Protein AF-A0A945M2K1-F1 (afdb_monomer_lite)

Secondary structure (DSSP, 8-state):
---THHHHHHHHHHHHHHHHHHHHHHHHHHHHHHHTHHHHHHHHHHHHHHHHHHHHHHHHHHHHHHHHHHHHH-SS-S------GGGHHHHHHHHHGGGS-----HHHHHHHHHHHHHHHHHHHHHHHHHHHHHHHHHHHHHHHHHHHHHHHHHHHHHH--TT-S-HHHHHHHHHHHHHHHHHHHHHHHHHHHHHHHHHHHHHHHHHHHHHHHHHHHHHHHHHHHHHHHHHHHTTSS---SS-----HHHHHHHHHHHHHHHHHHHHHHHHHHHHHHHHHHHHHHHHHHHHHHHHHHHHHHHHHHHHHHHHHT-SS-HHHHHHHHHHHHHHHHHHHHHHHHHHHHHHHHHHHHHHHHHHHHHHHHHHHHHHHHHHHHHHTT--

Sequence (383 aa):
MIKPHKYLNRIILFLIAVTIVCTVLFPKMQDAFATNIVLNGLIAVVLLVGIVISMRQTYMLIPALDWLEKFKKNDRSEKTSKVPELLGTMATMMEEQKNRKLSLSTVSMNTLLDGIASRMDEGREVTRYIIGLLIFLGLLGTFWGLLTTIGSIGNTIDSLQVGSGDVGLMFDDLKEGLAAPLSGMGTAFSSSLFGLAGSLILGFIDLQSGQAQGRFFNHLEDWLSGITKLSSAGGNANIDTSEGSVPSYVSALLEQSADSLENLNRVIVRSEDNKSEINHAITNLSSQLSALVDHQSDIHSAMVKMVSALGENKKEDTNISAKHLRNIDIQLKALTNETIKGQDKFTASLHSEIRLLARTLGAIVDSSTKSNKKIALTAKRDE

Structure (mmCIF, N/CA/C/O backbone):
data_AF-A0A945M2K1-F1
#
_entry.id   AF-A0A945M2K1-F1
#
loop_
_atom_site.group_PDB
_atom_site.id
_atom_site.type_symbol
_atom_site.label_atom_id
_atom_site.label_alt_id
_atom_site.label_comp_id
_atom_site.label_asym_id
_atom_site.label_entity_id
_atom_site.label_seq_id
_atom_site.pdbx_PDB_ins_code
_atom_site.Cartn_x
_atom_site.Cartn_y
_atom_site.Cartn_z
_atom_site.occupancy
_atom_site.B_iso_or_equiv
_atom_site.auth_seq_id
_atom_site.auth_comp_id
_atom_site.auth_asym_id
_atom_site.auth_atom_id
_atom_site.pdbx_PDB_model_num
ATOM 1 N N . MET A 1 1 ? -29.387 -0.615 1.764 1.00 48.88 1 MET A N 1
ATOM 2 C CA . MET A 1 1 ? -28.733 -1.849 1.273 1.00 48.88 1 MET A CA 1
ATOM 3 C C . MET A 1 1 ? -27.432 -1.477 0.592 1.00 48.88 1 MET A C 1
ATOM 5 O O . MET A 1 1 ? -27.454 -0.896 -0.492 1.00 48.88 1 MET A O 1
ATOM 9 N N . ILE A 1 2 ? -26.306 -1.741 1.250 1.00 52.31 2 ILE A N 1
ATOM 10 C CA . ILE A 1 2 ? -24.989 -1.625 0.620 1.00 52.31 2 ILE A CA 1
ATOM 11 C C . ILE A 1 2 ? -24.918 -2.769 -0.390 1.00 52.31 2 ILE A C 1
ATOM 13 O O . ILE A 1 2 ? -25.107 -3.919 -0.024 1.00 52.31 2 ILE A O 1
ATOM 17 N N . LYS A 1 3 ? -24.730 -2.456 -1.674 1.00 64.56 3 LYS A N 1
ATOM 18 C CA . LYS A 1 3 ? -24.502 -3.471 -2.709 1.00 64.56 3 LYS A CA 1
ATOM 19 C C . LYS A 1 3 ? -22.990 -3.547 -2.932 1.00 64.56 3 LYS A C 1
ATOM 21 O O . LYS A 1 3 ? -22.501 -2.775 -3.759 1.00 64.56 3 LYS A O 1
ATOM 26 N N . PRO A 1 4 ? -22.240 -4.406 -2.217 1.00 62.97 4 PRO A N 1
ATOM 27 C CA . PRO A 1 4 ? -20.787 -4.534 -2.394 1.00 62.97 4 PRO A CA 1
ATOM 28 C C . PRO A 1 4 ? -20.408 -4.871 -3.845 1.00 62.97 4 PRO A C 1
ATOM 30 O O . PRO A 1 4 ? -19.379 -4.417 -4.341 1.00 62.97 4 PRO A O 1
ATOM 33 N N . HIS A 1 5 ? -21.318 -5.516 -4.583 1.00 71.69 5 HIS A N 1
ATOM 34 C CA . HIS A 1 5 ? -21.223 -5.719 -6.030 1.00 71.69 5 HIS A CA 1
ATOM 35 C C . HIS A 1 5 ? -20.981 -4.434 -6.837 1.00 71.69 5 HIS A C 1
ATOM 37 O O . HIS A 1 5 ? -20.361 -4.500 -7.890 1.00 71.69 5 HIS A O 1
ATOM 43 N N . LYS A 1 6 ? -21.405 -3.249 -6.370 1.00 78.06 6 LYS A N 1
ATOM 44 C CA . LYS A 1 6 ? -21.119 -1.985 -7.073 1.00 78.06 6 LYS A CA 1
ATOM 45 C C . LYS A 1 6 ? -19.623 -1.661 -7.096 1.00 78.06 6 LYS A C 1
ATOM 47 O O . LYS A 1 6 ? -19.142 -1.157 -8.105 1.00 78.06 6 LYS A O 1
ATOM 52 N N . TYR A 1 7 ? -18.894 -1.933 -6.014 1.00 78.69 7 TYR A N 1
ATOM 53 C CA . TYR A 1 7 ? -17.452 -1.671 -5.946 1.00 78.69 7 TYR A CA 1
ATOM 54 C C . TYR A 1 7 ? -16.674 -2.684 -6.778 1.00 78.69 7 TYR A C 1
ATOM 56 O O . TYR A 1 7 ? -15.817 -2.283 -7.564 1.00 78.69 7 TYR A O 1
ATOM 64 N N . LEU A 1 8 ? -17.060 -3.962 -6.698 1.00 80.62 8 LEU A N 1
ATOM 65 C CA . LEU A 1 8 ? -16.503 -5.011 -7.548 1.00 80.62 8 LEU A CA 1
ATOM 66 C C . LEU A 1 8 ? -16.737 -4.708 -9.037 1.00 80.62 8 LEU A C 1
ATOM 68 O O . LEU A 1 8 ? -15.798 -4.754 -9.823 1.00 80.62 8 LEU A O 1
ATOM 72 N N . ASN A 1 9 ? -17.952 -4.301 -9.417 1.00 85.19 9 ASN A N 1
ATOM 73 C CA . ASN A 1 9 ? -18.264 -3.940 -10.801 1.00 85.19 9 ASN A CA 1
ATOM 74 C C . ASN A 1 9 ? -17.455 -2.726 -11.281 1.00 85.19 9 ASN A C 1
ATOM 76 O O . ASN A 1 9 ? -17.034 -2.706 -12.432 1.00 85.19 9 ASN A O 1
ATOM 80 N N . ARG A 1 10 ? -17.199 -1.729 -10.419 1.00 87.56 10 ARG A N 1
ATOM 81 C CA . ARG A 1 10 ? -16.329 -0.585 -10.754 1.00 87.56 10 ARG A CA 1
ATOM 82 C C . ARG A 1 10 ? -14.877 -1.018 -10.970 1.00 87.56 10 ARG A C 1
ATOM 84 O O . ARG A 1 10 ? -14.258 -0.536 -11.911 1.00 87.56 10 ARG A O 1
ATOM 91 N N . ILE A 1 11 ? -14.357 -1.925 -10.138 1.00 87.62 11 ILE A N 1
ATOM 92 C CA . ILE A 1 11 ? -13.006 -2.489 -10.298 1.00 87.62 11 ILE A CA 1
ATOM 93 C C . ILE A 1 11 ? -12.912 -3.280 -11.606 1.00 87.62 11 ILE A C 1
ATOM 95 O O . ILE A 1 11 ? -11.996 -3.045 -12.385 1.00 87.62 11 ILE A O 1
ATOM 99 N N . ILE A 1 12 ? -13.878 -4.159 -11.886 1.00 89.44 12 ILE A N 1
ATOM 100 C CA . ILE A 1 12 ? -13.915 -4.954 -13.124 1.00 89.44 12 ILE A CA 1
ATOM 101 C C . ILE A 1 12 ? -13.992 -4.043 -14.354 1.00 89.44 12 ILE A C 1
ATOM 103 O O . ILE A 1 12 ? -13.218 -4.216 -15.290 1.00 89.44 12 ILE A O 1
ATOM 107 N N . LEU A 1 13 ? -14.883 -3.047 -14.349 1.00 92.88 13 LEU A N 1
ATOM 108 C CA . LEU A 1 13 ? -15.034 -2.106 -15.462 1.00 92.88 13 LEU A CA 1
ATOM 109 C C . LEU A 1 13 ? -13.755 -1.296 -15.704 1.00 92.88 13 LEU A C 1
ATOM 111 O O . LEU A 1 13 ? -13.354 -1.110 -16.851 1.00 92.88 13 LEU A O 1
ATOM 115 N N . PHE A 1 14 ? -13.089 -0.859 -14.634 1.00 93.19 14 PHE A N 1
ATOM 116 C CA . PHE A 1 14 ? -11.792 -0.195 -14.728 1.00 93.19 14 PHE A CA 1
ATOM 117 C C . PHE A 1 14 ? -10.722 -1.116 -15.327 1.00 93.19 14 PHE A C 1
ATOM 119 O O . PHE A 1 14 ? -10.007 -0.708 -16.236 1.00 93.19 14 PHE A O 1
ATOM 126 N N . LEU A 1 15 ? -10.649 -2.371 -14.884 1.00 92.44 15 LEU A N 1
ATOM 127 C CA . LEU A 1 15 ? -9.666 -3.341 -15.372 1.00 92.44 15 LEU A CA 1
ATOM 128 C C . LEU A 1 15 ? -9.891 -3.687 -16.854 1.00 92.44 15 LEU A C 1
ATOM 130 O O . LEU A 1 15 ? -8.932 -3.793 -17.617 1.00 92.44 15 LEU A O 1
ATOM 134 N N . ILE A 1 16 ? -11.152 -3.771 -17.291 1.00 94.06 16 ILE A N 1
ATOM 135 C CA . ILE A 1 16 ? -11.512 -3.903 -18.711 1.00 94.06 16 ILE A CA 1
ATOM 136 C C . ILE A 1 16 ? -11.025 -2.683 -19.500 1.00 94.06 16 ILE A C 1
ATOM 138 O O . ILE A 1 16 ? -10.375 -2.851 -20.529 1.00 94.06 16 ILE A O 1
ATOM 142 N N . ALA A 1 17 ? -11.280 -1.464 -19.016 1.00 94.06 17 ALA A N 1
ATOM 143 C CA . ALA A 1 17 ? -10.824 -0.242 -19.679 1.00 94.06 17 ALA A CA 1
ATOM 144 C C . ALA A 1 17 ? -9.291 -0.189 -19.800 1.00 94.06 17 ALA A C 1
ATOM 146 O O . ALA A 1 17 ? -8.770 0.093 -20.878 1.00 94.06 17 ALA A O 1
ATOM 147 N N . VAL A 1 18 ? -8.567 -0.537 -18.732 1.00 93.06 18 VAL A N 1
ATOM 148 C CA . VAL A 1 18 ? -7.099 -0.650 -18.738 1.00 93.06 18 VAL A CA 1
ATOM 149 C C . VAL A 1 18 ? -6.635 -1.688 -19.762 1.00 93.06 18 VAL A C 1
ATOM 151 O O . VAL A 1 18 ? -5.737 -1.410 -20.549 1.00 93.06 18 VAL A O 1
ATOM 154 N N . THR A 1 19 ? -7.283 -2.853 -19.815 1.00 92.44 19 THR A N 1
ATOM 155 C CA . THR A 1 19 ? -6.947 -3.919 -20.775 1.00 92.44 19 THR A CA 1
ATOM 156 C C . THR A 1 19 ? -7.152 -3.464 -22.222 1.00 92.44 19 THR A C 1
ATOM 158 O O . THR A 1 19 ? -6.311 -3.742 -23.077 1.00 92.44 19 THR A O 1
ATOM 161 N N . ILE A 1 20 ? -8.227 -2.719 -22.506 1.00 94.56 20 ILE A N 1
ATOM 162 C CA . ILE A 1 20 ? -8.479 -2.129 -23.830 1.00 94.56 20 ILE A CA 1
ATOM 163 C C . ILE A 1 20 ? -7.350 -1.161 -24.200 1.00 94.56 20 ILE A C 1
ATOM 165 O O . ILE A 1 20 ? -6.787 -1.272 -25.287 1.00 94.56 20 ILE A O 1
ATOM 169 N N . VAL A 1 21 ? -6.973 -0.259 -23.289 1.00 92.62 21 VAL A N 1
ATOM 170 C CA . VAL A 1 21 ? -5.870 0.691 -23.513 1.00 92.62 21 VAL A CA 1
ATOM 171 C C . VAL A 1 21 ? -4.552 -0.045 -23.764 1.00 92.62 21 VAL A C 1
ATOM 173 O O . VAL A 1 21 ? -3.870 0.261 -24.740 1.00 92.62 21 VAL A O 1
ATOM 176 N N . CYS A 1 22 ? -4.218 -1.054 -22.953 1.00 89.00 22 CYS A N 1
ATOM 177 C CA . CYS A 1 22 ? -3.023 -1.879 -23.149 1.00 89.00 22 CYS A CA 1
ATOM 178 C C . CYS A 1 22 ? -3.035 -2.623 -24.490 1.00 89.00 22 CYS A C 1
ATOM 180 O O . CYS A 1 22 ? -1.994 -2.729 -25.127 1.00 89.00 22 CYS A O 1
ATOM 182 N N . THR A 1 23 ? -4.195 -3.104 -24.944 1.00 91.50 23 THR A N 1
ATOM 183 C CA . THR A 1 23 ? -4.331 -3.793 -26.239 1.00 91.50 23 THR A CA 1
ATOM 184 C C . THR A 1 23 ? -4.091 -2.834 -27.405 1.00 91.50 23 THR A C 1
ATOM 186 O O . THR A 1 23 ? -3.387 -3.175 -28.351 1.00 91.50 23 THR A O 1
ATOM 189 N N . VAL A 1 24 ? -4.618 -1.608 -27.325 1.00 93.50 24 VAL A N 1
ATOM 190 C CA . VAL A 1 24 ? -4.400 -0.568 -28.346 1.00 93.50 24 VAL A CA 1
ATOM 191 C C . VAL A 1 24 ? -2.938 -0.107 -28.374 1.00 93.50 24 VAL A C 1
ATOM 193 O O . VAL A 1 24 ? -2.381 0.101 -29.450 1.00 93.50 24 VAL A O 1
ATOM 196 N N . LEU A 1 25 ? -2.297 0.026 -27.209 1.00 89.44 25 LEU A N 1
ATOM 197 C CA . LEU A 1 25 ? -0.887 0.422 -27.095 1.00 89.44 25 LEU A CA 1
ATOM 198 C C . LEU A 1 25 ? 0.106 -0.734 -27.289 1.00 89.44 25 LEU A C 1
ATOM 200 O O . LEU A 1 25 ? 1.311 -0.483 -27.357 1.00 89.44 25 LEU A O 1
ATOM 204 N N . PHE A 1 26 ? -0.369 -1.975 -27.420 1.00 88.12 26 PHE A N 1
ATOM 205 C CA . PHE A 1 26 ? 0.468 -3.172 -27.499 1.00 88.12 26 PHE A CA 1
ATOM 206 C C . PHE A 1 26 ? 1.599 -3.084 -28.541 1.00 88.12 26 PHE A C 1
ATOM 208 O O . PHE A 1 26 ? 2.736 -3.381 -28.171 1.00 88.12 26 PHE A O 1
ATOM 215 N N . PRO A 1 27 ? 1.375 -2.591 -29.782 1.00 84.62 27 PRO A N 1
ATOM 216 C CA . PRO A 1 27 ? 2.436 -2.521 -30.789 1.00 84.62 27 PRO A CA 1
ATOM 217 C C . PRO A 1 27 ? 3.603 -1.615 -30.381 1.00 84.62 27 PRO A C 1
ATOM 219 O O . PRO A 1 27 ? 4.732 -1.850 -30.784 1.00 84.62 27 PRO A O 1
ATOM 222 N N . LYS A 1 28 ? 3.344 -0.570 -29.583 1.00 81.88 28 LYS A N 1
ATOM 223 C CA . LYS A 1 28 ? 4.380 0.342 -29.068 1.00 81.88 28 LYS A CA 1
ATOM 224 C C . LYS A 1 28 ? 4.984 -0.156 -27.755 1.00 81.88 28 LYS A C 1
ATOM 226 O O . LYS A 1 28 ? 6.157 0.081 -27.490 1.00 81.88 28 LYS A O 1
ATOM 231 N N . MET A 1 29 ? 4.192 -0.846 -26.933 1.00 82.44 29 MET A N 1
ATOM 232 C CA . MET A 1 29 ? 4.652 -1.428 -25.671 1.00 82.44 29 MET A CA 1
ATOM 233 C C . MET A 1 29 ? 5.558 -2.643 -25.873 1.00 82.44 29 MET A C 1
ATOM 235 O O . MET A 1 29 ? 6.415 -2.875 -25.030 1.00 82.44 29 MET A O 1
ATOM 239 N N . GLN A 1 30 ? 5.390 -3.409 -26.954 1.00 84.62 30 GLN A N 1
ATOM 240 C CA . GLN A 1 30 ? 6.179 -4.618 -27.196 1.00 84.62 30 GLN A CA 1
ATOM 241 C C . GLN A 1 30 ? 7.672 -4.310 -27.373 1.00 84.62 30 GLN A C 1
ATOM 243 O O . GLN A 1 30 ? 8.498 -4.968 -26.741 1.00 84.62 30 GLN A O 1
ATOM 248 N N . ASP A 1 31 ? 8.008 -3.280 -28.154 1.00 79.44 31 ASP A N 1
ATOM 249 C CA . ASP A 1 31 ? 9.398 -2.850 -28.366 1.00 79.44 31 ASP A CA 1
ATOM 250 C C . ASP A 1 31 ? 10.050 -2.400 -27.048 1.00 79.44 31 ASP A C 1
ATOM 252 O O . ASP A 1 31 ? 11.171 -2.787 -26.726 1.00 79.44 31 ASP A O 1
ATOM 256 N N . ALA A 1 32 ? 9.301 -1.649 -26.236 1.00 80.88 32 ALA A N 1
ATOM 257 C CA . ALA A 1 32 ? 9.706 -1.218 -24.900 1.00 80.88 32 ALA A CA 1
ATOM 258 C C . ALA A 1 32 ? 9.856 -2.388 -23.907 1.00 80.88 32 ALA A C 1
ATOM 260 O O . ALA A 1 32 ? 10.758 -2.407 -23.067 1.00 80.88 32 ALA A O 1
ATOM 261 N N . PHE A 1 33 ? 8.977 -3.389 -23.995 1.00 83.88 33 PHE A N 1
ATOM 262 C CA . PHE A 1 33 ? 9.014 -4.561 -23.129 1.00 83.88 33 PHE A CA 1
ATOM 263 C C . PHE A 1 33 ? 10.227 -5.448 -23.441 1.00 83.88 33 PHE A C 1
ATOM 265 O O . PHE A 1 33 ? 10.883 -5.934 -22.515 1.00 83.88 33 PHE A O 1
ATOM 272 N N . ALA A 1 34 ? 10.547 -5.611 -24.729 1.00 81.44 34 ALA A N 1
ATOM 273 C CA . ALA A 1 34 ? 11.618 -6.470 -25.228 1.00 81.44 34 ALA A CA 1
ATOM 274 C C . ALA A 1 34 ? 13.026 -6.030 -24.792 1.00 81.44 34 ALA A C 1
ATOM 276 O O . ALA A 1 34 ? 13.919 -6.868 -24.700 1.00 81.44 34 ALA A O 1
ATOM 277 N N . THR A 1 35 ? 13.232 -4.752 -24.465 1.00 74.88 35 THR A N 1
ATOM 278 C CA . THR A 1 35 ? 14.540 -4.252 -24.014 1.00 74.88 35 THR A CA 1
ATOM 279 C C . THR A 1 35 ? 14.974 -4.857 -22.682 1.00 74.88 35 THR A C 1
ATOM 281 O O . THR A 1 35 ? 16.146 -5.165 -22.486 1.00 74.88 35 THR A O 1
ATOM 284 N N . ASN A 1 36 ? 14.035 -5.025 -21.749 1.00 79.00 36 ASN A N 1
ATOM 285 C CA . ASN A 1 36 ? 14.330 -5.497 -20.399 1.00 79.00 36 ASN A CA 1
ATOM 286 C C . ASN A 1 36 ? 13.328 -6.572 -19.972 1.00 79.00 36 ASN A C 1
ATOM 288 O O . ASN A 1 36 ? 12.562 -6.406 -19.025 1.00 79.00 36 ASN A O 1
ATOM 292 N N . ILE A 1 37 ? 13.335 -7.689 -20.705 1.00 86.12 37 ILE A N 1
ATOM 293 C CA . ILE A 1 37 ? 12.389 -8.809 -20.548 1.00 86.12 37 ILE A CA 1
ATOM 294 C C . ILE A 1 37 ? 12.306 -9.306 -19.103 1.00 86.12 37 ILE A C 1
ATOM 296 O O . ILE A 1 37 ? 11.211 -9.563 -18.609 1.00 86.12 37 ILE A O 1
ATOM 300 N N . VAL A 1 38 ? 13.445 -9.420 -18.413 1.00 88.38 38 VAL A N 1
ATOM 301 C CA . VAL A 1 38 ? 13.487 -9.929 -17.034 1.00 88.38 38 VAL A CA 1
ATOM 302 C C . VAL A 1 38 ? 12.787 -8.964 -16.080 1.00 88.38 38 VAL A C 1
ATOM 304 O O . VAL A 1 38 ? 11.897 -9.366 -15.333 1.00 88.38 38 VAL A O 1
ATOM 307 N N . LEU A 1 39 ? 13.157 -7.683 -16.119 1.00 89.06 39 LEU A N 1
ATOM 308 C CA . LEU A 1 39 ? 12.642 -6.682 -15.189 1.00 89.06 39 LEU A CA 1
ATOM 309 C C . LEU A 1 39 ? 11.184 -6.322 -15.508 1.00 89.06 39 LEU A C 1
ATOM 311 O O . LEU A 1 39 ? 10.337 -6.323 -14.617 1.00 89.06 39 LEU A O 1
ATOM 315 N N . ASN A 1 40 ? 10.856 -6.099 -16.781 1.00 89.94 40 ASN A N 1
ATOM 316 C CA . ASN A 1 40 ? 9.485 -5.824 -17.213 1.00 89.94 40 ASN A CA 1
ATOM 317 C C . ASN A 1 40 ? 8.566 -7.038 -16.985 1.00 89.94 40 ASN A C 1
ATOM 319 O O . ASN A 1 40 ? 7.411 -6.873 -16.590 1.00 89.94 40 ASN A O 1
ATOM 323 N N . GLY A 1 41 ? 9.083 -8.261 -17.151 1.00 91.81 41 GLY A N 1
ATOM 324 C CA . GLY A 1 41 ? 8.390 -9.494 -16.777 1.00 91.81 41 GLY A CA 1
ATOM 325 C C . GLY A 1 41 ? 8.120 -9.578 -15.277 1.00 91.81 41 GLY A C 1
ATOM 326 O O . GLY A 1 41 ? 6.998 -9.880 -14.875 1.00 91.81 41 GLY A O 1
ATOM 327 N N . LEU A 1 42 ? 9.105 -9.232 -14.444 1.00 93.56 42 LEU A N 1
ATOM 328 C CA . LEU A 1 42 ? 8.932 -9.163 -12.993 1.00 93.56 42 LEU A CA 1
ATOM 329 C C . LEU A 1 42 ? 7.870 -8.124 -12.599 1.00 93.56 42 LEU A C 1
ATOM 331 O O . LEU A 1 42 ? 6.989 -8.438 -11.801 1.00 93.56 42 LEU A O 1
ATOM 335 N N . ILE A 1 43 ? 7.899 -6.926 -13.195 1.00 93.75 43 ILE A N 1
ATOM 336 C CA . ILE A 1 43 ? 6.869 -5.889 -13.006 1.00 93.75 43 ILE A CA 1
ATOM 337 C C . ILE A 1 43 ? 5.482 -6.440 -13.353 1.00 93.75 43 ILE A C 1
ATOM 339 O O . ILE A 1 43 ? 4.548 -6.282 -12.567 1.00 93.75 43 ILE A O 1
ATOM 343 N N . ALA A 1 44 ? 5.343 -7.119 -14.495 1.00 93.75 44 ALA A N 1
ATOM 344 C CA . ALA A 1 44 ? 4.072 -7.693 -14.929 1.00 93.75 44 ALA A CA 1
ATOM 345 C C . ALA A 1 44 ? 3.559 -8.782 -13.968 1.00 93.75 44 ALA A C 1
ATOM 347 O O . ALA A 1 44 ? 2.370 -8.807 -13.649 1.00 93.75 44 ALA A O 1
ATOM 348 N N . VAL A 1 45 ? 4.443 -9.647 -13.460 1.00 95.69 45 VAL A N 1
ATOM 349 C CA . VAL A 1 45 ? 4.090 -10.678 -12.467 1.00 95.69 45 VAL A CA 1
ATOM 350 C C . VAL A 1 45 ? 3.647 -10.041 -11.153 1.00 95.69 45 VAL A C 1
ATOM 352 O O . VAL A 1 45 ? 2.591 -10.397 -10.633 1.00 95.69 45 VAL A O 1
ATOM 355 N N . VAL A 1 46 ? 4.408 -9.077 -10.630 1.00 96.44 46 VAL A N 1
ATOM 356 C CA . VAL A 1 46 ? 4.065 -8.366 -9.387 1.00 96.44 46 VAL A CA 1
ATOM 357 C C . VAL A 1 46 ? 2.737 -7.621 -9.536 1.00 96.44 46 VAL A C 1
ATOM 359 O O . VAL A 1 46 ? 1.899 -7.684 -8.637 1.00 96.44 46 VAL A O 1
ATOM 362 N N . LEU A 1 47 ? 2.500 -6.979 -10.685 1.00 96.12 47 LEU A N 1
ATOM 363 C CA . LEU A 1 47 ? 1.228 -6.333 -11.007 1.00 96.12 47 LEU A CA 1
ATOM 364 C C . LEU A 1 47 ? 0.067 -7.333 -10.990 1.00 96.12 47 LEU A C 1
ATOM 366 O O . LEU A 1 47 ? -0.956 -7.072 -10.358 1.00 96.12 47 LEU A O 1
ATOM 370 N N . LEU A 1 48 ? 0.223 -8.487 -11.644 1.00 95.69 48 LEU A N 1
ATOM 371 C CA . LEU A 1 48 ? -0.809 -9.522 -11.700 1.00 95.69 48 LEU A CA 1
ATOM 372 C C . LEU A 1 48 ? -1.111 -10.080 -10.304 1.00 95.69 48 LEU A C 1
ATOM 374 O O . LEU A 1 48 ? -2.276 -10.159 -9.913 1.00 95.69 48 LEU A O 1
ATOM 378 N N . VAL A 1 49 ? -0.077 -10.400 -9.522 1.00 95.44 49 VAL A N 1
ATOM 379 C CA . VAL A 1 49 ? -0.220 -10.857 -8.131 1.00 95.44 49 VAL A CA 1
ATOM 380 C C . VAL A 1 49 ? -0.933 -9.804 -7.282 1.00 95.44 49 VAL A C 1
ATOM 382 O O . VAL A 1 49 ? -1.871 -10.141 -6.558 1.00 95.44 49 VAL A O 1
ATOM 385 N N . GLY A 1 50 ? -0.554 -8.530 -7.414 1.00 94.38 50 GLY A N 1
ATOM 386 C CA . GLY A 1 50 ? -1.220 -7.418 -6.738 1.00 94.38 50 GLY A CA 1
ATOM 387 C C . GLY A 1 50 ? -2.705 -7.335 -7.085 1.00 94.38 50 GLY A C 1
ATOM 388 O O . GLY A 1 50 ? -3.541 -7.287 -6.186 1.00 94.38 50 GLY A O 1
ATOM 389 N N . ILE A 1 51 ? -3.047 -7.416 -8.375 1.00 93.31 51 ILE A N 1
ATOM 390 C CA . ILE A 1 51 ? -4.438 -7.392 -8.848 1.00 93.31 51 ILE A CA 1
ATOM 391 C C . ILE A 1 51 ? -5.232 -8.539 -8.218 1.00 93.31 51 ILE A C 1
ATOM 393 O O . ILE A 1 51 ? -6.338 -8.318 -7.723 1.00 93.31 51 ILE A O 1
ATOM 397 N N . VAL A 1 52 ? -4.674 -9.754 -8.209 1.00 92.56 52 VAL A N 1
ATOM 398 C CA . VAL A 1 52 ? -5.326 -10.945 -7.644 1.00 92.56 52 VAL A CA 1
ATOM 399 C C . VAL A 1 52 ? -5.556 -10.791 -6.142 1.00 92.56 52 VAL A C 1
ATOM 401 O O . VAL A 1 52 ? -6.659 -11.073 -5.668 1.00 92.56 52 VAL A O 1
ATOM 404 N N . ILE A 1 53 ? -4.560 -10.315 -5.390 1.00 90.88 53 ILE A N 1
ATOM 405 C CA . ILE A 1 53 ? -4.679 -10.091 -3.941 1.00 90.88 53 ILE A CA 1
ATOM 406 C C . ILE A 1 53 ? -5.750 -9.035 -3.649 1.00 90.88 53 ILE A C 1
ATOM 408 O O . ILE A 1 53 ? -6.658 -9.290 -2.853 1.00 90.88 53 ILE A O 1
ATOM 412 N N . SER A 1 54 ? -5.713 -7.887 -4.329 1.00 88.12 54 SER A N 1
ATOM 413 C CA . SER A 1 54 ? -6.687 -6.812 -4.109 1.00 88.12 54 SER A CA 1
ATOM 414 C C . SER A 1 54 ? -8.110 -7.215 -4.526 1.00 88.12 54 SER A C 1
ATOM 416 O O . SER A 1 54 ? -9.085 -6.875 -3.843 1.00 88.12 54 SER A O 1
ATOM 418 N N . MET A 1 55 ? -8.260 -8.002 -5.601 1.00 85.44 55 MET A N 1
ATOM 419 C CA . MET A 1 55 ? -9.549 -8.599 -5.967 1.00 85.44 55 MET A CA 1
ATOM 420 C C . MET A 1 55 ? -10.037 -9.586 -4.910 1.00 85.44 55 MET A C 1
ATOM 422 O O . MET A 1 55 ? -11.205 -9.519 -4.521 1.00 85.44 55 MET A O 1
ATOM 426 N N . ARG A 1 56 ? -9.166 -10.477 -4.418 1.00 85.62 56 ARG A N 1
ATOM 427 C CA . ARG A 1 56 ? -9.511 -11.436 -3.360 1.00 85.62 56 ARG A CA 1
ATOM 428 C C . ARG A 1 56 ? -10.000 -10.708 -2.111 1.00 85.62 56 ARG A C 1
ATOM 430 O O . ARG A 1 56 ? -11.022 -11.102 -1.555 1.00 85.62 56 ARG A O 1
ATOM 437 N N . GLN A 1 57 ? -9.327 -9.632 -1.708 1.00 80.75 57 GLN A N 1
ATOM 438 C CA . GLN A 1 57 ? -9.706 -8.839 -0.538 1.00 80.75 57 GLN A CA 1
ATOM 439 C C . GLN A 1 57 ? -11.084 -8.179 -0.710 1.00 80.75 57 GLN A C 1
ATOM 441 O O . GLN A 1 57 ? -11.909 -8.222 0.202 1.00 80.75 57 GLN A O 1
ATOM 446 N N . THR A 1 58 ? -11.380 -7.650 -1.902 1.00 81.44 58 THR A N 1
ATOM 447 C CA . THR A 1 58 ? -12.714 -7.107 -2.219 1.00 81.44 58 THR A CA 1
ATOM 448 C C . THR A 1 58 ? -13.785 -8.204 -2.228 1.00 81.44 58 THR A C 1
ATOM 450 O O . THR A 1 58 ? -14.888 -8.006 -1.718 1.00 81.44 58 THR A O 1
ATOM 453 N N . TYR A 1 59 ? -13.472 -9.376 -2.789 1.00 81.25 59 TYR A N 1
ATOM 454 C CA . TYR A 1 59 ? -14.402 -10.501 -2.875 1.00 81.25 59 TYR A CA 1
ATOM 455 C C . TYR A 1 59 ? -14.722 -11.096 -1.502 1.00 81.25 59 TYR A C 1
ATOM 457 O O . TYR A 1 59 ? -15.871 -11.440 -1.247 1.00 81.25 59 TYR A O 1
ATOM 465 N N . MET A 1 60 ? -13.743 -11.160 -0.595 1.00 76.38 60 MET A N 1
ATOM 466 C CA . MET A 1 60 ? -13.901 -11.659 0.778 1.00 76.38 60 MET A CA 1
ATOM 467 C C . MET A 1 60 ? -14.928 -10.851 1.595 1.00 76.38 60 MET A C 1
ATOM 469 O O . MET A 1 60 ? -15.564 -11.392 2.499 1.00 76.38 60 MET A O 1
ATOM 473 N N . LEU A 1 61 ? -15.147 -9.582 1.239 1.00 76.31 61 LEU A N 1
ATOM 474 C CA . LEU A 1 61 ? -16.111 -8.694 1.892 1.00 76.31 61 LEU A CA 1
ATOM 475 C C . LEU A 1 61 ? -17.578 -9.023 1.542 1.00 76.31 61 LEU A C 1
ATOM 477 O O . LEU A 1 61 ? -18.483 -8.757 2.331 1.00 76.31 61 LEU A O 1
ATOM 481 N N . ILE A 1 62 ? -17.826 -9.613 0.367 1.00 74.44 62 ILE A N 1
ATOM 482 C CA . ILE A 1 62 ? -19.172 -9.944 -0.137 1.00 74.44 62 ILE A CA 1
ATOM 483 C C . ILE A 1 62 ? -19.866 -11.017 0.721 1.00 74.44 62 ILE A C 1
ATOM 485 O O . ILE A 1 62 ? -20.962 -10.744 1.213 1.00 74.44 62 ILE A O 1
ATOM 489 N N . PRO A 1 63 ? -19.268 -12.202 0.972 1.00 71.31 63 PRO A N 1
ATOM 490 C CA . PRO A 1 63 ? -19.908 -13.219 1.802 1.00 71.31 63 PRO A CA 1
ATOM 491 C C . PRO A 1 63 ? -20.078 -12.771 3.260 1.00 71.31 63 PRO A C 1
ATOM 493 O O . PRO A 1 63 ? -21.017 -13.217 3.914 1.00 71.31 63 PRO A O 1
ATOM 496 N N . ALA A 1 64 ? -19.221 -11.872 3.761 1.00 72.19 64 ALA A N 1
ATOM 497 C CA . ALA A 1 64 ? -19.369 -11.268 5.087 1.00 72.19 64 ALA A CA 1
ATOM 498 C C . ALA A 1 64 ? -20.634 -10.399 5.194 1.00 72.19 64 ALA A C 1
ATOM 500 O O . ALA A 1 64 ? -21.401 -10.527 6.148 1.00 72.19 64 ALA A O 1
ATOM 501 N N . LEU A 1 65 ? -20.892 -9.571 4.179 1.00 72.31 65 LEU A N 1
ATOM 502 C CA . LEU A 1 65 ? -22.106 -8.758 4.075 1.00 72.31 65 LEU A CA 1
ATOM 503 C C . LEU A 1 65 ? -23.373 -9.603 3.900 1.00 72.31 65 LEU A C 1
ATOM 505 O O . LEU A 1 65 ? -24.369 -9.360 4.582 1.00 72.31 65 LEU A O 1
ATOM 509 N N . ASP A 1 66 ? -23.329 -10.614 3.030 1.00 73.56 66 ASP A N 1
ATOM 510 C CA . ASP A 1 66 ? -24.470 -11.504 2.791 1.00 73.56 66 ASP A CA 1
ATOM 511 C C . ASP A 1 66 ? -24.830 -12.321 4.037 1.00 73.56 66 ASP A C 1
ATOM 513 O O . ASP A 1 66 ? -26.012 -12.539 4.317 1.00 73.56 66 ASP A O 1
ATOM 517 N N . TRP A 1 67 ? -23.826 -12.776 4.794 1.00 74.69 67 TRP A N 1
ATOM 518 C CA . TRP A 1 67 ? -24.037 -13.466 6.066 1.00 74.69 67 TRP A CA 1
ATOM 519 C C . TRP A 1 67 ? -24.707 -12.541 7.089 1.00 74.69 67 TRP A C 1
ATOM 521 O O . TRP A 1 67 ? -25.716 -12.927 7.679 1.00 74.69 67 TRP A O 1
ATOM 531 N N . LEU A 1 68 ? -24.223 -11.301 7.230 1.00 71.56 68 LEU A N 1
ATOM 532 C CA . LEU A 1 68 ? -24.792 -10.310 8.147 1.00 71.56 68 LEU A CA 1
ATOM 533 C C . LEU A 1 68 ? -26.249 -9.965 7.798 1.00 71.56 68 LEU A C 1
ATOM 535 O O . LEU A 1 68 ? -27.109 -9.918 8.680 1.00 71.56 68 LEU A O 1
ATOM 539 N N . GLU A 1 69 ? -26.562 -9.754 6.515 1.00 74.19 69 GLU A N 1
ATOM 540 C CA . GLU A 1 69 ? -27.928 -9.428 6.092 1.00 74.19 69 GLU A CA 1
ATOM 541 C C . GLU A 1 69 ? -28.886 -10.614 6.286 1.00 74.19 69 GLU A C 1
ATOM 543 O O . GLU A 1 69 ? -30.028 -10.425 6.720 1.00 74.19 69 GLU A O 1
ATOM 548 N N . LYS A 1 70 ? -28.424 -11.844 6.019 1.00 70.69 70 LYS A N 1
ATOM 549 C CA . LYS A 1 70 ? -29.191 -13.071 6.290 1.00 70.69 70 LYS A CA 1
ATOM 550 C C . LYS A 1 70 ? -29.433 -13.266 7.783 1.00 70.69 70 LYS A C 1
ATOM 552 O O . LYS A 1 70 ? -30.549 -13.622 8.149 1.00 70.69 70 LYS A O 1
ATOM 557 N N . PHE A 1 71 ? -28.442 -12.985 8.627 1.00 67.38 71 PHE A N 1
ATOM 558 C CA . PHE A 1 71 ? -28.594 -13.046 10.079 1.00 67.38 71 PHE A CA 1
ATOM 559 C C . PHE A 1 71 ? -29.615 -12.013 10.576 1.00 67.38 71 PHE A C 1
ATOM 561 O O . PHE A 1 71 ? -30.525 -12.354 11.321 1.00 67.38 71 PHE A O 1
ATOM 568 N N . LYS A 1 72 ? -29.556 -10.769 10.077 1.00 67.94 72 LYS A N 1
ATOM 569 C CA . LYS A 1 72 ? -30.529 -9.713 10.414 1.00 67.94 72 LYS A CA 1
ATOM 570 C C . LYS A 1 72 ? -31.968 -10.056 10.005 1.00 67.94 72 LYS A C 1
ATOM 572 O O . LYS A 1 72 ? -32.907 -9.632 10.671 1.00 67.94 72 LYS A O 1
ATOM 577 N N . LYS A 1 73 ? -32.155 -10.758 8.883 1.00 68.62 73 LYS A N 1
ATOM 578 C CA . LYS A 1 73 ? -33.485 -11.131 8.368 1.00 68.62 73 LYS A CA 1
ATOM 579 C C . LYS A 1 73 ? -34.067 -12.387 9.007 1.00 68.62 73 LYS A C 1
ATOM 581 O O . LYS A 1 73 ? -35.279 -12.560 8.943 1.00 68.62 73 LYS A O 1
ATOM 586 N N . ASN A 1 74 ? -33.237 -13.275 9.549 1.00 55.09 74 ASN A N 1
ATOM 587 C CA . ASN A 1 74 ? -33.659 -14.620 9.913 1.00 55.09 74 ASN A CA 1
ATOM 588 C C . ASN A 1 74 ? -33.375 -14.893 11.393 1.00 55.09 74 ASN A C 1
ATOM 590 O O . ASN A 1 74 ? -32.394 -15.537 11.744 1.00 55.09 74 ASN A O 1
ATOM 594 N N . ASP A 1 75 ? -34.286 -14.443 12.253 1.00 53.06 75 ASP A N 1
ATOM 595 C CA . ASP A 1 75 ? -34.235 -14.669 13.704 1.00 53.06 75 ASP A CA 1
ATOM 596 C C . ASP A 1 75 ? -34.424 -16.163 14.082 1.00 53.06 75 ASP A C 1
ATOM 598 O O . ASP A 1 75 ? -34.302 -16.535 15.246 1.00 53.06 75 ASP A O 1
ATOM 602 N N . ARG A 1 76 ? -34.746 -17.061 13.123 1.00 47.78 76 ARG A N 1
ATOM 603 C CA . ARG A 1 76 ? -35.167 -18.444 13.447 1.00 47.78 76 ARG A CA 1
ATOM 604 C C . ARG A 1 76 ? -34.794 -19.614 12.523 1.00 47.78 76 ARG A C 1
ATOM 606 O O . ARG A 1 76 ? -35.083 -20.737 12.919 1.00 47.78 76 ARG A O 1
ATOM 613 N N . SER A 1 77 ? -34.149 -19.468 11.362 1.00 42.56 77 SER A N 1
ATOM 614 C CA . SER A 1 77 ? -33.952 -20.652 10.492 1.00 42.56 77 SER A CA 1
ATOM 615 C C . SER A 1 77 ? -32.595 -21.341 10.654 1.00 42.56 77 SER A C 1
ATOM 617 O O . SER A 1 77 ? -31.535 -20.736 10.505 1.00 42.56 77 SER A O 1
ATOM 619 N N . GLU A 1 78 ? -32.669 -22.641 10.930 1.00 49.31 78 GLU A N 1
ATOM 620 C CA . GLU A 1 78 ? -31.586 -23.620 10.981 1.00 49.31 78 GLU A CA 1
ATOM 621 C C . GLU A 1 78 ? -30.784 -23.689 9.670 1.00 49.31 78 GLU A C 1
ATOM 623 O O . GLU A 1 78 ? -31.336 -23.542 8.579 1.00 49.31 78 GLU A O 1
ATOM 628 N N . LYS A 1 79 ? -29.486 -23.996 9.816 1.00 47.75 79 LYS A N 1
ATOM 629 C CA . LYS A 1 79 ? -28.433 -24.131 8.788 1.00 47.75 79 LYS A CA 1
ATOM 630 C C . LYS A 1 79 ? -27.803 -22.807 8.347 1.00 47.75 79 LYS A C 1
ATOM 632 O O . LYS A 1 79 ? -28.016 -22.298 7.248 1.00 47.75 79 LYS A O 1
ATOM 637 N N . THR A 1 80 ? -26.946 -22.281 9.219 1.00 51.75 80 THR A N 1
ATOM 638 C CA . THR A 1 80 ? -25.972 -21.234 8.902 1.00 51.75 80 THR A CA 1
ATOM 639 C C . THR A 1 80 ? -25.060 -21.693 7.761 1.00 51.75 80 THR A C 1
ATOM 641 O O . THR A 1 80 ? -24.280 -22.636 7.869 1.00 51.75 80 THR A O 1
ATOM 644 N N . SER A 1 81 ? -25.199 -21.014 6.624 1.00 54.75 81 SER A N 1
ATOM 645 C CA . SER A 1 81 ? -24.303 -21.116 5.476 1.00 54.75 81 SER A CA 1
ATOM 646 C C . SER A 1 81 ? -22.880 -20.708 5.882 1.00 54.75 81 SER A C 1
ATOM 648 O O . SER A 1 81 ? -22.716 -19.771 6.660 1.00 54.75 81 SER A O 1
ATOM 650 N N . LYS A 1 82 ? -21.886 -21.414 5.322 1.00 57.16 82 LYS A N 1
ATOM 651 C CA . LYS A 1 82 ? -20.422 -21.274 5.480 1.00 57.16 82 LYS A CA 1
ATOM 652 C C . LYS A 1 82 ? -19.980 -19.933 6.101 1.00 57.16 82 LYS A C 1
ATOM 654 O O . LYS A 1 82 ? -20.106 -18.889 5.461 1.00 57.16 82 LYS A O 1
ATOM 659 N N . VAL A 1 83 ? -19.464 -19.986 7.331 1.00 58.69 83 VAL A N 1
ATOM 660 C CA . VAL A 1 83 ? -18.996 -18.813 8.087 1.00 58.69 83 VAL A CA 1
ATOM 661 C C . VAL A 1 83 ? -17.861 -18.107 7.320 1.00 58.69 83 VAL A C 1
ATOM 663 O O . VAL A 1 83 ? -16.891 -18.768 6.943 1.00 58.69 83 VAL A O 1
ATOM 666 N N . PRO A 1 84 ? -17.959 -16.790 7.061 1.00 67.62 84 PRO A N 1
ATOM 667 C CA . PRO A 1 84 ? -16.892 -16.021 6.420 1.00 67.62 84 PRO A CA 1
ATOM 668 C C . PRO A 1 84 ? -15.645 -15.928 7.315 1.00 67.62 84 PRO A C 1
ATOM 670 O O . PRO A 1 84 ? -15.768 -15.635 8.501 1.00 67.62 84 PRO A O 1
ATOM 673 N N . GLU A 1 85 ? -14.441 -16.072 6.750 1.00 67.62 85 GLU A N 1
ATOM 674 C CA . GLU A 1 85 ? -13.164 -15.961 7.492 1.00 67.62 85 GLU A CA 1
ATOM 675 C C . GLU A 1 85 ? -12.993 -14.615 8.224 1.00 67.62 85 GLU A C 1
ATOM 677 O O . GLU A 1 85 ? -12.377 -14.572 9.287 1.00 67.62 85 GLU A O 1
ATOM 682 N N . LEU A 1 86 ? -13.563 -13.522 7.695 1.00 61.44 86 LEU A N 1
ATOM 683 C CA . LEU A 1 86 ? -13.521 -12.197 8.338 1.00 61.44 86 LEU A CA 1
ATOM 684 C C . LEU A 1 86 ? -14.392 -12.108 9.594 1.00 61.44 86 LEU A C 1
ATOM 686 O O . LEU A 1 86 ? -14.111 -11.305 10.475 1.00 61.44 86 LEU A O 1
ATOM 690 N N . LEU A 1 87 ? -15.448 -12.919 9.672 1.00 63.28 87 LEU A N 1
ATOM 691 C CA . LEU A 1 87 ? -16.435 -12.883 10.749 1.00 63.28 87 LEU A CA 1
ATOM 692 C C . LEU A 1 87 ? -16.357 -14.122 11.643 1.00 63.28 87 LEU A C 1
ATOM 694 O O . LEU A 1 87 ? -17.253 -14.328 12.452 1.00 63.28 87 LEU A O 1
ATOM 698 N N . GLY A 1 88 ? -15.302 -14.937 11.525 1.00 62.38 88 GLY A N 1
ATOM 699 C CA . GLY A 1 88 ? -15.173 -16.210 12.242 1.00 62.38 88 GLY A CA 1
ATOM 700 C C . GLY A 1 88 ? -15.409 -16.080 13.749 1.00 62.38 88 GLY A C 1
ATOM 701 O O . GLY A 1 88 ? -16.267 -16.763 14.295 1.00 62.38 88 GLY A O 1
ATOM 702 N N . THR A 1 89 ? -14.725 -15.136 14.397 1.00 60.00 89 THR A N 1
ATOM 703 C CA . THR A 1 89 ? -14.833 -14.892 15.846 1.00 60.00 89 THR A CA 1
ATOM 704 C C . THR A 1 89 ? -16.199 -14.332 16.259 1.00 60.00 89 THR A C 1
ATOM 706 O O . THR A 1 89 ? -16.724 -14.663 17.320 1.00 60.00 89 THR A O 1
ATOM 709 N N . MET A 1 90 ? -16.807 -13.501 15.408 1.00 59.94 90 MET A N 1
ATOM 710 C CA . MET A 1 90 ? -18.146 -12.953 15.632 1.00 59.94 90 MET A CA 1
ATOM 711 C C . MET A 1 90 ? -19.214 -14.045 15.487 1.00 59.94 90 MET A C 1
ATOM 713 O O . MET A 1 90 ? -20.126 -14.129 16.304 1.00 59.94 90 MET A O 1
ATOM 717 N N . ALA A 1 91 ? -19.080 -14.912 14.484 1.00 62.09 91 ALA A N 1
ATOM 718 C CA . ALA A 1 91 ? -20.000 -16.008 14.232 1.00 62.09 91 ALA A CA 1
ATOM 719 C C . ALA A 1 91 ? -20.000 -17.021 15.381 1.00 62.09 91 ALA A C 1
ATOM 721 O O . ALA A 1 91 ? -21.077 -17.406 15.820 1.00 62.09 91 ALA A O 1
ATOM 722 N N . THR A 1 92 ? -18.832 -17.381 15.926 1.00 63.28 92 THR A N 1
ATOM 723 C CA . THR A 1 92 ? -18.745 -18.285 17.084 1.00 63.28 92 THR A CA 1
ATOM 724 C C . THR A 1 92 ? -19.353 -17.668 18.343 1.00 63.28 92 THR A C 1
ATOM 726 O O . THR A 1 92 ? -20.136 -18.326 19.019 1.00 63.28 92 THR A O 1
ATOM 729 N N . MET A 1 93 ? -19.077 -16.387 18.625 1.00 59.50 93 MET A N 1
ATOM 730 C CA . MET A 1 93 ? -19.673 -15.693 19.776 1.00 59.50 93 MET A CA 1
ATOM 731 C C . MET A 1 93 ? -21.196 -15.552 19.652 1.00 59.50 93 MET A C 1
ATOM 733 O O . MET A 1 93 ? -21.922 -15.722 20.628 1.00 59.50 93 MET A O 1
ATOM 737 N N . MET A 1 94 ? -21.702 -15.261 18.454 1.00 58.94 94 MET A N 1
ATOM 738 C CA . MET A 1 94 ? -23.138 -15.108 18.215 1.00 58.94 94 MET A CA 1
ATOM 739 C C . MET A 1 94 ? -23.886 -16.443 18.141 1.00 58.94 94 MET A C 1
ATOM 741 O O . MET A 1 94 ? -25.064 -16.495 18.489 1.00 58.94 94 MET A O 1
ATOM 745 N N . GLU A 1 95 ? -23.227 -17.520 17.709 1.00 58.81 95 GLU A N 1
ATOM 746 C CA . GLU A 1 95 ? -23.775 -18.880 17.720 1.00 58.81 95 GLU A CA 1
ATOM 747 C C . GLU A 1 95 ? -23.878 -19.425 19.152 1.00 58.81 95 GLU A C 1
ATOM 749 O O . GLU A 1 95 ? -24.915 -19.977 19.524 1.00 58.81 95 GLU A O 1
ATOM 754 N N . GLU A 1 96 ? -22.873 -19.166 19.992 1.00 56.12 96 GLU A N 1
ATOM 755 C CA . GLU A 1 96 ? -22.877 -19.518 21.418 1.00 56.12 96 GLU A CA 1
ATOM 756 C C . GLU A 1 96 ? -23.917 -18.705 22.217 1.00 56.12 96 GLU A C 1
ATOM 758 O O . GLU A 1 96 ? -24.569 -19.225 23.126 1.00 56.12 96 GLU A O 1
ATOM 763 N N . GLN A 1 97 ? -24.161 -17.449 21.825 1.00 53.94 97 GLN A N 1
ATOM 764 C CA . GLN A 1 97 ? -25.184 -16.585 22.424 1.00 53.94 97 GLN A CA 1
ATOM 765 C C . GLN A 1 97 ? -26.583 -16.715 21.799 1.00 53.94 97 GLN A C 1
ATOM 767 O O . GLN A 1 97 ? -27.517 -16.073 22.267 1.00 53.94 97 GLN A O 1
ATOM 772 N N . LYS A 1 98 ? -26.800 -17.596 20.815 1.00 51.94 98 LYS A N 1
ATOM 773 C CA . LYS A 1 98 ? -28.128 -17.823 20.206 1.00 51.94 98 LYS A CA 1
ATOM 774 C C . LYS A 1 98 ? -29.180 -18.343 21.207 1.00 51.94 98 LYS A C 1
ATOM 776 O O . LYS A 1 98 ? -30.374 -18.146 20.998 1.00 51.94 98 LYS A O 1
ATOM 781 N N . ASN A 1 99 ? -28.747 -18.974 22.305 1.00 49.62 99 ASN A N 1
ATOM 782 C CA . ASN A 1 99 ? -29.616 -19.537 23.352 1.00 49.62 99 ASN A CA 1
ATOM 783 C C . ASN A 1 99 ? -29.826 -18.632 24.585 1.00 49.62 99 ASN A C 1
ATOM 785 O O . ASN A 1 99 ? -30.615 -18.980 25.464 1.00 49.62 99 ASN A O 1
ATOM 789 N N . ARG A 1 100 ? -29.157 -17.475 24.689 1.00 49.50 100 ARG A N 1
ATOM 790 C CA . ARG A 1 100 ? -29.334 -16.510 25.794 1.00 49.50 100 ARG A CA 1
ATOM 791 C C . ARG A 1 100 ? -29.532 -15.119 25.201 1.00 49.50 100 ARG A C 1
ATOM 793 O O . ARG A 1 100 ? -28.743 -14.728 24.358 1.00 49.50 100 ARG A O 1
ATOM 800 N N . LYS A 1 101 ? -30.573 -14.382 25.628 1.00 51.25 101 LYS A N 1
ATOM 801 C CA . LYS A 1 101 ? -30.873 -13.006 25.170 1.00 51.25 101 LYS A CA 1
ATOM 802 C C . LYS A 1 101 ? -29.568 -12.221 24.959 1.00 51.25 101 LYS A C 1
ATOM 804 O O . LYS A 1 101 ? -28.810 -12.055 25.911 1.00 51.25 101 LYS A O 1
ATOM 809 N N . LEU A 1 102 ? -29.319 -11.807 23.713 1.00 52.53 102 LEU A N 1
ATOM 810 C CA . LEU A 1 102 ? -28.124 -11.087 23.262 1.00 52.53 102 LEU A CA 1
ATOM 811 C C . LEU A 1 102 ? -27.888 -9.841 24.128 1.00 52.53 102 LEU A C 1
ATOM 813 O O . LEU A 1 102 ? -28.444 -8.786 23.854 1.00 52.53 102 LEU A O 1
ATOM 817 N N . SER A 1 103 ? -27.059 -9.967 25.160 1.00 52.09 103 SER A N 1
ATOM 818 C CA . SER A 1 103 ? -26.576 -8.861 25.987 1.00 52.09 103 SER A CA 1
ATOM 819 C C . SER A 1 103 ? -25.077 -8.728 25.739 1.00 52.09 103 SER A C 1
ATOM 821 O O . SER A 1 103 ? -24.251 -9.105 26.573 1.00 52.09 103 SER A O 1
ATOM 823 N N . LEU A 1 104 ? -24.713 -8.242 24.553 1.00 55.94 104 LEU A N 1
ATOM 824 C CA . LEU A 1 104 ? -23.338 -7.829 24.291 1.00 55.94 104 LEU A CA 1
ATOM 825 C C . LEU A 1 104 ? -23.085 -6.530 25.064 1.00 55.94 104 LEU A C 1
ATOM 827 O O . LEU A 1 104 ? -23.746 -5.521 24.831 1.00 55.94 104 LEU A O 1
ATOM 831 N N . SER A 1 105 ? -22.134 -6.558 25.999 1.00 62.41 105 SER A N 1
ATOM 832 C CA . SER A 1 105 ? -21.623 -5.336 26.624 1.00 62.41 105 SER A CA 1
ATOM 833 C C . SER A 1 105 ? -20.954 -4.463 25.558 1.00 62.41 105 SER A C 1
ATOM 835 O O . SER A 1 105 ? -20.246 -4.980 24.689 1.00 62.41 105 SER A O 1
ATOM 837 N N . THR A 1 106 ? -21.124 -3.141 25.644 1.00 65.81 106 THR A N 1
ATOM 838 C CA . THR A 1 106 ? -20.480 -2.142 24.768 1.00 65.81 106 THR A CA 1
ATOM 839 C C . THR A 1 106 ? -18.964 -2.359 24.646 1.00 65.81 106 THR A C 1
ATOM 841 O O . THR A 1 106 ? -18.378 -2.118 23.594 1.00 65.81 106 THR A O 1
ATOM 844 N N . VAL A 1 107 ? -18.326 -2.886 25.697 1.00 72.06 107 VAL A N 1
ATOM 845 C CA . VAL A 1 107 ? -16.890 -3.206 25.708 1.00 72.06 107 VAL A CA 1
ATOM 846 C C . VAL A 1 107 ? -16.554 -4.349 24.740 1.00 72.06 107 VAL A C 1
ATOM 848 O O . VAL A 1 107 ? -15.620 -4.226 23.954 1.00 72.06 107 VAL A O 1
ATOM 851 N N . SER A 1 108 ? -17.337 -5.432 24.731 1.00 71.06 108 SER A N 1
ATOM 852 C CA . SER A 1 108 ? -17.117 -6.583 23.840 1.00 71.06 108 SER A CA 1
ATOM 853 C C . SER A 1 108 ? -17.369 -6.240 22.369 1.00 71.06 108 SER A C 1
ATOM 855 O O . SER A 1 108 ? -16.696 -6.774 21.492 1.00 71.06 108 SER A O 1
ATOM 857 N N . MET A 1 109 ? -18.302 -5.321 22.097 1.00 76.38 109 MET A N 1
ATOM 858 C CA . MET A 1 109 ? -18.553 -4.782 20.755 1.00 76.38 109 MET A CA 1
ATOM 859 C C . MET A 1 109 ? -17.316 -4.069 20.195 1.00 76.38 109 MET A C 1
ATOM 861 O O . MET A 1 109 ? -16.891 -4.381 19.083 1.00 76.38 109 MET A O 1
ATOM 865 N N . ASN A 1 110 ? -16.723 -3.155 20.969 1.00 79.50 110 ASN A N 1
ATOM 866 C CA . ASN A 1 110 ? -15.545 -2.404 20.533 1.00 79.50 110 ASN A CA 1
ATOM 867 C C . ASN A 1 110 ? -14.346 -3.327 20.290 1.00 79.50 110 ASN A C 1
ATOM 869 O O . ASN A 1 110 ? -13.696 -3.210 19.260 1.00 79.50 110 ASN A O 1
ATOM 873 N N . THR A 1 111 ? -14.114 -4.322 21.153 1.00 81.25 111 THR A N 1
ATOM 874 C CA . THR A 1 111 ? -13.031 -5.302 20.945 1.00 81.25 111 THR A CA 1
ATOM 875 C C . THR A 1 111 ? -13.222 -6.141 19.674 1.00 81.25 111 THR A C 1
ATOM 877 O O . THR A 1 111 ? -12.251 -6.448 18.983 1.00 81.25 111 THR A O 1
ATOM 880 N N . LEU A 1 112 ? -14.462 -6.512 19.335 1.00 80.56 112 LEU A N 1
ATOM 881 C CA . LEU A 1 112 ? -14.758 -7.228 18.089 1.00 80.56 112 LEU A CA 1
ATOM 882 C C . LEU A 1 112 ? -14.559 -6.344 16.855 1.00 80.56 112 LEU A C 1
ATOM 884 O O . LEU A 1 112 ? -13.992 -6.807 15.864 1.00 80.56 112 LEU A O 1
ATOM 888 N N . LEU A 1 113 ? -15.001 -5.085 16.917 1.00 84.19 113 LEU A N 1
ATOM 889 C CA . LEU A 1 113 ? -14.784 -4.113 15.848 1.00 84.19 113 LEU A CA 1
ATOM 890 C C . LEU A 1 113 ? -13.290 -3.853 15.628 1.00 84.19 113 LEU A C 1
ATOM 892 O O . LEU A 1 113 ? -12.840 -3.940 14.488 1.00 84.19 113 LEU A O 1
ATOM 896 N N . ASP A 1 114 ? -12.516 -3.652 16.695 1.00 83.94 114 ASP A N 1
ATOM 897 C CA . ASP A 1 114 ? -11.061 -3.471 16.623 1.00 83.94 114 ASP A CA 1
ATOM 898 C C . ASP A 1 114 ? -10.367 -4.694 16.002 1.00 83.94 114 ASP A C 1
ATOM 900 O O . ASP A 1 114 ? -9.484 -4.556 15.153 1.00 83.94 114 ASP A O 1
ATOM 904 N N . GLY A 1 115 ? -10.803 -5.910 16.351 1.00 84.81 115 GLY A N 1
ATOM 905 C CA . GLY A 1 115 ? -10.267 -7.143 15.767 1.00 84.81 115 GLY A CA 1
ATOM 906 C C . GLY A 1 115 ? -10.556 -7.290 14.267 1.00 84.81 115 GLY A C 1
ATOM 907 O O . GLY A 1 115 ? -9.703 -7.758 13.509 1.00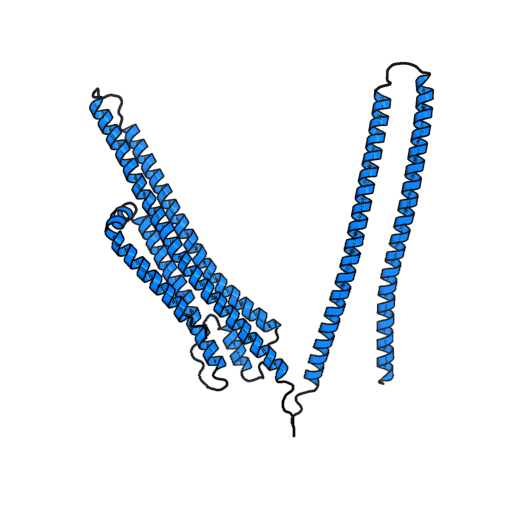 84.81 115 GLY A O 1
ATOM 908 N N . ILE A 1 116 ? -11.743 -6.875 13.816 1.00 84.00 116 ILE A N 1
ATOM 909 C CA . ILE A 1 116 ? -12.110 -6.872 12.391 1.00 84.00 116 ILE A CA 1
ATOM 910 C C . ILE A 1 116 ? -11.348 -5.769 11.644 1.00 84.00 116 ILE A C 1
ATOM 912 O O . ILE A 1 116 ? -10.822 -6.030 10.561 1.00 84.00 116 ILE A O 1
ATOM 916 N N . ALA A 1 117 ? -11.242 -4.572 12.230 1.00 85.44 117 ALA A N 1
ATOM 917 C CA . ALA A 1 117 ? -10.491 -3.450 11.671 1.00 85.44 117 ALA A CA 1
ATOM 918 C C . ALA A 1 117 ? -9.017 -3.817 11.459 1.00 85.44 117 ALA A C 1
ATOM 920 O O . ALA A 1 117 ? -8.513 -3.683 10.346 1.00 85.44 117 ALA A O 1
ATOM 921 N N . SER A 1 118 ? -8.367 -4.398 12.473 1.00 86.06 118 SER A N 1
ATOM 922 C CA . SER A 1 118 ? -6.968 -4.835 12.395 1.00 86.06 118 SER A CA 1
ATOM 923 C C . SER A 1 118 ? -6.725 -5.841 11.260 1.00 86.06 118 SER A C 1
ATOM 925 O O . SER A 1 118 ? -5.793 -5.672 10.476 1.00 86.06 118 SER A O 1
ATOM 927 N N . ARG A 1 119 ? -7.603 -6.840 11.093 1.00 83.69 119 ARG A N 1
ATOM 928 C CA . ARG A 1 119 ? -7.510 -7.821 9.991 1.00 83.69 119 ARG A CA 1
ATOM 929 C C . ARG A 1 119 ? -7.705 -7.193 8.612 1.00 83.69 119 ARG A C 1
ATOM 931 O O . ARG A 1 119 ? -7.106 -7.627 7.628 1.00 83.69 119 ARG A O 1
ATOM 938 N N . MET A 1 120 ? -8.592 -6.205 8.516 1.00 83.50 120 MET A N 1
ATOM 939 C CA . MET A 1 120 ? -8.834 -5.482 7.269 1.00 83.50 120 MET A CA 1
ATOM 940 C C . MET A 1 120 ? -7.641 -4.594 6.898 1.00 83.50 120 MET A C 1
ATOM 942 O O . MET A 1 120 ? -7.250 -4.576 5.725 1.00 83.50 120 MET A O 1
ATOM 946 N N . ASP A 1 121 ? -7.040 -3.930 7.887 1.00 84.88 121 ASP A N 1
ATOM 947 C CA . ASP A 1 121 ? -5.849 -3.099 7.719 1.00 84.88 121 ASP A CA 1
ATOM 948 C C . ASP A 1 121 ? -4.617 -3.919 7.325 1.00 84.88 121 ASP A C 1
ATOM 950 O O . ASP A 1 121 ? -3.923 -3.529 6.383 1.00 84.88 121 ASP A O 1
ATOM 954 N N . GLU A 1 122 ? -4.405 -5.094 7.924 1.00 84.62 122 GLU A N 1
ATOM 955 C CA . GLU A 1 122 ? -3.302 -6.004 7.573 1.00 84.62 122 GLU A CA 1
ATOM 956 C C . GLU A 1 122 ? -3.299 -6.341 6.070 1.00 84.62 122 GLU A C 1
ATOM 958 O O . GLU A 1 122 ? -2.288 -6.211 5.376 1.00 84.62 122 GLU A O 1
ATOM 963 N N . GLY A 1 123 ? -4.461 -6.677 5.500 1.00 80.56 123 GLY A N 1
ATOM 964 C CA . GLY A 1 123 ? -4.555 -6.930 4.058 1.00 80.56 123 GLY A CA 1
ATOM 965 C C . GLY A 1 123 ? -4.284 -5.684 3.196 1.00 80.56 123 GLY A C 1
ATOM 966 O O . GLY A 1 123 ? -3.762 -5.796 2.082 1.00 80.56 123 GLY A O 1
ATOM 967 N N . ARG A 1 124 ? -4.608 -4.478 3.693 1.00 86.19 124 ARG A N 1
ATOM 968 C CA . ARG A 1 124 ? -4.300 -3.217 2.990 1.00 86.19 124 ARG A CA 1
ATOM 969 C C . ARG A 1 124 ? -2.818 -2.872 3.030 1.00 86.19 124 ARG A C 1
ATOM 971 O O . ARG A 1 124 ? -2.319 -2.243 2.096 1.00 86.19 124 ARG A O 1
ATOM 978 N N . GLU A 1 125 ? -2.110 -3.231 4.094 1.00 91.06 125 GLU A N 1
ATOM 979 C CA . GLU A 1 125 ? -0.659 -3.048 4.173 1.00 91.06 125 GLU A CA 1
ATOM 980 C C . GLU A 1 125 ? 0.056 -3.850 3.085 1.00 91.06 125 GLU A C 1
ATOM 982 O O . GLU A 1 125 ? 0.900 -3.293 2.382 1.00 91.06 125 GLU A O 1
ATOM 987 N N . VAL A 1 126 ? -0.366 -5.097 2.842 1.00 90.56 126 VAL A N 1
ATOM 988 C CA . VAL A 1 126 ? 0.166 -5.928 1.747 1.00 90.56 126 VAL A CA 1
ATOM 989 C C . VAL A 1 126 ? -0.034 -5.253 0.388 1.00 90.56 126 VAL A C 1
ATOM 991 O O . VAL A 1 126 ? 0.904 -5.163 -0.405 1.00 90.56 126 VAL A O 1
ATOM 994 N N . THR A 1 127 ? -1.229 -4.721 0.115 1.00 91.00 127 THR A N 1
ATOM 995 C CA . THR A 1 127 ? -1.502 -4.025 -1.155 1.00 91.00 127 THR A CA 1
ATOM 996 C C . THR A 1 127 ? -0.641 -2.763 -1.302 1.00 91.00 127 THR A C 1
ATOM 998 O O . THR A 1 127 ? -0.042 -2.548 -2.358 1.00 91.00 127 THR A O 1
ATOM 1001 N N . ARG A 1 128 ? -0.498 -1.956 -0.240 1.00 93.12 128 ARG A N 1
ATOM 1002 C CA . ARG A 1 128 ? 0.373 -0.764 -0.236 1.00 93.12 128 ARG A CA 1
ATOM 1003 C C . ARG A 1 128 ? 1.848 -1.107 -0.425 1.00 93.12 128 ARG A C 1
ATOM 1005 O O . ARG A 1 128 ? 2.543 -0.391 -1.145 1.00 93.12 128 ARG A O 1
ATOM 1012 N N . TYR A 1 129 ? 2.311 -2.211 0.154 1.00 96.06 129 TYR A N 1
ATOM 1013 C CA . TYR A 1 129 ? 3.663 -2.709 -0.071 1.00 96.06 129 TYR A CA 1
ATOM 1014 C C . TYR A 1 129 ? 3.886 -3.084 -1.541 1.00 96.06 129 TYR A C 1
ATOM 1016 O O . TYR A 1 129 ? 4.875 -2.657 -2.128 1.00 96.06 129 TYR A O 1
ATOM 1024 N N . ILE A 1 130 ? 2.948 -3.804 -2.168 1.00 95.44 130 ILE A N 1
ATOM 1025 C CA . ILE A 1 130 ? 3.049 -4.181 -3.589 1.00 95.44 130 ILE A CA 1
ATOM 1026 C C . ILE A 1 130 ? 3.060 -2.939 -4.495 1.00 95.44 130 ILE A C 1
ATOM 1028 O O . ILE A 1 130 ? 3.855 -2.876 -5.432 1.00 95.44 130 ILE A O 1
ATOM 1032 N N . ILE A 1 131 ? 2.240 -1.923 -4.197 1.00 95.88 131 ILE A N 1
ATOM 1033 C CA . ILE A 1 131 ? 2.264 -0.628 -4.903 1.00 95.88 131 ILE A CA 1
ATOM 1034 C C . ILE A 1 131 ? 3.652 0.020 -4.792 1.00 95.88 131 ILE A C 1
ATOM 1036 O O . ILE A 1 131 ? 4.217 0.436 -5.805 1.00 95.88 131 ILE A O 1
ATOM 1040 N N . GLY A 1 132 ? 4.224 0.076 -3.585 1.00 96.38 132 GLY A N 1
ATOM 1041 C CA . GLY A 1 132 ? 5.574 0.601 -3.359 1.00 96.38 132 GLY A CA 1
ATOM 1042 C C . GLY A 1 132 ? 6.656 -0.205 -4.084 1.00 96.38 132 GLY A C 1
ATOM 1043 O O . GLY A 1 132 ? 7.554 0.374 -4.695 1.00 96.38 132 GLY A O 1
ATOM 1044 N N . LEU A 1 133 ? 6.534 -1.533 -4.091 1.00 96.31 133 LEU A N 1
ATOM 1045 C CA . LEU A 1 133 ? 7.436 -2.445 -4.792 1.00 96.31 133 LEU A CA 1
ATOM 1046 C C . LEU A 1 133 ? 7.409 -2.218 -6.310 1.00 96.31 133 LEU A C 1
ATOM 1048 O O . LEU A 1 133 ? 8.462 -2.214 -6.937 1.00 96.31 133 LEU A O 1
ATOM 1052 N N . LEU A 1 134 ? 6.235 -1.974 -6.899 1.00 96.00 134 LEU A N 1
ATOM 1053 C CA . LEU A 1 134 ? 6.081 -1.634 -8.321 1.00 96.00 134 LEU A CA 1
ATOM 1054 C C . LEU A 1 134 ? 6.778 -0.324 -8.692 1.00 96.00 134 LEU A C 1
ATOM 1056 O O . LEU A 1 134 ? 7.461 -0.260 -9.715 1.00 96.00 134 LEU A O 1
ATOM 1060 N N . ILE A 1 135 ? 6.646 0.700 -7.844 1.00 95.56 135 ILE A N 1
ATOM 1061 C CA . ILE A 1 135 ? 7.355 1.974 -8.024 1.00 95.56 135 ILE A CA 1
ATOM 1062 C C . ILE A 1 135 ? 8.864 1.735 -7.949 1.00 95.56 135 ILE A C 1
ATOM 1064 O O . ILE A 1 135 ? 9.603 2.182 -8.824 1.00 95.56 135 ILE A O 1
ATOM 1068 N N . PHE A 1 136 ? 9.319 0.994 -6.938 1.00 95.38 136 PHE A N 1
ATOM 1069 C CA . PHE A 1 136 ? 10.732 0.686 -6.752 1.00 95.38 136 PHE A CA 1
ATOM 1070 C C . PHE A 1 136 ? 11.322 -0.105 -7.927 1.00 95.38 136 PHE A C 1
ATOM 1072 O O . PHE A 1 136 ? 12.379 0.262 -8.432 1.00 95.38 136 PHE A O 1
ATOM 1079 N N . LEU A 1 137 ? 10.629 -1.139 -8.415 1.00 93.31 137 LEU A N 1
ATOM 1080 C CA . LEU A 1 137 ? 11.037 -1.887 -9.608 1.00 93.31 137 LEU A CA 1
ATOM 1081 C C . LEU A 1 137 ? 11.109 -0.984 -10.844 1.00 93.31 137 LEU A C 1
ATOM 1083 O O . LEU A 1 137 ? 12.062 -1.087 -11.613 1.00 93.31 137 LEU A O 1
ATOM 1087 N N . GLY A 1 138 ? 10.150 -0.071 -11.015 1.00 92.06 138 GLY A N 1
ATOM 1088 C CA . GLY A 1 138 ? 10.190 0.915 -12.093 1.00 92.06 138 GLY A CA 1
ATOM 1089 C C . GLY A 1 138 ? 11.427 1.821 -12.019 1.00 92.06 138 GLY A C 1
ATOM 1090 O O . GLY A 1 138 ? 12.127 2.007 -13.016 1.00 92.06 138 GLY A O 1
ATOM 1091 N N . LEU A 1 139 ? 11.748 2.332 -10.826 1.00 92.88 139 LEU A N 1
ATOM 1092 C CA . LEU A 1 139 ? 12.963 3.122 -10.589 1.00 92.88 139 LEU A CA 1
ATOM 1093 C C . LEU A 1 139 ? 14.237 2.302 -10.850 1.00 92.88 139 LEU A C 1
ATOM 1095 O O . LEU A 1 139 ? 15.173 2.795 -11.484 1.00 92.88 139 LEU A O 1
ATOM 1099 N N . LEU A 1 140 ? 14.260 1.034 -10.435 1.00 90.88 140 LEU A N 1
ATOM 1100 C CA . LEU A 1 140 ? 15.374 0.119 -10.687 1.00 90.88 140 LEU A CA 1
ATOM 1101 C C . LEU A 1 140 ? 15.617 -0.061 -12.192 1.00 90.88 140 LEU A C 1
ATOM 1103 O O . LEU A 1 140 ? 16.769 -0.079 -12.622 1.00 90.88 140 LEU A O 1
ATOM 1107 N N . GLY A 1 141 ? 14.557 -0.086 -13.004 1.00 87.44 141 GLY A N 1
ATOM 1108 C CA . GLY A 1 141 ? 14.665 -0.120 -14.463 1.00 87.44 141 GLY A CA 1
ATOM 1109 C C . GLY A 1 141 ? 15.397 1.086 -15.050 1.00 87.44 141 GLY A C 1
ATOM 1110 O O . GLY A 1 141 ? 16.282 0.921 -15.892 1.00 87.44 141 GLY A O 1
ATOM 1111 N N . THR A 1 142 ? 15.120 2.295 -14.552 1.00 88.75 142 THR A N 1
ATOM 1112 C CA . THR A 1 142 ? 15.867 3.489 -14.990 1.00 88.75 142 THR A CA 1
ATOM 1113 C C . THR A 1 142 ? 17.330 3.446 -14.571 1.00 88.75 142 THR A C 1
ATOM 1115 O O . THR A 1 142 ? 18.203 3.786 -15.367 1.00 88.75 142 THR A O 1
ATOM 1118 N N . PHE A 1 143 ? 17.617 2.965 -13.360 1.00 88.38 143 PHE A N 1
ATOM 1119 C CA . PHE A 1 143 ? 18.988 2.815 -12.881 1.00 88.38 143 PHE A CA 1
ATOM 1120 C C . PHE A 1 143 ? 19.782 1.828 -13.745 1.00 88.38 143 PHE A C 1
ATOM 1122 O O . PHE A 1 143 ? 20.898 2.125 -14.169 1.00 88.38 143 PHE A O 1
ATOM 1129 N N . TRP A 1 144 ? 19.180 0.689 -14.086 1.00 84.62 144 TRP A N 1
ATOM 1130 C CA . TRP A 1 144 ? 19.807 -0.324 -14.934 1.00 84.62 144 TRP A CA 1
ATOM 1131 C C . TRP A 1 144 ? 20.084 0.187 -16.356 1.00 84.62 144 TRP A C 1
ATOM 1133 O O . TRP A 1 144 ? 21.134 -0.087 -16.943 1.00 84.62 144 TRP A O 1
ATOM 1143 N N . GLY A 1 145 ? 19.182 1.009 -16.889 1.00 84.19 145 GLY A N 1
ATOM 1144 C CA . GLY A 1 145 ? 19.396 1.722 -18.144 1.00 84.19 145 GLY A CA 1
ATOM 1145 C C . GLY A 1 145 ? 20.565 2.689 -18.134 1.00 84.19 145 GLY A C 1
ATOM 1146 O O . GLY A 1 145 ? 21.362 2.709 -19.073 1.00 84.19 145 GLY A O 1
ATOM 1147 N N . LEU A 1 146 ? 20.684 3.480 -17.067 1.00 87.12 146 LEU A N 1
ATOM 1148 C CA . LEU A 1 146 ? 21.799 4.407 -16.900 1.00 87.12 146 LEU A CA 1
ATOM 1149 C C . LEU A 1 146 ? 23.130 3.658 -16.788 1.00 87.12 146 LEU A C 1
ATOM 1151 O O . LEU A 1 146 ? 24.098 4.065 -17.425 1.00 87.12 146 LEU A O 1
ATOM 1155 N N . LEU A 1 147 ? 23.175 2.532 -16.068 1.00 86.06 147 LEU A N 1
ATOM 1156 C CA . LEU A 1 147 ? 24.370 1.682 -16.012 1.00 86.06 147 LEU A CA 1
ATOM 1157 C C . LEU A 1 147 ? 24.761 1.148 -17.394 1.00 86.06 147 LEU A C 1
ATOM 1159 O O . LEU A 1 147 ? 25.934 1.196 -17.758 1.00 86.06 147 LEU A O 1
ATOM 1163 N N . THR A 1 148 ? 23.779 0.700 -18.180 1.00 81.56 148 THR A N 1
ATOM 1164 C CA . THR A 1 148 ? 24.018 0.235 -19.556 1.00 81.56 148 THR A CA 1
ATOM 1165 C C . THR A 1 148 ? 24.569 1.370 -20.420 1.00 81.56 148 THR A C 1
ATOM 1167 O O . THR A 1 148 ? 25.575 1.188 -21.096 1.00 81.56 148 THR A O 1
ATOM 1170 N N . THR A 1 149 ? 23.967 2.560 -20.320 1.00 83.44 149 THR A N 1
ATOM 1171 C CA . THR A 1 149 ? 24.372 3.782 -21.038 1.00 83.44 149 THR A CA 1
ATOM 1172 C C . THR A 1 149 ? 25.828 4.144 -20.729 1.00 83.44 149 THR A C 1
ATOM 1174 O O . THR A 1 149 ? 26.621 4.338 -21.652 1.00 83.44 149 THR A O 1
ATOM 1177 N N . ILE A 1 150 ? 26.203 4.174 -19.445 1.00 86.06 150 ILE A N 1
ATOM 1178 C CA . ILE A 1 150 ? 27.572 4.459 -18.989 1.00 86.06 150 ILE A CA 1
ATOM 1179 C C . ILE A 1 150 ? 28.555 3.403 -19.509 1.00 86.06 150 ILE A C 1
ATOM 1181 O O . ILE A 1 150 ? 29.628 3.763 -19.989 1.00 86.06 150 ILE A O 1
ATOM 1185 N N . GLY A 1 151 ? 28.182 2.120 -19.468 1.00 84.19 151 GLY A N 1
ATOM 1186 C CA . GLY A 1 151 ? 29.004 1.034 -20.005 1.00 84.19 151 GLY A CA 1
ATOM 1187 C C . GLY A 1 151 ? 29.269 1.184 -21.504 1.00 84.19 151 GLY A C 1
ATOM 1188 O O . GLY A 1 151 ? 30.415 1.097 -21.937 1.00 84.19 151 GLY A O 1
ATOM 1189 N N . SER A 1 152 ? 28.235 1.492 -22.294 1.00 83.38 152 SER A N 1
ATOM 1190 C CA . SER A 1 152 ? 28.393 1.747 -23.733 1.00 83.38 152 SER A CA 1
ATOM 1191 C C . SER A 1 152 ? 29.266 2.970 -24.030 1.00 83.38 152 SER A C 1
ATOM 1193 O O . SER A 1 152 ? 30.104 2.892 -24.918 1.00 83.38 152 SER A O 1
ATOM 1195 N N . ILE A 1 153 ? 29.150 4.060 -23.261 1.00 84.25 153 ILE A N 1
ATOM 1196 C CA . ILE A 1 153 ? 30.037 5.229 -23.407 1.00 84.25 153 ILE A CA 1
ATOM 1197 C C . ILE A 1 153 ? 31.491 4.856 -23.083 1.00 84.25 153 ILE A C 1
ATOM 1199 O O . ILE A 1 153 ? 32.398 5.274 -23.798 1.00 84.25 153 ILE A O 1
ATOM 1203 N N . GLY A 1 154 ? 31.718 4.053 -22.040 1.00 83.81 154 GLY A N 1
ATOM 1204 C CA . GLY A 1 154 ? 33.048 3.545 -21.698 1.00 83.81 154 GLY A CA 1
ATOM 1205 C C . GLY A 1 154 ? 33.671 2.728 -22.831 1.00 83.81 154 GLY A C 1
ATOM 1206 O O . GLY A 1 154 ? 34.816 2.977 -23.196 1.00 83.81 154 GLY A O 1
ATOM 1207 N N . ASN A 1 155 ? 32.895 1.829 -23.442 1.00 82.19 155 ASN A N 1
ATOM 1208 C CA . ASN A 1 155 ? 33.344 1.032 -24.587 1.00 82.19 155 ASN A CA 1
ATOM 1209 C C . ASN A 1 155 ? 33.681 1.903 -25.805 1.00 82.19 155 ASN A C 1
ATOM 1211 O O . ASN A 1 155 ? 34.695 1.664 -26.447 1.00 82.19 155 ASN A O 1
ATOM 1215 N N . THR A 1 156 ? 32.873 2.929 -26.095 1.00 81.81 156 THR A N 1
ATOM 1216 C CA . THR A 1 156 ? 33.131 3.883 -27.189 1.00 81.81 156 THR A CA 1
ATOM 1217 C C . THR A 1 156 ? 34.431 4.664 -26.981 1.00 81.81 156 THR A C 1
ATOM 1219 O O . THR A 1 156 ? 35.165 4.927 -27.932 1.00 81.81 156 THR A O 1
ATOM 1222 N N . ILE A 1 157 ? 34.732 5.046 -25.736 1.00 80.25 157 ILE A N 1
ATOM 1223 C CA . ILE A 1 157 ? 35.984 5.732 -25.386 1.00 80.25 157 ILE A CA 1
ATOM 1224 C C . ILE A 1 157 ? 37.181 4.785 -25.533 1.00 80.25 157 ILE A C 1
ATOM 1226 O O . ILE A 1 157 ? 38.218 5.205 -26.038 1.00 80.25 157 ILE A O 1
ATOM 1230 N N . ASP A 1 158 ? 37.037 3.521 -25.130 1.00 79.81 158 ASP A N 1
ATOM 1231 C CA . ASP A 1 158 ? 38.095 2.506 -25.239 1.00 79.81 158 ASP A CA 1
ATOM 1232 C C . ASP A 1 158 ? 38.360 2.092 -26.701 1.00 79.81 158 ASP A C 1
ATOM 1234 O O . ASP A 1 158 ? 39.499 1.826 -27.087 1.00 79.81 158 ASP A O 1
ATOM 1238 N N . SER A 1 159 ? 37.326 2.102 -27.553 1.00 74.50 159 SER A N 1
ATOM 1239 C CA . SER A 1 159 ? 37.443 1.790 -28.983 1.00 74.50 159 SER A CA 1
ATOM 1240 C C . SER A 1 159 ? 38.090 2.900 -29.817 1.00 74.50 159 SER A C 1
ATOM 1242 O O . SER A 1 159 ? 38.561 2.628 -30.921 1.00 74.50 159 SER A O 1
ATOM 1244 N N . LEU A 1 160 ? 38.157 4.138 -29.310 1.00 71.25 160 LEU A N 1
ATOM 1245 C CA . LEU A 1 160 ? 38.866 5.253 -29.950 1.00 71.25 160 LEU A CA 1
ATOM 1246 C C . LEU A 1 160 ? 40.389 5.065 -29.811 1.00 71.25 160 LEU A C 1
ATOM 1248 O O . LEU A 1 160 ? 41.064 5.742 -29.035 1.00 71.25 160 LEU A O 1
ATOM 1252 N N . GLN A 1 161 ? 40.954 4.136 -30.587 1.00 64.38 161 GLN A N 1
ATOM 1253 C CA . GLN A 1 161 ? 42.402 3.957 -30.684 1.00 64.38 161 GLN A CA 1
ATOM 1254 C C . GLN A 1 161 ? 43.048 5.181 -31.341 1.00 64.38 161 GLN A C 1
ATOM 1256 O O . GLN A 1 161 ? 42.889 5.443 -32.533 1.00 64.38 161 GLN A O 1
ATOM 1261 N N . VAL A 1 162 ? 43.832 5.916 -30.556 1.00 61.34 162 VAL A N 1
ATOM 1262 C CA . VAL A 1 162 ? 44.653 7.047 -31.004 1.00 61.34 162 VAL A CA 1
ATOM 1263 C C . VAL A 1 162 ? 45.827 6.510 -31.838 1.00 61.34 162 VAL A C 1
ATOM 1265 O O . VAL A 1 162 ? 46.919 6.297 -31.317 1.00 61.34 162 VAL A O 1
ATOM 1268 N N . GLY A 1 163 ? 45.614 6.218 -33.125 1.00 59.84 163 GLY A N 1
ATOM 1269 C CA . GLY A 1 163 ? 46.697 5.694 -33.970 1.00 59.84 163 GLY A CA 1
ATOM 1270 C C . GLY A 1 163 ? 46.408 5.473 -35.455 1.00 59.84 163 GLY A C 1
ATOM 1271 O O . GLY A 1 163 ? 47.355 5.411 -36.238 1.00 59.84 163 GLY A O 1
ATOM 1272 N N . SER A 1 164 ? 45.149 5.384 -35.883 1.00 58.84 164 SER A N 1
ATOM 1273 C CA . SER A 1 164 ? 44.793 5.243 -37.298 1.00 58.84 164 SER A CA 1
ATOM 1274 C C . SER A 1 164 ? 44.492 6.625 -37.884 1.00 58.84 164 SER A C 1
ATOM 1276 O O . SER A 1 164 ? 43.602 7.334 -37.434 1.00 58.84 164 SER A O 1
ATOM 1278 N N . GLY A 1 165 ? 45.296 7.061 -38.856 1.00 64.38 165 GLY A N 1
ATOM 1279 C CA . GLY A 1 165 ? 45.297 8.429 -39.398 1.00 64.38 165 GLY A CA 1
ATOM 1280 C C . GLY A 1 165 ? 44.062 8.847 -40.207 1.00 64.38 165 GLY A C 1
ATOM 1281 O O . GLY A 1 165 ? 44.189 9.725 -41.057 1.00 64.38 165 GLY A O 1
ATOM 1282 N N . ASP A 1 166 ? 42.897 8.240 -39.974 1.00 76.25 166 ASP A N 1
ATOM 1283 C CA . ASP A 1 166 ? 41.644 8.567 -40.650 1.00 76.25 166 ASP A CA 1
ATOM 1284 C C . ASP A 1 166 ? 40.614 9.129 -39.659 1.00 76.25 166 ASP A C 1
ATOM 1286 O O . ASP A 1 166 ? 39.856 8.417 -39.000 1.00 76.25 166 ASP A O 1
ATOM 1290 N N . VAL A 1 167 ? 40.607 10.458 -39.551 1.00 75.12 167 VAL A N 1
ATOM 1291 C CA . VAL A 1 167 ? 39.718 11.231 -38.668 1.00 75.12 167 VAL A CA 1
ATOM 1292 C C . VAL A 1 167 ? 38.237 11.024 -39.023 1.00 75.12 167 VAL A C 1
ATOM 1294 O O . VAL A 1 167 ? 37.379 11.175 -38.154 1.00 75.12 167 VAL A O 1
ATOM 1297 N N . GLY A 1 168 ? 37.923 10.659 -40.275 1.00 79.00 168 GLY A N 1
ATOM 1298 C CA . GLY A 1 168 ? 36.552 10.388 -40.713 1.00 79.00 168 GLY A CA 1
ATOM 1299 C C . GLY A 1 168 ? 35.975 9.129 -40.069 1.00 79.00 168 GLY A C 1
ATOM 1300 O O . GLY A 1 168 ? 34.869 9.171 -39.536 1.00 79.00 168 GLY A O 1
ATOM 1301 N N . LEU A 1 169 ? 36.762 8.049 -40.030 1.00 77.56 169 LEU A N 1
ATOM 1302 C CA . LEU A 1 169 ? 36.366 6.788 -39.395 1.00 77.56 169 LEU A CA 1
ATOM 1303 C C . LEU A 1 169 ? 36.203 6.946 -37.877 1.00 77.56 169 LEU A C 1
ATOM 1305 O O . LEU A 1 169 ? 35.200 6.508 -37.326 1.00 77.56 169 LEU A O 1
ATOM 1309 N N . MET A 1 170 ? 37.107 7.676 -37.213 1.00 75.25 170 MET A N 1
ATOM 1310 C CA . MET A 1 170 ? 36.979 7.946 -35.771 1.00 75.25 170 MET A CA 1
ATOM 1311 C C . MET A 1 170 ? 35.727 8.769 -35.424 1.00 75.25 170 MET A C 1
ATOM 1313 O O . MET A 1 170 ? 35.165 8.618 -34.338 1.00 75.25 170 MET A O 1
ATOM 1317 N N . PHE A 1 171 ? 35.288 9.660 -36.321 1.00 79.69 171 PHE A N 1
ATOM 1318 C CA . PHE A 1 171 ? 34.067 10.440 -36.120 1.00 79.69 171 PHE A CA 1
ATOM 1319 C C . PHE A 1 171 ? 32.804 9.592 -36.299 1.00 79.69 171 PHE A C 1
ATOM 1321 O O . PHE A 1 171 ? 31.863 9.744 -35.517 1.00 79.69 171 PHE A O 1
ATOM 1328 N N . ASP A 1 172 ? 32.784 8.690 -37.283 1.00 81.75 172 ASP A N 1
ATOM 1329 C CA . ASP A 1 172 ? 31.677 7.748 -37.464 1.00 81.75 172 ASP A CA 1
ATOM 1330 C C . ASP A 1 172 ? 31.596 6.739 -36.302 1.00 81.75 172 ASP A C 1
ATOM 1332 O O . ASP A 1 172 ? 30.501 6.530 -35.776 1.00 81.75 172 ASP A O 1
ATOM 1336 N N . ASP A 1 173 ? 32.732 6.245 -35.795 1.00 78.69 173 ASP A N 1
ATOM 1337 C CA . ASP A 1 173 ? 32.797 5.382 -34.603 1.00 78.69 173 ASP A CA 1
ATOM 1338 C C . ASP A 1 173 ? 32.290 6.101 -33.341 1.00 78.69 173 ASP A C 1
ATOM 1340 O O . ASP A 1 173 ? 31.511 5.549 -32.560 1.00 78.69 173 ASP A O 1
ATOM 1344 N N . LEU A 1 174 ? 32.672 7.370 -33.144 1.00 80.12 174 LEU A N 1
ATOM 1345 C CA . LEU A 1 174 ? 32.164 8.186 -32.037 1.00 80.12 174 LEU A CA 1
ATOM 1346 C C . LEU A 1 174 ? 30.654 8.427 -32.174 1.00 80.12 174 LEU A C 1
ATOM 1348 O O . LEU A 1 174 ? 29.917 8.368 -31.189 1.00 80.12 174 LEU A O 1
ATOM 1352 N N . LYS A 1 175 ? 30.172 8.701 -33.389 1.00 80.88 175 LYS A N 1
ATOM 1353 C CA . LYS A 1 175 ? 28.750 8.924 -33.668 1.00 80.88 175 LYS A CA 1
ATOM 1354 C C . LYS A 1 175 ? 27.926 7.664 -33.403 1.00 80.88 175 LYS A C 1
ATOM 1356 O O . LYS A 1 175 ? 26.878 7.760 -32.762 1.00 80.88 175 LYS A O 1
ATOM 1361 N N . GLU A 1 176 ? 28.384 6.502 -33.855 1.00 80.38 176 GLU A N 1
ATOM 1362 C CA . GLU A 1 176 ? 27.720 5.216 -33.619 1.00 80.38 176 GLU A CA 1
ATOM 1363 C C . GLU A 1 176 ? 27.766 4.833 -32.131 1.00 80.38 176 GLU A C 1
ATOM 1365 O O . GLU A 1 176 ? 26.738 4.497 -31.531 1.00 80.38 176 GLU A O 1
ATOM 1370 N N . GLY A 1 177 ? 28.921 5.026 -31.493 1.00 76.19 177 GLY A N 1
ATOM 1371 C CA . GLY A 1 177 ? 29.127 4.774 -30.072 1.00 76.19 177 GLY A CA 1
ATOM 1372 C C . GLY A 1 177 ? 28.385 5.728 -29.124 1.00 76.19 177 GLY A C 1
ATOM 1373 O O . GLY A 1 177 ? 28.180 5.389 -27.956 1.00 76.19 177 GLY A O 1
ATOM 1374 N N . LEU A 1 178 ? 27.933 6.893 -29.602 1.00 78.38 178 LEU A N 1
ATOM 1375 C CA . LEU A 1 178 ? 27.038 7.807 -28.875 1.00 78.38 178 LEU A CA 1
ATOM 1376 C C . LEU A 1 178 ? 25.552 7.598 -29.214 1.00 78.38 178 LEU A C 1
ATOM 1378 O O . LEU A 1 178 ? 24.689 7.920 -28.392 1.00 78.38 178 LEU A O 1
ATOM 1382 N N . ALA A 1 179 ? 25.228 7.023 -30.375 1.00 77.81 179 ALA A N 1
ATOM 1383 C CA . ALA A 1 179 ? 23.851 6.720 -30.769 1.00 77.81 179 ALA A CA 1
ATOM 1384 C C . ALA A 1 179 ? 23.248 5.559 -29.956 1.00 77.81 179 ALA A C 1
ATOM 1386 O O . ALA A 1 179 ? 22.080 5.627 -29.553 1.00 77.81 179 ALA A O 1
ATOM 1387 N N . ALA A 1 180 ? 24.042 4.523 -29.667 1.00 73.00 180 ALA A N 1
ATOM 1388 C CA . ALA A 1 180 ? 23.604 3.368 -28.879 1.00 73.00 180 ALA A CA 1
ATOM 1389 C C . ALA A 1 180 ? 23.148 3.736 -27.442 1.00 73.00 180 ALA A C 1
ATOM 1391 O O . ALA A 1 180 ? 22.028 3.369 -27.071 1.00 73.00 180 ALA A O 1
ATOM 1392 N N . PRO A 1 181 ? 23.908 4.525 -26.652 1.00 74.06 181 PRO A N 1
ATOM 1393 C CA . PRO A 1 181 ? 23.457 5.012 -25.346 1.00 74.06 181 PRO A CA 1
ATOM 1394 C C . PRO A 1 181 ? 22.187 5.880 -25.419 1.00 74.06 181 PRO A C 1
ATOM 1396 O O . PRO A 1 181 ? 21.315 5.785 -24.552 1.00 74.06 181 PRO A O 1
ATOM 1399 N N . LEU A 1 182 ? 22.047 6.704 -26.466 1.00 73.88 182 LEU A N 1
ATOM 1400 C CA . LEU A 1 182 ? 20.886 7.584 -26.643 1.00 73.88 182 LEU A CA 1
ATOM 1401 C C . LEU A 1 182 ? 19.595 6.787 -26.900 1.00 73.88 182 LEU A C 1
ATOM 1403 O O . LEU A 1 182 ? 18.540 7.105 -26.350 1.00 73.88 182 LEU A O 1
ATOM 1407 N N . SER A 1 183 ? 19.686 5.721 -27.702 1.00 70.31 183 SER A N 1
ATOM 1408 C CA . SER A 1 183 ? 18.579 4.787 -27.943 1.00 70.31 183 SER A CA 1
ATOM 1409 C C . SER A 1 183 ? 18.260 3.949 -26.694 1.00 70.31 183 SER A C 1
ATOM 1411 O O . SER A 1 183 ? 17.093 3.799 -26.316 1.00 70.31 183 SER A O 1
ATOM 1413 N N . GLY A 1 184 ? 19.296 3.491 -25.980 1.00 70.56 184 GLY A N 1
ATOM 1414 C CA . GLY A 1 184 ? 19.170 2.733 -24.732 1.00 70.56 184 GLY A CA 1
ATOM 1415 C C . GLY A 1 184 ? 18.439 3.496 -23.620 1.00 70.56 184 GLY A C 1
ATOM 1416 O O . GLY A 1 184 ? 17.635 2.911 -22.890 1.00 70.56 184 GLY A O 1
ATOM 1417 N N . MET A 1 185 ? 18.609 4.817 -23.537 1.00 75.19 185 MET A N 1
ATOM 1418 C CA . MET A 1 185 ? 17.956 5.646 -22.517 1.00 75.19 185 MET A CA 1
ATOM 1419 C C . MET A 1 185 ? 16.419 5.643 -22.623 1.00 75.19 185 MET A C 1
ATOM 1421 O O . MET A 1 185 ? 15.729 5.487 -21.612 1.00 75.19 185 MET A O 1
ATOM 1425 N N . GLY A 1 186 ? 15.868 5.768 -23.837 1.00 70.62 186 GLY A N 1
ATOM 1426 C CA . GLY A 1 186 ? 14.414 5.765 -24.056 1.00 70.62 186 GLY A CA 1
ATOM 1427 C C . GLY A 1 186 ? 13.769 4.428 -23.683 1.00 70.62 186 GLY A C 1
ATOM 1428 O O . GLY A 1 186 ? 12.681 4.381 -23.107 1.00 70.62 186 GLY A O 1
ATOM 1429 N N . THR A 1 187 ? 14.482 3.332 -23.935 1.00 71.69 187 THR A N 1
ATOM 1430 C CA . THR A 1 187 ? 14.017 1.987 -23.588 1.00 71.69 187 THR A CA 1
ATOM 1431 C C . THR A 1 187 ? 14.088 1.691 -22.089 1.00 71.69 187 THR A C 1
ATOM 1433 O O . THR A 1 187 ? 13.171 1.081 -21.541 1.00 71.69 187 THR A O 1
ATOM 1436 N N . ALA A 1 188 ? 15.091 2.203 -21.375 1.00 77.69 188 ALA A N 1
ATOM 1437 C CA . ALA A 1 188 ? 15.168 2.095 -19.920 1.00 77.69 188 ALA A CA 1
ATOM 1438 C C . ALA A 1 188 ? 14.072 2.873 -19.182 1.00 77.69 188 ALA A C 1
ATOM 1440 O O . ALA A 1 188 ? 13.547 2.419 -18.163 1.00 77.69 188 ALA A O 1
ATOM 1441 N N . PHE A 1 189 ? 13.693 4.035 -19.718 1.00 83.38 189 PHE A N 1
ATOM 1442 C CA . PHE A 1 189 ? 12.608 4.843 -19.168 1.00 83.38 189 PHE A CA 1
ATOM 1443 C C . PHE A 1 189 ? 11.254 4.120 -19.236 1.00 83.38 189 PHE A C 1
ATOM 1445 O O . PHE A 1 189 ? 10.403 4.297 -18.363 1.00 83.38 189 PHE A O 1
ATOM 1452 N N . SER A 1 190 ? 11.068 3.242 -20.227 1.00 86.69 190 SER A N 1
ATOM 1453 C CA . SER A 1 190 ? 9.830 2.473 -20.379 1.00 86.69 190 SER A CA 1
ATOM 1454 C C . SER A 1 190 ? 9.539 1.541 -19.197 1.00 86.69 190 SER A C 1
ATOM 1456 O O . SER A 1 190 ? 8.386 1.395 -18.800 1.00 86.69 190 SER A O 1
ATOM 1458 N N . SER A 1 191 ? 10.579 0.988 -18.566 1.00 88.31 191 SER A N 1
ATOM 1459 C CA . SER A 1 191 ? 10.447 0.134 -17.384 1.00 88.31 191 SER A CA 1
ATOM 1460 C C . SER A 1 191 ? 9.885 0.898 -16.179 1.00 88.31 191 SER A C 1
ATOM 1462 O O . SER A 1 191 ? 8.986 0.416 -15.486 1.00 88.31 191 SER A O 1
ATOM 1464 N N . SER A 1 192 ? 10.322 2.150 -15.996 1.00 90.94 192 SER A N 1
ATOM 1465 C CA . SER A 1 192 ? 9.739 3.058 -15.000 1.00 90.94 192 SER A CA 1
ATOM 1466 C C . SER A 1 192 ? 8.286 3.388 -15.311 1.00 90.94 192 SER A C 1
ATOM 1468 O O . SER A 1 192 ? 7.439 3.346 -14.418 1.00 90.94 192 SER A O 1
ATOM 1470 N N . LEU A 1 193 ? 7.962 3.615 -16.586 1.00 91.19 193 LEU A N 1
ATOM 1471 C CA . LEU A 1 193 ? 6.586 3.852 -17.009 1.00 91.19 193 LEU A CA 1
ATOM 1472 C C . LEU A 1 193 ? 5.682 2.644 -16.716 1.00 91.19 193 LEU A C 1
ATOM 1474 O O . LEU A 1 193 ? 4.569 2.843 -16.234 1.00 91.19 193 LEU A O 1
ATOM 1478 N N . PHE A 1 194 ? 6.154 1.408 -16.914 1.00 91.75 194 PHE A N 1
ATOM 1479 C CA . PHE A 1 194 ? 5.400 0.206 -16.535 1.00 91.75 194 PHE A CA 1
ATOM 1480 C C . PHE A 1 194 ? 5.206 0.090 -15.019 1.00 91.75 194 PHE A C 1
ATOM 1482 O O . PHE A 1 194 ? 4.093 -0.192 -14.573 1.00 91.75 194 PHE A O 1
ATOM 1489 N N . GLY A 1 195 ? 6.250 0.345 -14.223 1.00 93.25 195 GLY A N 1
ATOM 1490 C CA . GLY A 1 195 ? 6.166 0.312 -12.759 1.00 93.25 195 GLY A CA 1
ATOM 1491 C C . GLY A 1 195 ? 5.198 1.357 -12.195 1.00 93.25 195 GLY A C 1
ATOM 1492 O O . GLY A 1 195 ? 4.351 1.038 -11.359 1.00 93.25 195 GLY A O 1
ATOM 1493 N N . LEU A 1 196 ? 5.257 2.590 -12.704 1.00 94.75 196 LEU A N 1
ATOM 1494 C CA . LEU A 1 196 ? 4.361 3.681 -12.311 1.00 94.75 196 LEU A CA 1
ATOM 1495 C C . LEU A 1 196 ? 2.924 3.473 -12.810 1.00 94.75 196 LEU A C 1
ATOM 1497 O O . LEU A 1 196 ? 1.972 3.698 -12.067 1.00 94.75 196 LEU A O 1
ATOM 1501 N N . ALA A 1 197 ? 2.733 3.016 -14.049 1.00 94.00 197 ALA A N 1
ATOM 1502 C CA . ALA A 1 197 ? 1.398 2.703 -14.557 1.00 94.00 197 ALA A CA 1
ATOM 1503 C C . ALA A 1 197 ? 0.761 1.552 -13.761 1.00 94.00 197 ALA A C 1
ATOM 1505 O O . ALA A 1 197 ? -0.407 1.631 -13.376 1.00 94.00 197 ALA A O 1
ATOM 1506 N N . GLY A 1 198 ? 1.537 0.509 -13.456 1.00 94.62 198 GLY A N 1
ATOM 1507 C CA . GLY A 1 198 ? 1.098 -0.607 -12.623 1.00 94.62 198 GLY A CA 1
ATOM 1508 C C . GLY A 1 198 ? 0.741 -0.182 -11.197 1.00 94.62 198 GLY A C 1
ATOM 1509 O O . GLY A 1 198 ? -0.293 -0.600 -10.672 1.00 94.62 198 GLY A O 1
ATOM 1510 N N . SER A 1 199 ? 1.536 0.700 -10.585 1.00 96.25 199 SER A N 1
ATOM 1511 C CA . SER A 1 199 ? 1.249 1.226 -9.246 1.00 96.25 199 SER A CA 1
ATOM 1512 C C . SER A 1 199 ? -0.009 2.101 -9.219 1.00 96.25 199 SER A C 1
ATOM 1514 O O . SER A 1 199 ? -0.774 2.021 -8.260 1.00 96.25 199 SER A O 1
ATOM 1516 N N . LEU A 1 200 ? -0.296 2.859 -10.285 1.00 95.75 200 LEU A N 1
ATOM 1517 C CA . LEU A 1 200 ? -1.549 3.610 -10.438 1.00 95.75 200 LEU A CA 1
ATOM 1518 C C . LEU A 1 200 ? -2.768 2.690 -10.572 1.00 95.75 200 LEU A C 1
ATOM 1520 O O . LEU A 1 200 ? -3.798 2.944 -9.944 1.00 95.75 200 LEU A O 1
ATOM 1524 N N . ILE A 1 201 ? -2.656 1.612 -11.356 1.00 95.12 201 ILE A N 1
ATOM 1525 C CA . ILE A 1 201 ? -3.722 0.608 -11.502 1.00 95.12 201 ILE A CA 1
ATOM 1526 C C . ILE A 1 201 ? -4.041 -0.010 -10.138 1.00 95.12 201 ILE A C 1
ATOM 1528 O O . ILE A 1 201 ? -5.201 -0.006 -9.723 1.00 95.12 201 ILE A O 1
ATOM 1532 N N . LEU A 1 202 ? -3.026 -0.492 -9.413 1.00 95.00 202 LEU A N 1
ATOM 1533 C CA . LEU A 1 202 ? -3.223 -1.054 -8.075 1.00 95.00 202 LEU A CA 1
ATOM 1534 C C . LEU A 1 202 ? -3.700 -0.014 -7.063 1.00 95.00 202 LEU A C 1
ATOM 1536 O O . LEU A 1 202 ? -4.569 -0.324 -6.255 1.00 95.00 202 LEU A O 1
ATOM 1540 N N . GLY A 1 203 ? -3.196 1.218 -7.125 1.00 94.56 203 GLY A N 1
ATOM 1541 C CA . GLY A 1 203 ? -3.621 2.309 -6.250 1.00 94.56 203 GLY A CA 1
ATOM 1542 C C . GLY A 1 203 ? -5.108 2.632 -6.398 1.00 94.56 203 GLY A C 1
ATOM 1543 O O . GLY A 1 203 ? -5.803 2.835 -5.402 1.00 94.56 203 GLY A O 1
ATOM 1544 N N . PHE A 1 204 ? -5.635 2.600 -7.625 1.00 93.75 204 PHE A N 1
ATOM 1545 C CA . PHE A 1 204 ? -7.072 2.748 -7.850 1.00 93.75 204 PHE A CA 1
ATOM 1546 C C . PHE A 1 204 ? -7.874 1.579 -7.256 1.00 93.75 204 PHE A C 1
ATOM 1548 O O . PHE A 1 204 ? -8.920 1.796 -6.640 1.00 93.75 204 PHE A O 1
ATOM 1555 N N . ILE A 1 205 ? -7.389 0.342 -7.408 1.00 92.56 205 ILE A N 1
ATOM 1556 C CA . ILE A 1 205 ? -8.047 -0.840 -6.835 1.00 92.56 205 ILE A CA 1
ATOM 1557 C C . ILE A 1 205 ? -8.018 -0.786 -5.295 1.00 92.56 205 ILE A C 1
ATOM 1559 O O . ILE A 1 205 ? -9.053 -1.044 -4.676 1.00 92.56 205 ILE A O 1
ATOM 1563 N N . ASP A 1 206 ? -6.899 -0.387 -4.675 1.00 91.44 206 ASP A N 1
ATOM 1564 C CA . ASP A 1 206 ? -6.790 -0.207 -3.215 1.00 91.44 206 ASP A CA 1
ATOM 1565 C C . ASP A 1 206 ? -7.787 0.834 -2.705 1.00 91.44 206 ASP A C 1
ATOM 1567 O O . ASP A 1 206 ? -8.497 0.591 -1.732 1.00 91.44 206 ASP A O 1
ATOM 1571 N N . LEU A 1 207 ? -7.920 1.965 -3.402 1.00 91.19 207 LEU A N 1
ATOM 1572 C CA . LEU A 1 207 ? -8.869 3.011 -3.027 1.00 91.19 207 LEU A CA 1
ATOM 1573 C C . LEU A 1 207 ? -10.317 2.504 -3.061 1.00 91.19 207 LEU A C 1
ATOM 1575 O O . LEU A 1 207 ? -11.105 2.781 -2.154 1.00 91.19 207 LEU A O 1
ATOM 1579 N N . GLN A 1 208 ? -10.673 1.730 -4.084 1.00 89.62 208 GLN A N 1
ATOM 1580 C CA . GLN A 1 208 ? -12.002 1.128 -4.200 1.00 89.62 208 GLN A CA 1
ATOM 1581 C C . GLN A 1 208 ? -12.253 0.077 -3.108 1.00 89.62 208 GLN A C 1
ATOM 1583 O O . GLN A 1 208 ? -13.353 0.035 -2.549 1.00 89.62 208 GLN A O 1
ATOM 1588 N N . SER A 1 209 ? -11.238 -0.727 -2.778 1.00 87.00 209 SER A N 1
ATOM 1589 C CA . SER A 1 209 ? -11.275 -1.694 -1.675 1.00 87.00 209 SER A CA 1
ATOM 1590 C C . SER A 1 209 ? -11.453 -0.988 -0.327 1.00 87.00 209 SER A C 1
ATOM 1592 O O . SER A 1 209 ? -12.386 -1.300 0.412 1.00 87.00 209 SER A O 1
ATOM 1594 N N . GLY A 1 210 ? -10.659 0.050 -0.049 1.00 87.62 210 GLY A N 1
ATOM 1595 C CA . GLY A 1 210 ? -10.743 0.852 1.174 1.00 87.62 210 GLY A CA 1
ATOM 1596 C C . GLY A 1 210 ? -12.107 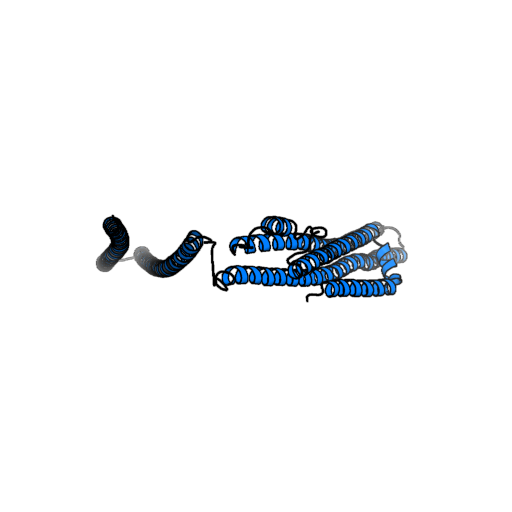1.526 1.357 1.00 87.62 210 GLY A C 1
ATOM 1597 O O . GLY A 1 210 ? -12.662 1.521 2.455 1.00 87.62 210 GLY A O 1
ATOM 1598 N N . GLN A 1 211 ? -12.716 2.032 0.278 1.00 87.25 211 GLN A N 1
ATOM 1599 C CA . GLN A 1 211 ? -14.086 2.560 0.333 1.00 87.25 211 GLN A CA 1
ATOM 1600 C C . GLN A 1 211 ? -15.121 1.483 0.685 1.00 87.25 211 GLN A C 1
ATOM 1602 O O . GLN A 1 211 ? -16.043 1.751 1.459 1.00 87.25 211 GLN A O 1
ATOM 1607 N N . ALA A 1 212 ? -15.003 0.282 0.112 1.00 85.06 212 ALA A N 1
ATOM 1608 C CA . ALA A 1 212 ? -15.911 -0.826 0.403 1.00 85.06 212 ALA A CA 1
ATOM 1609 C C . ALA A 1 212 ? -15.769 -1.295 1.860 1.00 85.06 212 ALA A C 1
ATOM 1611 O O . ALA A 1 212 ? -16.771 -1.489 2.549 1.00 85.06 212 ALA A O 1
ATOM 1612 N N . GLN A 1 213 ? -14.528 -1.402 2.331 1.00 85.19 213 GLN A N 1
ATOM 1613 C CA . GLN A 1 213 ? -14.155 -1.753 3.697 1.00 85.19 213 GLN A CA 1
ATOM 1614 C C . GLN A 1 213 ? -14.696 -0.759 4.729 1.00 85.19 213 GLN A C 1
ATOM 1616 O O . GLN A 1 213 ? -15.404 -1.170 5.644 1.00 85.19 213 GLN A O 1
ATOM 1621 N N . GLY A 1 214 ? -14.469 0.545 4.546 1.00 86.38 214 GLY A N 1
ATOM 1622 C CA . GLY A 1 214 ? -15.000 1.561 5.463 1.00 86.38 214 GLY A CA 1
ATOM 1623 C C . GLY A 1 214 ? -16.532 1.565 5.519 1.00 86.38 214 GLY A C 1
ATOM 1624 O O . GLY A 1 214 ? -17.128 1.677 6.585 1.00 86.38 214 GLY A O 1
ATOM 1625 N N . ARG A 1 215 ? -17.205 1.353 4.379 1.00 85.31 215 ARG A N 1
ATOM 1626 C CA . ARG A 1 215 ? -18.672 1.214 4.347 1.00 85.31 215 ARG A CA 1
ATOM 1627 C C . ARG A 1 215 ? -19.160 -0.034 5.079 1.00 85.31 215 ARG A C 1
ATOM 1629 O O . ARG A 1 215 ? -20.211 0.030 5.709 1.00 85.31 215 ARG A O 1
ATOM 1636 N N . PHE A 1 216 ? -18.441 -1.149 4.966 1.00 84.25 216 PHE A N 1
ATOM 1637 C CA . PHE A 1 216 ? -18.742 -2.376 5.700 1.00 84.25 216 PHE A CA 1
ATOM 1638 C C . PHE A 1 216 ? -18.578 -2.179 7.208 1.00 84.25 216 PHE A C 1
ATOM 1640 O O . PHE A 1 216 ? -19.493 -2.521 7.951 1.00 84.25 216 PHE A O 1
ATOM 1647 N N . PHE A 1 217 ? -17.471 -1.570 7.638 1.00 85.12 217 PHE A N 1
ATOM 1648 C CA . PHE A 1 217 ? -17.196 -1.283 9.044 1.00 85.12 217 PHE A CA 1
ATOM 1649 C C . PHE A 1 217 ? -18.289 -0.410 9.671 1.00 85.12 217 PHE A C 1
ATOM 1651 O O . PHE A 1 217 ? -18.916 -0.825 10.640 1.00 85.12 217 PHE A O 1
ATOM 1658 N N . ASN A 1 218 ? -18.623 0.723 9.043 1.00 86.31 218 ASN A N 1
ATOM 1659 C CA . ASN A 1 218 ? -19.699 1.594 9.527 1.00 86.31 218 ASN A CA 1
ATOM 1660 C C . ASN A 1 218 ? -21.046 0.853 9.596 1.00 86.31 218 ASN A C 1
ATOM 1662 O O . ASN A 1 218 ? -21.849 1.080 10.493 1.00 86.31 218 ASN A O 1
ATOM 1666 N N . HIS A 1 219 ? -21.307 -0.062 8.656 1.00 83.75 219 HIS A N 1
ATOM 1667 C CA . HIS A 1 219 ? -22.536 -0.853 8.671 1.00 83.75 219 HIS A CA 1
ATOM 1668 C C . HIS A 1 219 ? -22.574 -1.884 9.803 1.00 83.75 219 HIS A C 1
ATOM 1670 O O . HIS A 1 219 ? -23.643 -2.126 10.366 1.00 83.75 219 HIS A O 1
ATOM 1676 N N . LEU A 1 220 ? -21.430 -2.495 10.122 1.00 83.50 220 LEU A N 1
ATOM 1677 C CA . LEU A 1 220 ? -21.289 -3.370 11.283 1.00 83.50 220 LEU A CA 1
ATOM 1678 C C . LEU A 1 220 ? -21.502 -2.590 12.580 1.00 83.50 220 LEU A C 1
ATOM 1680 O O . LEU A 1 220 ? -22.252 -3.049 13.437 1.00 83.50 220 LEU A O 1
ATOM 1684 N N . GLU A 1 221 ? -20.896 -1.410 12.700 1.00 85.25 221 GLU A N 1
ATOM 1685 C CA . GLU A 1 221 ? -21.031 -0.528 13.860 1.00 85.25 221 GLU A CA 1
ATOM 1686 C C . GLU A 1 221 ? -22.485 -0.082 14.080 1.00 85.25 221 GLU A C 1
ATOM 1688 O O . GLU A 1 221 ? -23.016 -0.227 15.185 1.00 85.25 221 GLU A O 1
ATOM 1693 N N . ASP A 1 222 ? -23.164 0.375 13.022 1.00 85.25 222 ASP A N 1
ATOM 1694 C CA . ASP A 1 222 ? -24.582 0.753 13.056 1.00 85.25 222 ASP A CA 1
ATOM 1695 C C . ASP A 1 222 ? -25.469 -0.419 13.507 1.00 85.25 222 ASP A C 1
ATOM 1697 O O . ASP A 1 222 ? -26.405 -0.254 14.297 1.00 85.25 222 ASP A O 1
ATOM 1701 N N . TRP A 1 223 ? -25.192 -1.625 12.998 1.00 81.25 223 TRP A N 1
ATOM 1702 C CA . TRP A 1 223 ? -25.965 -2.822 13.324 1.00 81.25 223 TRP A CA 1
ATOM 1703 C C . TRP A 1 223 ? -25.731 -3.288 14.766 1.00 81.25 223 TRP A C 1
ATOM 1705 O O . TRP A 1 223 ? -26.705 -3.532 15.483 1.00 81.25 223 TRP A O 1
ATOM 1715 N N . LEU A 1 224 ? -24.473 -3.343 15.214 1.00 79.69 224 LEU A N 1
ATOM 1716 C CA . LEU A 1 224 ? -24.114 -3.687 16.592 1.00 79.69 224 LEU A CA 1
ATOM 1717 C C . LEU A 1 224 ? -24.712 -2.676 17.582 1.00 79.69 224 LEU A C 1
ATOM 1719 O O . LEU A 1 224 ? -25.343 -3.073 18.560 1.00 79.69 224 LEU A O 1
ATOM 1723 N N . SER A 1 225 ? -24.636 -1.377 17.274 1.00 78.69 225 SER A N 1
ATOM 1724 C CA . SER A 1 225 ? -25.276 -0.314 18.063 1.00 78.69 225 SER A CA 1
ATOM 1725 C C . SER A 1 225 ? -26.792 -0.504 18.180 1.00 78.69 225 SER A C 1
ATOM 1727 O O . SER A 1 225 ? -27.383 -0.216 19.225 1.00 78.69 225 SER A O 1
ATOM 1729 N N . GLY A 1 226 ? -27.439 -0.994 17.118 1.00 76.81 226 GLY A N 1
ATOM 1730 C CA . GLY A 1 226 ? -28.866 -1.314 17.114 1.00 76.81 226 GLY A CA 1
ATOM 1731 C C . GLY A 1 226 ? -29.230 -2.459 18.063 1.00 76.81 226 GLY A C 1
ATOM 1732 O O . GLY A 1 226 ? -30.238 -2.368 18.764 1.00 76.81 226 GLY A O 1
ATOM 1733 N N . ILE A 1 227 ? -28.398 -3.502 18.136 1.00 69.75 227 ILE A N 1
ATOM 1734 C CA . ILE A 1 227 ? -28.596 -4.638 19.053 1.00 69.75 227 ILE A CA 1
ATOM 1735 C C . ILE A 1 227 ? -28.401 -4.206 20.504 1.00 69.75 227 ILE A C 1
ATOM 1737 O O . ILE A 1 227 ? -29.241 -4.518 21.347 1.00 69.75 227 ILE A O 1
ATOM 1741 N N . THR A 1 228 ? -27.356 -3.430 20.792 1.00 66.44 228 THR A N 1
ATOM 1742 C CA . THR A 1 228 ? -27.079 -2.936 22.149 1.00 66.44 228 THR A CA 1
ATOM 1743 C C . THR A 1 228 ? -28.221 -2.056 22.673 1.00 66.44 228 THR A C 1
ATOM 1745 O O . THR A 1 228 ? -28.650 -2.216 23.815 1.00 66.44 228 THR A O 1
ATOM 1748 N N . LYS A 1 229 ? -28.789 -1.179 21.830 1.00 59.53 229 LYS A N 1
ATOM 1749 C CA . LYS A 1 229 ? -29.947 -0.334 22.191 1.00 59.53 229 LYS A CA 1
ATOM 1750 C C . LYS A 1 229 ? -31.242 -1.129 22.380 1.00 59.53 229 LYS A C 1
ATOM 1752 O O . LYS A 1 229 ? -32.049 -0.786 23.238 1.00 59.53 229 LYS A O 1
ATOM 1757 N N . LEU A 1 230 ? -31.463 -2.185 21.596 1.00 52.56 230 LEU A N 1
ATOM 1758 C CA . LEU A 1 230 ? -32.653 -3.027 21.744 1.00 52.56 230 LEU A CA 1
ATOM 1759 C C . LEU A 1 230 ? -32.548 -3.955 22.964 1.00 52.56 230 LEU A C 1
ATOM 1761 O O . LEU A 1 230 ? -33.555 -4.201 23.621 1.00 52.56 230 LEU A O 1
ATOM 1765 N N . SER A 1 231 ? -31.342 -4.408 23.320 1.00 51.97 231 SER A N 1
ATOM 1766 C CA . SER A 1 231 ? -31.098 -5.160 24.557 1.00 51.97 231 SER A CA 1
ATOM 1767 C C . SER A 1 231 ? -31.322 -4.310 25.812 1.00 51.97 231 SER A C 1
ATOM 1769 O O . SER A 1 231 ? -31.782 -4.849 26.815 1.00 51.97 231 SER A O 1
ATOM 1771 N N . SER A 1 232 ? -31.025 -3.005 25.779 1.00 50.19 232 SER A N 1
ATOM 1772 C CA . SER A 1 232 ? -31.305 -2.105 26.907 1.00 50.19 232 SER A CA 1
ATOM 1773 C C . SER A 1 232 ? -32.771 -1.651 26.964 1.00 50.19 232 SER A C 1
ATOM 1775 O O . SER A 1 232 ? -33.317 -1.500 28.053 1.00 50.19 232 SER A O 1
ATOM 1777 N N . ALA A 1 233 ? -33.446 -1.502 25.817 1.00 48.34 233 ALA A N 1
ATOM 1778 C CA . ALA A 1 233 ? -34.863 -1.124 25.749 1.00 48.34 233 ALA A CA 1
ATOM 1779 C C . ALA A 1 233 ? -35.845 -2.306 25.932 1.00 48.34 233 ALA A C 1
ATOM 1781 O O . ALA A 1 233 ? -36.970 -2.116 26.392 1.00 48.34 233 ALA A O 1
ATOM 1782 N N . GLY A 1 234 ? -35.430 -3.537 25.617 1.00 46.53 234 GLY A N 1
ATOM 1783 C CA . GLY A 1 234 ? -36.231 -4.765 25.738 1.00 46.53 234 GLY A CA 1
ATOM 1784 C C . GLY A 1 234 ? -36.402 -5.297 27.167 1.00 46.53 234 GLY A C 1
ATOM 1785 O O . GLY A 1 234 ? -36.978 -6.370 27.350 1.00 46.53 234 GLY A O 1
ATOM 1786 N N . GLY A 1 235 ? -35.902 -4.573 28.174 1.00 47.69 235 GLY A N 1
ATOM 1787 C CA . GLY A 1 235 ? -36.127 -4.862 29.592 1.00 47.69 235 GLY A CA 1
ATOM 1788 C C . GLY A 1 235 ? -37.447 -4.318 30.153 1.00 47.69 235 GLY A C 1
ATOM 1789 O O . GLY A 1 235 ? -37.865 -4.784 31.205 1.00 47.69 235 GLY A O 1
ATOM 1790 N N . ASN A 1 236 ? -38.126 -3.391 29.457 1.00 46.88 236 ASN A N 1
ATOM 1791 C CA . ASN A 1 236 ? -39.213 -2.588 30.047 1.00 46.88 236 ASN A CA 1
ATOM 1792 C C . ASN A 1 236 ? -40.539 -2.553 29.257 1.00 46.88 236 ASN A C 1
ATOM 1794 O O . ASN A 1 236 ? -41.369 -1.682 29.507 1.00 46.88 236 ASN A O 1
ATOM 1798 N N . ALA A 1 237 ? -40.790 -3.478 28.327 1.00 45.97 237 ALA A N 1
ATOM 1799 C CA . ALA A 1 237 ? -42.068 -3.522 27.608 1.00 45.97 237 ALA A CA 1
ATOM 1800 C C . ALA A 1 237 ? -42.666 -4.937 27.623 1.00 45.97 237 ALA A C 1
ATOM 1802 O O . ALA A 1 237 ? -42.120 -5.846 27.004 1.00 45.97 237 ALA A O 1
ATOM 1803 N N . ASN A 1 238 ? -43.808 -5.064 28.308 1.00 43.94 238 ASN A N 1
ATOM 1804 C CA . ASN A 1 238 ? -44.626 -6.256 28.584 1.00 43.94 238 ASN A CA 1
ATOM 1805 C C . ASN A 1 238 ? -44.181 -7.148 29.750 1.00 43.94 238 ASN A C 1
ATOM 1807 O O . ASN A 1 238 ? -43.583 -8.200 29.546 1.00 43.94 238 ASN A O 1
ATOM 1811 N N . ILE A 1 239 ? -44.631 -6.795 30.958 1.00 43.62 239 ILE A N 1
ATOM 1812 C CA . ILE A 1 239 ? -45.083 -7.789 31.939 1.00 43.62 239 ILE A CA 1
ATOM 1813 C C . ILE A 1 239 ? -46.423 -7.299 32.483 1.00 43.62 239 ILE A C 1
ATOM 1815 O O . ILE A 1 239 ? -46.480 -6.528 33.436 1.00 43.62 239 ILE A O 1
ATOM 1819 N N . ASP A 1 240 ? -47.493 -7.741 31.830 1.00 42.25 240 ASP A N 1
ATOM 1820 C CA . ASP A 1 240 ? -48.781 -7.912 32.481 1.00 42.25 240 ASP A CA 1
ATOM 1821 C C . ASP A 1 240 ? -49.015 -9.427 32.561 1.00 42.25 240 ASP A C 1
ATOM 1823 O O . ASP A 1 240 ? -48.895 -10.138 31.562 1.00 42.25 240 ASP A O 1
ATOM 1827 N N . THR A 1 241 ? -49.307 -9.897 33.771 1.00 42.81 241 THR A N 1
ATOM 1828 C CA . THR A 1 241 ? -49.700 -11.263 34.168 1.00 42.81 241 THR A CA 1
ATOM 1829 C C . THR A 1 241 ? -48.647 -12.397 34.192 1.00 42.81 241 THR A C 1
ATOM 1831 O O . THR A 1 241 ? -48.204 -12.920 33.177 1.00 42.81 241 THR A O 1
ATOM 1834 N N . SER A 1 242 ? -48.391 -12.836 35.433 1.00 40.56 242 SER A N 1
ATOM 1835 C CA . SER A 1 242 ? -48.131 -14.213 35.893 1.00 40.56 242 SER A CA 1
ATOM 1836 C C . SER A 1 242 ? -46.768 -14.887 35.645 1.00 40.56 242 SER A C 1
ATOM 1838 O O . SER A 1 242 ? -46.367 -15.174 34.527 1.00 40.56 242 SER A O 1
ATOM 1840 N N . GLU A 1 243 ? -46.140 -15.228 36.780 1.00 42.62 243 GLU A N 1
ATOM 1841 C CA . GLU A 1 243 ? -45.140 -16.283 37.023 1.00 42.62 243 GLU A CA 1
ATOM 1842 C C . GLU A 1 243 ? -43.852 -16.290 36.181 1.00 42.62 243 GLU A C 1
ATOM 1844 O O . GLU A 1 243 ? -43.759 -16.873 35.105 1.00 42.62 243 GLU A O 1
ATOM 1849 N N . GLY A 1 244 ? -42.787 -15.733 36.771 1.00 38.59 244 GLY A N 1
ATOM 1850 C CA . GLY A 1 244 ? -41.413 -15.912 36.304 1.00 38.59 244 GLY A CA 1
ATOM 1851 C C . GLY A 1 244 ? -40.530 -14.718 36.636 1.00 38.59 244 GLY A C 1
ATOM 1852 O O . GLY A 1 244 ? -40.143 -13.966 35.747 1.00 38.59 244 GLY A O 1
ATOM 1853 N N . SER A 1 245 ? -40.221 -14.521 37.918 1.00 42.88 245 SER A N 1
ATOM 1854 C CA . SER A 1 245 ? -39.265 -13.519 38.393 1.00 42.88 245 SER A CA 1
ATOM 1855 C C . SER A 1 245 ? -37.873 -13.767 37.798 1.00 42.88 245 SER A C 1
ATOM 1857 O O . SER A 1 245 ? -37.067 -14.529 38.328 1.00 42.88 245 SER A O 1
ATOM 1859 N N . VAL A 1 246 ? -37.564 -13.091 36.691 1.00 49.81 246 VAL A N 1
ATOM 1860 C CA . VAL A 1 246 ? -36.177 -12.893 36.255 1.00 49.81 246 VAL A CA 1
ATOM 1861 C C . VAL A 1 246 ? -35.596 -11.742 37.095 1.00 49.81 246 VAL A C 1
ATOM 1863 O O . VAL A 1 246 ? -36.277 -10.741 37.310 1.00 49.81 246 VAL A O 1
ATOM 1866 N N . PRO A 1 247 ? -34.393 -11.910 37.670 1.00 53.41 247 PRO A N 1
ATOM 1867 C CA . PRO A 1 247 ? -34.175 -11.620 39.088 1.00 53.41 247 PRO A CA 1
ATOM 1868 C C . PRO A 1 247 ? -33.870 -10.154 39.395 1.00 53.41 247 PRO A C 1
ATOM 1870 O O . PRO A 1 247 ? -33.127 -9.504 38.659 1.00 53.41 247 PRO A O 1
ATOM 1873 N N . SER A 1 248 ? -34.300 -9.700 40.578 1.00 56.00 248 SER A N 1
ATOM 1874 C CA . SER A 1 248 ? -33.907 -8.421 41.196 1.00 56.00 248 SER A CA 1
ATOM 1875 C C . SER A 1 248 ? -32.386 -8.210 41.283 1.00 56.00 248 SER A C 1
ATOM 1877 O O . SER A 1 248 ? -31.914 -7.094 41.464 1.00 56.00 248 SER A O 1
ATOM 1879 N N . TYR A 1 249 ? -31.609 -9.281 41.109 1.00 55.25 249 TYR A N 1
ATOM 1880 C CA . TYR A 1 249 ? -30.159 -9.262 40.985 1.00 55.25 249 TYR A CA 1
ATOM 1881 C C . TYR A 1 249 ? -29.670 -8.517 39.732 1.00 55.25 249 TYR A C 1
ATOM 1883 O O . TYR A 1 249 ? -28.675 -7.809 39.803 1.00 55.25 249 TYR A O 1
ATOM 1891 N N . VAL A 1 250 ? -30.364 -8.612 38.592 1.00 61.69 250 VAL A N 1
ATOM 1892 C CA . VAL A 1 250 ? -29.947 -7.919 37.356 1.00 61.69 250 VAL A CA 1
ATOM 1893 C C . VAL A 1 250 ? -30.308 -6.437 37.412 1.00 61.69 250 VAL A C 1
ATOM 1895 O O . VAL A 1 250 ? -29.508 -5.607 36.996 1.00 61.69 250 VAL A O 1
ATOM 1898 N N . SER A 1 251 ? -31.459 -6.084 37.992 1.00 61.44 251 SER A N 1
ATOM 1899 C CA . SER A 1 251 ? -31.794 -4.684 38.273 1.00 61.44 251 SER A CA 1
ATOM 1900 C C . SER A 1 251 ? -30.843 -4.079 39.307 1.00 61.44 251 SER A C 1
ATOM 1902 O O . SER A 1 251 ? -30.357 -2.980 39.087 1.00 61.44 251 SER A O 1
ATOM 1904 N N . ALA A 1 252 ? -30.475 -4.820 40.360 1.00 66.69 252 ALA A N 1
ATOM 1905 C CA . ALA A 1 252 ? -29.486 -4.371 41.341 1.00 66.69 252 ALA A CA 1
ATOM 1906 C C . ALA A 1 252 ? -28.085 -4.206 40.730 1.00 66.69 252 ALA A C 1
ATOM 1908 O O . ALA A 1 252 ? -27.385 -3.261 41.067 1.00 66.69 252 ALA A O 1
ATOM 1909 N N . LEU A 1 253 ? -27.680 -5.078 39.800 1.00 65.00 253 LEU A N 1
ATOM 1910 C CA . LEU A 1 253 ? -26.403 -4.947 39.092 1.00 65.00 253 LEU A CA 1
ATOM 1911 C C . LEU A 1 253 ? -26.403 -3.800 38.075 1.00 65.00 253 LEU A C 1
ATOM 1913 O O . LEU A 1 253 ? -25.372 -3.153 37.894 1.00 65.00 253 LEU A O 1
ATOM 1917 N N . LEU A 1 254 ? -27.529 -3.533 37.411 1.00 74.00 254 LEU A N 1
ATOM 1918 C CA . LEU A 1 254 ? -27.670 -2.387 36.509 1.00 74.00 254 LEU A CA 1
ATOM 1919 C C . LEU A 1 254 ? -27.708 -1.068 37.283 1.00 74.00 254 LEU A C 1
ATOM 1921 O O . LEU A 1 254 ? -27.071 -0.109 36.861 1.00 74.00 254 LEU A O 1
ATOM 1925 N N . GLU A 1 255 ? -28.369 -1.041 38.436 1.00 77.88 255 GLU A N 1
ATOM 1926 C CA . GLU A 1 255 ? -28.388 0.107 39.342 1.00 77.88 255 GLU A CA 1
ATOM 1927 C C . GLU A 1 255 ? -27.012 0.336 39.977 1.00 77.88 255 GLU A C 1
ATOM 1929 O O . GLU A 1 255 ? -26.499 1.448 39.943 1.00 77.88 255 GLU A O 1
ATOM 1934 N N . GLN A 1 256 ? -26.322 -0.731 40.390 1.00 76.00 256 GLN A N 1
ATOM 1935 C CA . GLN A 1 256 ? -24.928 -0.669 40.835 1.00 76.00 256 GLN A CA 1
ATOM 1936 C C . GLN A 1 256 ? -23.980 -0.207 39.717 1.00 76.00 256 GLN A C 1
ATOM 1938 O O . GLN A 1 256 ? -23.013 0.507 39.981 1.00 76.00 256 GLN A O 1
ATOM 1943 N N . SER A 1 257 ? -24.238 -0.593 38.463 1.00 73.12 257 SER A N 1
ATOM 1944 C CA . SER A 1 257 ? -23.445 -0.145 37.311 1.00 73.12 257 SER A CA 1
ATOM 1945 C C . SER A 1 257 ? -23.699 1.331 37.003 1.00 73.12 257 SER A C 1
ATOM 1947 O O . SER A 1 257 ? -22.743 2.065 36.760 1.00 73.12 257 SER A O 1
ATOM 1949 N N . ALA A 1 258 ? -24.952 1.783 37.072 1.00 76.50 258 ALA A N 1
ATOM 1950 C CA . ALA A 1 258 ? -25.318 3.188 36.923 1.00 76.50 258 ALA A CA 1
ATOM 1951 C C . ALA A 1 258 ? -24.698 4.052 38.034 1.00 76.50 258 ALA A C 1
ATOM 1953 O O . ALA A 1 258 ? -24.030 5.037 37.725 1.00 76.50 258 ALA A O 1
ATOM 1954 N N . ASP A 1 259 ? -24.786 3.619 39.294 1.00 76.75 259 ASP A N 1
ATOM 1955 C CA . ASP A 1 259 ? -24.130 4.269 40.435 1.00 76.75 259 ASP A CA 1
ATOM 1956 C C . ASP A 1 259 ? -22.603 4.273 40.296 1.00 76.75 259 ASP A C 1
ATOM 1958 O O . ASP A 1 259 ? -21.942 5.252 40.648 1.00 76.75 259 ASP A O 1
ATOM 1962 N N . SER A 1 260 ? -22.011 3.204 39.752 1.00 76.62 260 SER A N 1
ATOM 1963 C CA . SER A 1 260 ? -20.566 3.151 39.512 1.00 76.62 260 SER A CA 1
ATOM 1964 C C . SER A 1 260 ? -20.121 4.134 38.427 1.00 76.62 260 SER A C 1
ATOM 1966 O O . SER A 1 260 ? -19.070 4.753 38.583 1.00 76.62 260 SER A O 1
ATOM 1968 N N . LEU A 1 261 ? -20.924 4.325 37.371 1.00 81.38 261 LEU A N 1
ATOM 1969 C CA . LEU A 1 261 ? -20.672 5.291 36.298 1.00 81.38 261 LEU A CA 1
ATOM 1970 C C . LEU A 1 261 ? -20.873 6.730 36.776 1.00 81.38 261 LEU A C 1
ATOM 1972 O O . LEU A 1 261 ? -20.063 7.592 36.438 1.00 81.38 261 LEU A O 1
ATOM 1976 N N . GLU A 1 262 ? -21.887 6.981 37.602 1.00 84.19 262 GLU A N 1
ATOM 1977 C CA . GLU A 1 262 ? -22.111 8.264 38.275 1.00 84.19 262 GLU A CA 1
ATOM 1978 C C . GLU A 1 262 ? -20.924 8.602 39.194 1.00 84.19 262 GLU A C 1
ATOM 1980 O O . GLU A 1 262 ? -20.375 9.706 39.141 1.00 84.19 262 GLU A O 1
ATOM 1985 N N . ASN A 1 263 ? -20.442 7.629 39.977 1.00 84.19 263 ASN A N 1
ATOM 1986 C CA . ASN A 1 263 ? -19.248 7.798 40.806 1.00 84.19 263 ASN A CA 1
ATOM 1987 C C . ASN A 1 263 ? -17.985 8.018 39.969 1.00 84.19 263 ASN A C 1
ATOM 1989 O O . ASN A 1 263 ? -17.158 8.849 40.341 1.00 84.19 263 ASN A O 1
ATOM 1993 N N . LEU A 1 264 ? -17.822 7.312 38.847 1.00 83.31 264 LEU A N 1
ATOM 1994 C CA . LEU A 1 264 ? -16.691 7.507 37.937 1.00 83.31 264 LEU A CA 1
ATOM 1995 C C . LEU A 1 264 ? -16.719 8.904 37.323 1.00 83.31 264 LEU A C 1
ATOM 1997 O O . LEU A 1 264 ? -15.702 9.588 37.343 1.00 83.31 264 LEU A O 1
ATOM 2001 N N . ASN A 1 265 ? -17.882 9.358 36.854 1.00 82.44 265 ASN A N 1
ATOM 2002 C CA . ASN A 1 265 ? -18.070 10.703 36.318 1.00 82.44 265 ASN A CA 1
ATOM 2003 C C . ASN A 1 265 ? -17.741 11.758 37.385 1.00 82.44 265 ASN A C 1
ATOM 2005 O O . ASN A 1 265 ? -16.935 12.658 37.161 1.00 82.44 265 ASN A O 1
ATOM 2009 N N . ARG A 1 266 ? -18.230 11.567 38.613 1.00 87.69 266 ARG A N 1
ATOM 2010 C CA . ARG A 1 266 ? -17.917 12.441 39.748 1.00 87.69 266 ARG A CA 1
ATOM 2011 C C . ARG A 1 266 ? -16.429 12.450 40.114 1.00 87.69 266 ARG A C 1
ATOM 2013 O O . ARG A 1 266 ? -15.900 13.500 40.479 1.00 87.69 266 ARG A O 1
ATOM 2020 N N . VAL A 1 267 ? -15.748 11.306 40.038 1.00 87.19 267 VAL A N 1
ATOM 2021 C CA . VAL A 1 267 ? -14.297 11.206 40.266 1.00 87.19 267 VAL A CA 1
ATOM 2022 C C . VAL A 1 267 ? -13.520 11.858 39.126 1.00 87.19 267 VAL A C 1
ATOM 2024 O O . VAL A 1 267 ? -12.534 12.529 39.408 1.00 87.19 267 VAL A O 1
ATOM 2027 N N . ILE A 1 268 ? -13.962 11.723 37.874 1.00 82.38 268 ILE A N 1
ATOM 2028 C CA . ILE A 1 268 ? -13.333 12.356 36.708 1.00 82.38 268 ILE A CA 1
ATOM 2029 C C . ILE A 1 268 ? -13.455 13.873 36.798 1.00 82.38 268 ILE A C 1
ATOM 2031 O O . ILE A 1 268 ? -12.431 14.541 36.729 1.00 82.38 268 ILE A O 1
ATOM 2035 N N . VAL A 1 269 ? -14.652 14.409 37.055 1.00 84.44 269 VAL A N 1
ATOM 2036 C CA . VAL A 1 269 ? -14.867 15.856 37.234 1.00 84.44 269 VAL A CA 1
ATOM 2037 C C . VAL A 1 269 ? -13.991 16.385 38.371 1.00 84.44 269 VAL A C 1
ATOM 2039 O O . VAL A 1 269 ? -13.241 17.340 38.196 1.00 84.44 269 VAL A O 1
ATOM 2042 N N . ARG A 1 270 ? -13.973 15.692 39.517 1.00 85.19 270 ARG A N 1
ATOM 2043 C CA . ARG A 1 270 ? -13.114 16.073 40.649 1.00 85.19 270 ARG A CA 1
ATOM 2044 C C . ARG A 1 270 ? -11.618 15.938 40.338 1.00 85.19 270 ARG A C 1
ATOM 2046 O O . ARG A 1 270 ? -10.809 16.693 40.870 1.00 85.19 270 ARG A O 1
ATOM 2053 N N . SER A 1 271 ? -11.231 14.968 39.513 1.00 80.81 271 SER A N 1
ATOM 2054 C CA . SER A 1 271 ? -9.851 14.782 39.066 1.00 80.81 271 SER A CA 1
ATOM 2055 C C . SER A 1 271 ? -9.435 15.848 38.056 1.00 80.81 271 SER A C 1
ATOM 2057 O O . SER A 1 271 ? -8.260 16.208 38.025 1.00 80.81 271 SER A O 1
ATOM 2059 N N . GLU A 1 272 ? -10.355 16.334 37.229 1.00 84.38 272 GLU A N 1
ATOM 2060 C CA . GLU A 1 272 ? -10.127 17.406 36.263 1.00 84.38 272 GLU A CA 1
ATOM 2061 C C . GLU A 1 272 ? -9.962 18.751 36.977 1.00 84.38 272 GLU A C 1
ATOM 2063 O O . GLU A 1 272 ? -8.984 19.454 36.715 1.00 84.38 272 GLU A O 1
ATOM 2068 N N . ASP A 1 273 ? -10.797 19.026 37.983 1.00 82.31 273 ASP A N 1
ATOM 2069 C CA . ASP A 1 273 ? -10.635 20.171 38.888 1.00 82.31 273 ASP A CA 1
ATOM 2070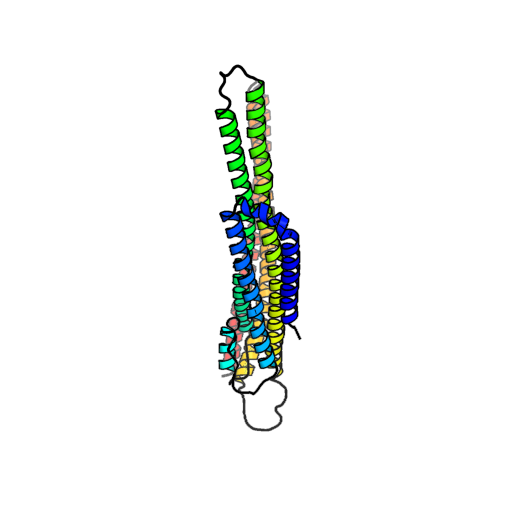 C C . ASP A 1 273 ? -9.275 20.124 39.606 1.00 82.31 273 ASP A C 1
ATOM 2072 O O . ASP A 1 273 ? -8.515 21.092 39.590 1.00 82.31 273 ASP A O 1
ATOM 2076 N N . ASN A 1 274 ? -8.902 18.964 40.158 1.00 83.88 274 ASN A N 1
ATOM 2077 C CA . ASN A 1 274 ? -7.620 18.795 40.846 1.00 83.88 274 ASN A CA 1
ATOM 2078 C C . ASN A 1 274 ? -6.422 18.919 39.884 1.00 83.88 274 ASN A C 1
ATOM 2080 O O . ASN A 1 274 ? -5.377 19.461 40.243 1.00 83.88 274 ASN A O 1
ATOM 2084 N N . LYS A 1 275 ? -6.556 18.448 38.638 1.00 80.62 275 LYS A N 1
ATOM 2085 C CA . LYS A 1 275 ? -5.532 18.614 37.596 1.00 80.62 275 LYS A CA 1
ATOM 2086 C C . LYS A 1 275 ? -5.392 20.081 37.186 1.00 80.62 275 LYS A C 1
ATOM 2088 O O . LYS A 1 275 ? -4.272 20.536 36.962 1.00 80.62 275 LYS A O 1
ATOM 2093 N N . SER A 1 276 ? -6.499 20.818 37.121 1.00 86.75 276 SER A N 1
ATOM 2094 C CA . SER A 1 276 ? -6.508 22.263 36.888 1.00 86.75 276 SER A CA 1
ATOM 2095 C C . SER A 1 276 ? -5.776 23.013 38.009 1.00 86.75 276 SER A C 1
ATOM 2097 O O . SER A 1 276 ? -4.865 23.794 37.731 1.00 86.75 276 SER A O 1
ATOM 2099 N N . GLU A 1 277 ? -6.066 22.700 39.277 1.00 85.31 277 GLU A N 1
ATOM 2100 C CA . GLU A 1 277 ? -5.362 23.279 40.434 1.00 85.31 277 GLU A CA 1
ATOM 2101 C C . GLU A 1 277 ? -3.856 22.968 40.425 1.00 85.31 277 GLU A C 1
ATOM 2103 O O . GLU A 1 277 ? -3.033 23.861 40.644 1.00 85.31 277 GLU A O 1
ATOM 2108 N N . ILE A 1 278 ? -3.470 21.727 40.108 1.00 84.06 278 ILE A N 1
ATOM 2109 C CA . ILE A 1 278 ? -2.057 21.335 39.983 1.00 84.06 278 ILE A CA 1
ATOM 2110 C C . ILE A 1 278 ? -1.375 22.092 38.836 1.00 84.06 278 ILE A C 1
ATOM 2112 O O . ILE A 1 278 ? -0.259 22.579 39.011 1.00 84.06 278 ILE A O 1
ATOM 2116 N N . ASN A 1 279 ? -2.028 22.246 37.681 1.00 87.81 279 ASN A N 1
ATOM 2117 C CA . ASN A 1 279 ? -1.484 23.026 36.566 1.00 87.81 279 ASN A CA 1
ATOM 2118 C C . ASN A 1 279 ? -1.287 24.499 36.944 1.00 87.81 279 ASN A C 1
ATOM 2120 O O . ASN A 1 279 ? -0.271 25.100 36.581 1.00 87.81 279 ASN A O 1
ATOM 2124 N N . HIS A 1 280 ? -2.212 25.075 37.713 1.00 87.56 280 HIS A N 1
ATOM 2125 C CA . HIS A 1 280 ? -2.053 26.419 38.262 1.00 87.56 280 HIS A CA 1
ATOM 2126 C C . HIS A 1 280 ? -0.868 26.505 39.232 1.00 87.56 280 HIS A C 1
ATOM 2128 O O . HIS A 1 280 ? -0.072 27.440 39.130 1.00 87.56 280 HIS A O 1
ATOM 2134 N N . ALA A 1 281 ? -0.687 25.516 40.112 1.00 86.06 281 ALA A N 1
ATOM 2135 C CA . ALA A 1 281 ? 0.465 25.456 41.010 1.00 86.06 281 ALA A CA 1
ATOM 2136 C C . ALA A 1 281 ? 1.794 25.339 40.241 1.00 86.06 281 ALA A C 1
ATOM 2138 O O . ALA A 1 281 ? 2.734 26.070 40.543 1.00 86.06 281 ALA A O 1
ATOM 2139 N N . ILE A 1 282 ? 1.865 24.494 39.205 1.00 85.88 282 ILE A N 1
ATOM 2140 C CA . ILE A 1 282 ? 3.054 24.348 38.345 1.00 85.88 282 ILE A CA 1
ATOM 2141 C C . ILE A 1 282 ? 3.355 25.652 37.603 1.00 85.88 282 ILE A C 1
ATOM 2143 O O . ILE A 1 282 ? 4.509 26.071 37.545 1.00 85.88 282 ILE A O 1
ATOM 2147 N N . THR A 1 283 ? 2.332 26.319 37.067 1.00 89.94 283 THR A N 1
ATOM 2148 C CA . THR A 1 283 ? 2.502 27.602 36.367 1.00 89.94 283 THR A CA 1
ATOM 2149 C C . THR A 1 283 ? 3.030 28.677 37.318 1.00 89.94 283 THR A C 1
ATOM 2151 O O . THR A 1 283 ? 3.972 29.393 36.979 1.00 89.94 283 THR A O 1
ATOM 2154 N N . ASN A 1 284 ? 2.491 28.749 38.538 1.00 89.94 284 ASN A N 1
ATOM 2155 C CA . ASN A 1 284 ? 2.977 29.668 39.565 1.00 89.94 284 ASN A CA 1
ATOM 2156 C C . ASN A 1 284 ? 4.420 29.358 39.976 1.00 89.94 284 ASN A C 1
ATOM 2158 O O . ASN A 1 284 ? 5.237 30.272 40.059 1.00 89.94 284 ASN A O 1
ATOM 2162 N N . LEU A 1 285 ? 4.761 28.084 40.168 1.00 86.44 285 LEU A N 1
ATOM 2163 C CA . LEU A 1 285 ? 6.114 27.660 40.533 1.00 86.44 285 LEU A CA 1
ATOM 2164 C C . LEU A 1 285 ? 7.109 27.953 39.400 1.00 86.44 285 LEU A C 1
ATOM 2166 O O . LEU A 1 285 ? 8.205 28.443 39.653 1.00 86.44 285 LEU A O 1
ATOM 2170 N N . SER A 1 286 ? 6.703 27.761 38.142 1.00 86.50 286 SER A N 1
ATOM 2171 C CA . SER A 1 286 ? 7.487 28.162 36.969 1.00 86.50 286 SER A CA 1
ATOM 2172 C C . SER A 1 286 ? 7.707 29.675 36.921 1.00 86.50 286 SER A C 1
ATOM 2174 O O . SER A 1 286 ? 8.810 30.122 36.615 1.00 86.50 286 SER A O 1
ATOM 2176 N N . SER A 1 287 ? 6.686 30.474 37.245 1.00 88.81 287 SER A N 1
ATOM 2177 C CA . SER A 1 287 ? 6.816 31.932 37.324 1.00 88.81 287 SER A CA 1
ATOM 2178 C C . SER A 1 287 ? 7.760 32.358 38.452 1.00 88.81 287 SER A C 1
ATOM 2180 O O . SER A 1 287 ? 8.560 33.271 38.259 1.00 88.81 287 SER A O 1
ATOM 2182 N N . GLN A 1 288 ? 7.695 31.703 39.614 1.00 85.50 288 GLN A N 1
ATOM 2183 C CA . GLN A 1 288 ? 8.602 31.961 40.735 1.00 85.50 288 GLN A CA 1
ATOM 2184 C C . GLN A 1 288 ? 10.046 31.548 40.406 1.00 85.50 288 GLN A C 1
ATOM 2186 O O . GLN A 1 288 ? 10.974 32.288 40.725 1.00 85.50 288 GLN A O 1
ATOM 2191 N N . LEU A 1 289 ? 10.251 30.414 39.725 1.00 84.88 289 LEU A N 1
ATOM 2192 C CA . LEU A 1 289 ? 11.567 29.987 39.236 1.00 84.88 289 LEU A CA 1
ATOM 2193 C C . LEU A 1 289 ? 12.138 30.966 38.210 1.00 84.88 289 LEU A C 1
ATOM 2195 O O . LEU A 1 289 ? 13.315 31.299 38.296 1.00 84.88 289 LEU A O 1
ATOM 2199 N N . SER A 1 290 ? 11.318 31.464 37.281 1.00 86.00 290 SER A N 1
ATOM 2200 C CA . SER A 1 290 ? 11.750 32.498 36.332 1.00 86.00 290 SER A CA 1
ATOM 2201 C C . SER A 1 290 ? 12.207 33.757 37.069 1.00 86.00 290 SER A C 1
ATOM 2203 O O . SER A 1 290 ? 13.297 34.253 36.808 1.00 86.00 290 SER A O 1
ATOM 2205 N N . ALA A 1 291 ? 11.435 34.214 38.059 1.00 85.06 291 ALA A N 1
ATOM 2206 C CA . ALA A 1 291 ? 11.811 35.363 38.880 1.00 85.06 291 ALA A CA 1
ATOM 2207 C C . ALA A 1 291 ? 13.101 35.121 39.692 1.00 85.06 291 ALA A C 1
ATOM 2209 O O . ALA A 1 291 ? 13.891 36.044 39.886 1.00 85.06 291 ALA A O 1
ATOM 2210 N N . LEU A 1 292 ? 13.344 33.887 40.151 1.00 84.19 292 LEU A N 1
ATOM 2211 C CA . LEU A 1 292 ? 14.590 33.507 40.824 1.00 84.19 292 LEU A CA 1
ATOM 2212 C C . LEU A 1 292 ? 15.788 33.564 39.865 1.00 84.19 292 LEU A C 1
ATOM 2214 O O . LEU A 1 292 ? 16.848 34.061 40.242 1.00 84.19 292 LEU A O 1
ATOM 2218 N N . VAL A 1 293 ? 15.622 33.069 38.636 1.00 84.88 293 VAL A N 1
ATOM 2219 C CA . VAL A 1 293 ? 16.662 33.106 37.596 1.00 84.88 293 VAL A CA 1
ATOM 2220 C C . VAL A 1 293 ? 16.982 34.549 37.205 1.00 84.88 293 VAL A C 1
ATOM 2222 O O . VAL A 1 293 ? 18.158 34.901 37.114 1.00 84.88 293 VAL A O 1
ATOM 2225 N N . ASP A 1 294 ? 15.966 35.401 37.064 1.00 82.62 294 ASP A N 1
ATOM 2226 C CA . ASP A 1 294 ? 16.152 36.833 36.806 1.00 82.62 294 ASP A CA 1
ATOM 2227 C C . ASP A 1 294 ? 16.909 37.506 37.959 1.00 82.62 294 ASP A C 1
ATOM 2229 O O . ASP A 1 294 ? 17.900 38.201 37.734 1.00 82.62 294 ASP A O 1
ATOM 2233 N N . HIS A 1 295 ? 16.538 37.212 39.210 1.00 82.62 295 HIS A N 1
ATOM 2234 C CA . HIS A 1 295 ? 17.251 37.723 40.381 1.00 82.62 295 HIS A CA 1
ATOM 2235 C C . HIS A 1 295 ? 18.710 37.237 40.450 1.00 82.62 295 HIS A C 1
ATOM 2237 O O . HIS A 1 295 ? 19.613 38.003 40.793 1.00 82.62 295 HIS A O 1
ATOM 2243 N N . GLN A 1 296 ? 18.972 35.976 40.092 1.00 77.38 296 GLN A N 1
ATOM 2244 C CA . GLN A 1 296 ? 20.328 35.428 40.026 1.00 77.38 296 GLN A CA 1
ATOM 2245 C C . GLN A 1 296 ? 21.157 36.102 38.925 1.00 77.38 296 GLN A C 1
ATOM 2247 O O . GLN A 1 296 ? 22.338 36.385 39.140 1.00 77.38 296 GLN A O 1
ATOM 2252 N N . SER A 1 297 ? 20.548 36.381 37.770 1.00 79.19 297 SER A N 1
ATOM 2253 C CA . SER A 1 297 ? 21.165 37.128 36.670 1.00 79.19 297 SER A CA 1
ATOM 2254 C C . SER A 1 297 ? 21.515 38.557 37.092 1.00 79.19 297 SER A C 1
ATOM 2256 O O . SER A 1 297 ? 22.639 39.013 36.862 1.00 79.19 297 SER A O 1
ATOM 2258 N N . ASP A 1 298 ? 20.609 39.233 37.802 1.00 79.75 298 ASP A N 1
ATOM 2259 C CA . ASP A 1 298 ? 20.839 40.574 38.345 1.00 79.75 298 ASP A CA 1
ATOM 2260 C C . ASP A 1 298 ? 21.987 40.591 39.362 1.00 79.75 298 ASP A C 1
ATOM 2262 O O . ASP A 1 298 ? 22.873 41.448 39.279 1.00 79.75 298 ASP A O 1
ATOM 2266 N N . ILE A 1 299 ? 22.037 39.612 40.275 1.00 78.00 299 ILE A N 1
ATOM 2267 C CA . ILE A 1 299 ? 23.160 39.443 41.212 1.00 78.00 299 ILE A CA 1
ATOM 2268 C C . ILE A 1 299 ? 24.465 39.198 40.449 1.00 78.00 299 ILE A C 1
ATOM 2270 O O . ILE A 1 299 ? 25.481 39.821 40.762 1.00 78.00 299 ILE A O 1
ATOM 2274 N N . HIS A 1 300 ? 24.460 38.331 39.433 1.00 78.19 300 HIS A N 1
ATOM 2275 C CA . HIS A 1 300 ? 25.646 38.065 38.619 1.00 78.19 300 HIS A CA 1
ATOM 2276 C C . HIS A 1 300 ? 26.125 39.316 37.882 1.00 78.19 300 HIS A C 1
ATOM 2278 O O . HIS A 1 300 ? 27.320 39.606 37.886 1.00 78.19 300 HIS A O 1
ATOM 2284 N N . SER A 1 301 ? 25.212 40.089 37.296 1.00 77.69 301 SER A N 1
ATOM 2285 C CA . SER A 1 301 ? 25.509 41.360 36.629 1.00 77.69 301 SER A CA 1
ATOM 2286 C C . SER A 1 301 ? 26.082 42.389 37.605 1.00 77.69 301 SER A C 1
ATOM 2288 O O . SER A 1 301 ? 27.085 43.044 37.306 1.00 77.69 301 SER A O 1
ATOM 2290 N N . ALA A 1 302 ? 25.508 42.497 38.806 1.00 7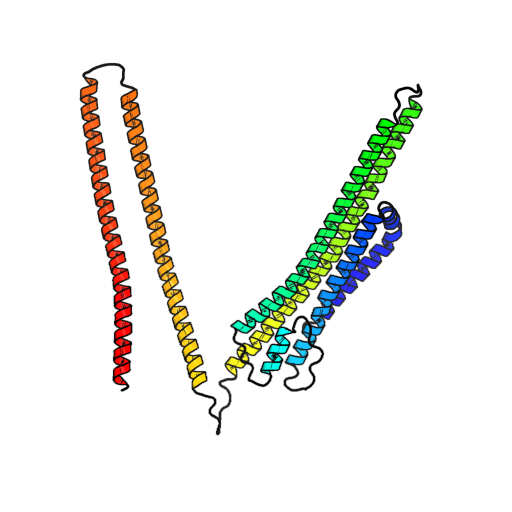7.56 302 ALA A N 1
ATOM 2291 C CA . ALA A 1 302 ? 26.028 43.350 39.869 1.00 77.56 302 ALA A CA 1
ATOM 2292 C C . ALA A 1 302 ? 27.429 42.908 40.325 1.00 77.56 302 ALA A C 1
ATOM 2294 O O . ALA A 1 302 ? 28.313 43.750 40.484 1.00 77.56 302 ALA A O 1
ATOM 2295 N N . MET A 1 303 ? 27.663 41.600 40.467 1.00 73.12 303 MET A N 1
ATOM 2296 C CA . MET A 1 303 ? 28.968 41.042 40.827 1.00 73.12 303 MET A CA 1
ATOM 2297 C C . MET A 1 303 ? 30.007 41.291 39.730 1.00 73.12 303 MET A C 1
ATOM 2299 O O . MET A 1 303 ? 31.122 41.704 40.034 1.00 73.12 303 MET A O 1
ATOM 2303 N N . VAL A 1 304 ? 29.646 41.113 38.456 1.00 78.19 304 VAL A N 1
ATOM 2304 C CA . VAL A 1 304 ? 30.517 41.432 37.316 1.00 78.19 304 VAL A CA 1
ATOM 2305 C C . VAL A 1 304 ? 30.862 42.918 37.314 1.00 78.19 304 VAL A C 1
ATOM 2307 O O . VAL A 1 304 ? 32.038 43.249 37.245 1.00 78.19 304 VAL A O 1
ATOM 2310 N N . LYS A 1 305 ? 29.885 43.818 37.488 1.00 76.38 305 LYS A N 1
ATOM 2311 C CA . LYS A 1 305 ? 30.142 45.266 37.605 1.00 76.38 305 LYS A CA 1
ATOM 2312 C C . LYS A 1 305 ? 31.051 45.602 38.787 1.00 76.38 305 LYS A C 1
ATOM 2314 O O . LYS A 1 305 ? 31.930 46.447 38.643 1.00 76.38 305 LYS A O 1
ATOM 2319 N N . MET A 1 306 ? 30.875 44.938 39.931 1.00 69.25 306 MET A N 1
ATOM 2320 C CA . MET A 1 306 ? 31.749 45.102 41.094 1.00 69.25 306 MET A CA 1
ATOM 2321 C C . MET A 1 306 ? 33.180 44.650 40.780 1.00 69.25 306 MET A C 1
ATOM 2323 O O . MET A 1 306 ? 34.118 45.389 41.064 1.00 69.25 306 MET A O 1
ATOM 2327 N N . VAL A 1 307 ? 33.356 43.480 40.159 1.00 72.44 307 VAL A N 1
ATOM 2328 C CA . VAL A 1 307 ? 34.670 42.946 39.764 1.00 72.44 307 VAL A CA 1
ATOM 2329 C C . VAL A 1 307 ? 35.332 43.828 38.704 1.00 72.44 307 VAL A C 1
ATOM 2331 O O . VAL A 1 307 ? 36.519 44.120 38.824 1.00 72.44 307 VAL A O 1
ATOM 2334 N N . SER A 1 308 ? 34.584 44.311 37.710 1.00 69.62 308 SER A N 1
ATOM 2335 C CA . SER A 1 308 ? 35.073 45.255 36.698 1.00 69.62 308 SER A CA 1
ATOM 2336 C C . SER A 1 308 ? 35.505 46.582 37.324 1.00 69.62 308 SER A C 1
ATOM 2338 O O . SER A 1 308 ? 36.612 47.040 37.056 1.00 69.62 308 SER A O 1
ATOM 2340 N N . ALA A 1 309 ? 34.702 47.152 38.230 1.00 66.19 309 ALA A N 1
ATOM 2341 C CA . ALA A 1 309 ? 35.060 48.367 38.963 1.00 66.19 309 ALA A CA 1
ATOM 2342 C C . ALA A 1 309 ? 36.291 48.173 39.870 1.00 66.19 309 ALA A C 1
ATOM 2344 O O . ALA A 1 309 ? 37.055 49.113 40.086 1.00 66.19 309 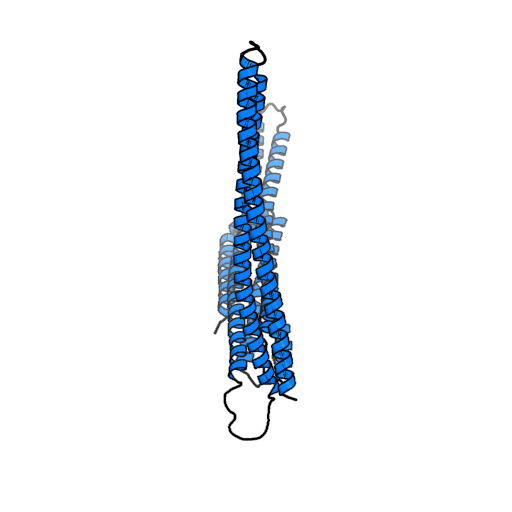ALA A O 1
ATOM 2345 N N . LEU A 1 310 ? 36.507 46.958 40.387 1.00 62.03 310 LEU A N 1
ATOM 2346 C CA . LEU A 1 310 ? 37.707 46.599 41.149 1.00 62.03 310 LEU A CA 1
ATOM 2347 C C . LEU A 1 310 ? 38.934 46.381 40.243 1.00 62.03 310 LEU A C 1
ATOM 2349 O O . LEU A 1 310 ? 40.060 46.633 40.665 1.00 62.03 310 LEU A O 1
ATOM 2353 N N . GLY A 1 311 ? 38.723 45.916 39.008 1.00 64.00 311 GLY A N 1
ATOM 2354 C CA . GLY A 1 311 ? 39.765 45.642 38.017 1.00 64.00 311 GLY A CA 1
ATOM 2355 C C . GLY A 1 311 ? 40.277 46.883 37.280 1.00 64.00 311 GLY A C 1
ATOM 2356 O O . GLY A 1 311 ? 41.477 46.974 37.016 1.00 64.00 311 GLY A O 1
ATOM 2357 N N . GLU A 1 312 ? 39.410 47.857 36.986 1.00 56.94 312 GLU A N 1
ATOM 2358 C CA . GLU A 1 312 ? 39.790 49.106 36.301 1.00 56.94 312 GLU A CA 1
ATOM 2359 C C . GLU A 1 312 ? 40.591 50.071 37.193 1.00 56.94 312 GLU A C 1
ATOM 2361 O O . GLU A 1 312 ? 41.388 50.857 36.687 1.00 56.94 312 GLU A O 1
ATOM 2366 N N . ASN A 1 313 ? 40.470 49.977 38.520 1.00 55.75 313 ASN A N 1
ATOM 2367 C CA . ASN A 1 313 ? 41.032 50.961 39.455 1.00 55.75 313 ASN A CA 1
ATOM 2368 C C . ASN A 1 313 ? 42.437 50.622 39.994 1.00 55.75 313 ASN A C 1
ATOM 2370 O O . ASN A 1 313 ? 42.852 51.096 41.050 1.00 55.75 313 ASN A O 1
ATOM 2374 N N . LYS A 1 314 ? 43.223 49.816 39.267 1.00 53.06 314 LYS A N 1
ATOM 2375 C CA . LYS A 1 314 ? 44.620 49.501 39.638 1.00 53.06 314 LYS A CA 1
ATOM 2376 C C . LYS A 1 314 ? 45.612 50.638 39.317 1.00 53.06 314 LYS A C 1
ATOM 2378 O O . LYS A 1 314 ? 46.823 50.432 39.396 1.00 53.06 314 LYS A O 1
ATOM 2383 N N . LYS A 1 315 ? 45.127 51.831 38.958 1.00 54.66 315 LYS A N 1
ATOM 2384 C CA . LYS A 1 315 ? 45.945 53.029 38.743 1.00 54.66 315 LYS A CA 1
ATOM 2385 C C . LYS A 1 315 ? 45.319 54.235 39.459 1.00 54.66 315 LYS A C 1
ATOM 2387 O O . LYS A 1 315 ? 44.286 54.725 39.036 1.00 54.66 315 LYS A O 1
ATOM 2392 N N . GLU A 1 316 ? 46.035 54.679 40.494 1.00 51.03 316 GLU A N 1
ATOM 2393 C CA . GLU A 1 316 ? 46.007 56.000 41.150 1.00 51.03 316 GLU A CA 1
ATOM 2394 C C . GLU A 1 316 ? 45.020 56.279 42.318 1.00 51.03 316 GLU A C 1
ATOM 2396 O O . GLU A 1 316 ? 43.808 56.135 42.232 1.00 51.03 316 GLU A O 1
ATOM 2401 N N . ASP A 1 317 ? 45.634 56.766 43.410 1.00 53.75 317 ASP A N 1
ATOM 2402 C CA . ASP A 1 317 ? 45.138 57.489 44.596 1.00 53.75 317 ASP A CA 1
ATOM 2403 C C . ASP A 1 317 ? 44.405 56.794 45.773 1.00 53.75 317 ASP A C 1
ATOM 2405 O O . ASP A 1 317 ? 43.231 56.426 45.753 1.00 53.75 317 ASP A O 1
ATOM 2409 N N . THR A 1 318 ? 45.078 56.806 46.933 1.00 57.16 318 THR A N 1
ATOM 2410 C CA . THR A 1 318 ? 44.624 56.311 48.249 1.00 57.16 318 THR A CA 1
ATOM 2411 C C . THR A 1 318 ? 43.399 57.027 48.838 1.00 57.16 318 THR A C 1
ATOM 2413 O O . THR A 1 318 ? 42.718 56.458 49.691 1.00 57.16 318 THR A O 1
ATOM 2416 N N . ASN A 1 319 ? 43.057 58.239 48.384 1.00 58.94 319 ASN A N 1
ATOM 2417 C CA . ASN A 1 319 ? 41.842 58.948 48.827 1.00 58.94 319 ASN A CA 1
ATOM 2418 C C . ASN A 1 319 ? 40.561 58.450 48.135 1.00 58.94 319 ASN A C 1
ATOM 2420 O O . ASN A 1 319 ? 39.454 58.604 48.661 1.00 58.94 319 ASN A O 1
ATOM 2424 N N . ILE A 1 320 ? 40.707 57.823 46.971 1.00 58.03 320 ILE A N 1
ATOM 2425 C CA . ILE A 1 320 ? 39.606 57.270 46.185 1.00 58.03 320 ILE A CA 1
ATOM 2426 C C . ILE A 1 320 ? 39.194 55.906 46.772 1.00 58.03 320 ILE A C 1
ATOM 2428 O O . ILE A 1 320 ? 38.002 55.633 46.923 1.00 58.03 320 ILE A O 1
ATOM 2432 N N . SER A 1 321 ? 40.149 55.131 47.297 1.00 59.12 321 SER A N 1
ATOM 2433 C CA . SER A 1 321 ? 39.904 53.871 48.020 1.00 59.12 321 SER A CA 1
ATOM 2434 C C . SER A 1 321 ? 38.986 54.008 49.243 1.00 59.12 321 SER A C 1
ATOM 2436 O O . SER A 1 321 ? 38.145 53.141 49.464 1.00 59.12 321 SER A O 1
ATOM 2438 N N . ALA A 1 322 ? 39.073 55.096 50.020 1.00 59.66 322 ALA A N 1
ATOM 2439 C CA . ALA A 1 322 ? 38.195 55.312 51.179 1.00 59.66 322 ALA A CA 1
ATOM 2440 C C . ALA A 1 322 ? 36.744 55.630 50.769 1.00 59.66 322 ALA A C 1
ATOM 2442 O O . ALA A 1 322 ? 35.790 55.134 51.374 1.00 59.66 322 ALA A O 1
ATOM 2443 N N . LYS A 1 323 ? 36.564 56.420 49.700 1.00 63.50 323 LYS A N 1
ATOM 2444 C CA . LYS A 1 323 ? 35.241 56.667 49.110 1.00 63.50 323 LYS A CA 1
ATOM 2445 C C . LYS A 1 323 ? 34.671 55.397 48.476 1.00 63.50 323 LYS A C 1
ATOM 2447 O O . LYS A 1 323 ? 33.484 55.140 48.646 1.00 63.50 323 LYS A O 1
ATOM 2452 N N . HIS A 1 324 ? 35.494 54.576 47.824 1.00 60.16 324 HIS A N 1
ATOM 2453 C CA . HIS A 1 324 ? 35.058 53.299 47.256 1.00 60.16 324 HIS A CA 1
ATOM 2454 C C . HIS A 1 324 ? 34.726 52.251 48.313 1.00 60.16 324 HIS A C 1
ATOM 2456 O O . HIS A 1 324 ? 33.697 51.607 48.173 1.00 60.16 324 HIS A O 1
ATOM 2462 N N . LEU A 1 325 ? 35.497 52.126 49.397 1.00 65.31 325 LEU A N 1
ATOM 2463 C CA . LEU A 1 325 ? 35.148 51.253 50.526 1.00 65.31 325 LEU A CA 1
ATOM 2464 C C . LEU A 1 325 ? 33.810 51.650 51.149 1.00 65.31 325 LEU A C 1
ATOM 2466 O O . LEU A 1 325 ? 32.980 50.792 51.429 1.00 65.31 325 LEU A O 1
ATOM 2470 N N . ARG A 1 326 ? 33.559 52.955 51.294 1.00 70.25 326 ARG A N 1
ATOM 2471 C CA . ARG A 1 326 ? 32.266 53.458 51.765 1.00 70.25 326 ARG A CA 1
ATOM 2472 C C . ARG A 1 326 ? 31.138 53.172 50.772 1.00 70.25 326 ARG A C 1
ATOM 2474 O O . ARG A 1 326 ? 30.040 52.830 51.195 1.00 70.25 326 ARG A O 1
ATOM 2481 N N . ASN A 1 327 ? 31.388 53.293 49.471 1.00 74.06 327 ASN A N 1
ATOM 2482 C CA . ASN A 1 327 ? 30.375 53.004 48.455 1.00 74.06 327 ASN A CA 1
ATOM 2483 C C . ASN A 1 327 ? 30.079 51.498 48.349 1.00 74.06 327 ASN A C 1
ATOM 2485 O O . ASN A 1 327 ? 28.922 51.114 48.215 1.00 74.06 327 ASN A O 1
ATOM 2489 N N . ILE A 1 328 ? 31.106 50.653 48.478 1.00 72.12 328 ILE A N 1
ATOM 2490 C CA . ILE A 1 328 ? 30.988 49.194 48.565 1.00 72.12 328 ILE A CA 1
ATOM 2491 C C . ILE A 1 328 ? 30.228 48.803 49.833 1.00 72.12 328 ILE A C 1
ATOM 2493 O O . ILE A 1 328 ? 29.332 47.979 49.743 1.00 72.12 328 ILE A O 1
ATOM 2497 N N . ASP A 1 329 ? 30.499 49.419 50.988 1.00 72.00 329 ASP A N 1
ATOM 2498 C CA . ASP A 1 329 ? 29.736 49.179 52.225 1.00 72.00 329 ASP A CA 1
ATOM 2499 C C . ASP A 1 329 ? 28.254 49.553 52.062 1.00 72.00 329 ASP A C 1
ATOM 2501 O O . ASP A 1 329 ? 27.374 48.792 52.462 1.00 72.00 329 ASP A O 1
ATOM 2505 N N . ILE A 1 330 ? 27.954 50.679 51.406 1.00 78.81 330 ILE A N 1
ATOM 2506 C CA . ILE A 1 330 ? 26.571 51.090 51.115 1.00 78.81 330 ILE A CA 1
ATOM 2507 C C . ILE A 1 330 ? 25.886 50.088 50.173 1.00 78.81 330 ILE A C 1
ATOM 2509 O O . ILE A 1 330 ? 24.749 49.692 50.429 1.00 78.81 330 ILE A O 1
ATOM 2513 N N . GLN A 1 331 ? 26.564 49.646 49.109 1.00 73.88 331 GLN A N 1
ATOM 2514 C CA . GLN A 1 331 ? 26.010 48.677 48.156 1.00 73.88 331 GLN A CA 1
ATOM 2515 C C . GLN A 1 331 ? 25.874 47.275 48.757 1.00 73.88 331 GLN A C 1
ATOM 2517 O O . GLN A 1 331 ? 24.859 46.622 48.536 1.00 73.88 331 GLN A O 1
ATOM 2522 N N . LEU A 1 332 ? 26.837 46.829 49.566 1.00 72.50 332 LEU A N 1
ATOM 2523 C CA . LEU A 1 332 ? 26.765 45.563 50.293 1.00 72.50 332 LEU A CA 1
ATOM 2524 C C . LEU A 1 332 ? 25.630 45.580 51.310 1.00 72.50 332 LEU A C 1
ATOM 2526 O O . LEU A 1 332 ? 24.908 44.592 51.398 1.00 72.50 332 LEU A O 1
ATOM 2530 N N . LYS A 1 333 ? 25.419 46.694 52.025 1.00 74.31 333 LYS A N 1
ATOM 2531 C CA . LYS A 1 333 ? 24.266 46.880 52.922 1.00 74.31 333 LYS A CA 1
ATOM 2532 C C . LYS A 1 333 ? 22.944 46.868 52.166 1.00 74.31 333 LYS A C 1
ATOM 2534 O O . LYS A 1 333 ? 21.987 46.267 52.641 1.00 74.31 333 LYS A O 1
ATOM 2539 N N . ALA A 1 334 ? 22.883 47.501 50.995 1.00 77.31 334 ALA A N 1
ATOM 2540 C CA . ALA A 1 334 ? 21.697 47.448 50.147 1.00 77.31 334 ALA A CA 1
ATOM 2541 C C . ALA A 1 334 ? 21.413 46.007 49.690 1.00 77.31 334 ALA A C 1
ATOM 2543 O O . ALA A 1 334 ? 20.305 45.526 49.893 1.00 77.31 334 ALA A O 1
ATOM 2544 N N . LEU A 1 335 ? 22.426 45.288 49.193 1.00 74.50 335 LEU A N 1
ATOM 2545 C CA . LEU A 1 335 ? 22.319 43.887 48.767 1.00 74.50 335 LEU A CA 1
ATOM 2546 C C . LEU A 1 335 ? 21.942 42.939 49.908 1.00 74.50 335 LEU A C 1
ATOM 2548 O O . LEU A 1 335 ? 21.083 42.083 49.719 1.00 74.50 335 LEU A O 1
ATOM 2552 N N . THR A 1 336 ? 22.538 43.082 51.095 1.00 74.50 336 THR A N 1
ATOM 2553 C CA . THR A 1 336 ? 22.152 42.259 52.257 1.00 74.50 336 THR A CA 1
ATOM 2554 C C . THR A 1 336 ? 20.721 42.549 52.678 1.00 74.50 336 THR A C 1
ATOM 2556 O O . THR A 1 336 ? 19.982 41.615 52.958 1.00 74.50 336 THR A O 1
ATOM 2559 N N . ASN A 1 337 ? 20.292 43.811 52.670 1.00 78.62 337 ASN A N 1
ATOM 2560 C CA . ASN A 1 337 ? 18.919 44.167 53.018 1.00 78.62 337 ASN A CA 1
ATOM 2561 C C . ASN A 1 337 ? 17.908 43.661 51.970 1.00 78.62 337 ASN A C 1
ATOM 2563 O O . ASN A 1 337 ? 16.840 43.174 52.332 1.00 78.62 337 ASN A O 1
ATOM 2567 N N . GLU A 1 338 ? 18.258 43.710 50.682 1.00 80.19 338 GLU A N 1
ATOM 2568 C CA . GLU A 1 338 ? 17.472 43.120 49.589 1.00 80.19 338 GLU A CA 1
ATOM 2569 C C . GLU A 1 338 ? 17.382 41.590 49.739 1.00 80.19 338 GLU A C 1
ATOM 2571 O O . GLU A 1 338 ? 16.298 41.019 49.653 1.00 80.19 338 GLU A O 1
ATOM 2576 N N . THR A 1 339 ? 18.505 40.936 50.057 1.00 73.69 339 THR A N 1
ATOM 2577 C CA . THR A 1 339 ? 18.596 39.478 50.257 1.00 73.69 339 THR A CA 1
ATOM 2578 C C . THR A 1 339 ? 17.781 39.030 51.468 1.00 73.69 339 THR A C 1
ATOM 2580 O O . THR A 1 339 ? 17.029 38.064 51.368 1.00 73.69 339 THR A O 1
ATOM 2583 N N . ILE A 1 340 ? 17.874 39.741 52.597 1.00 76.25 340 ILE A N 1
ATOM 2584 C CA . ILE A 1 340 ? 17.090 39.455 53.808 1.00 76.25 340 ILE A CA 1
ATOM 2585 C C . ILE A 1 340 ? 15.596 39.616 53.511 1.00 76.25 340 ILE A C 1
ATOM 2587 O O . ILE A 1 340 ? 14.814 38.712 53.787 1.00 76.25 340 ILE A O 1
ATOM 2591 N N . LYS A 1 341 ? 15.193 40.708 52.847 1.00 7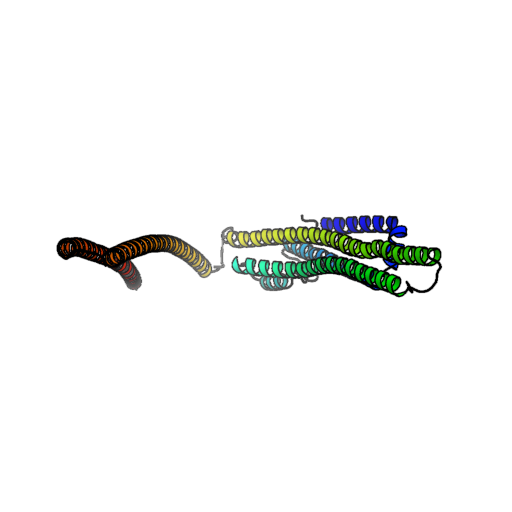8.88 341 LYS A N 1
ATOM 2592 C CA . LYS A 1 341 ? 13.795 40.900 52.426 1.00 78.88 341 LYS A CA 1
ATOM 2593 C C . LYS A 1 341 ? 13.322 39.820 51.452 1.00 78.88 341 LYS A C 1
ATOM 2595 O O . LYS A 1 341 ? 12.158 39.423 51.507 1.00 78.88 341 LYS A O 1
ATOM 2600 N N . GLY A 1 342 ? 14.194 39.359 50.557 1.00 79.00 342 GLY A N 1
ATOM 2601 C CA . GLY A 1 342 ? 13.926 38.245 49.650 1.00 79.00 342 GLY A CA 1
ATOM 2602 C C . GLY A 1 342 ? 13.702 36.935 50.404 1.00 79.00 342 GLY A C 1
ATOM 2603 O O . GLY A 1 342 ? 12.706 36.256 50.161 1.00 79.00 342 GLY A O 1
ATOM 2604 N N . GLN A 1 343 ? 14.568 36.620 51.371 1.00 74.12 343 GLN A N 1
ATOM 2605 C CA . GLN A 1 343 ? 14.441 35.440 52.232 1.00 74.12 343 GLN A CA 1
ATOM 2606 C C . GLN A 1 343 ? 13.181 35.483 53.101 1.00 74.12 343 GLN A C 1
ATOM 2608 O O . GLN A 1 343 ? 12.495 34.466 53.213 1.00 74.12 343 GLN A O 1
ATOM 2613 N N . ASP A 1 344 ? 12.824 36.642 53.654 1.00 78.31 344 ASP A N 1
ATOM 2614 C CA . ASP A 1 344 ? 11.599 36.808 54.443 1.00 78.31 344 ASP A CA 1
ATOM 2615 C C . ASP A 1 344 ? 10.347 36.596 53.584 1.00 78.31 344 ASP A C 1
ATOM 2617 O O . ASP A 1 344 ? 9.432 35.869 53.978 1.00 78.31 344 ASP A O 1
ATOM 2621 N N . LYS A 1 345 ? 10.314 37.173 52.373 1.00 78.38 345 LYS A N 1
ATOM 2622 C CA . LYS A 1 345 ? 9.211 36.967 51.418 1.00 78.38 345 LYS A CA 1
ATOM 2623 C C . LYS A 1 345 ? 9.103 35.510 50.979 1.00 78.38 345 LYS A C 1
ATOM 2625 O O . LYS A 1 345 ? 7.997 34.973 50.938 1.00 78.38 345 LYS A O 1
ATOM 2630 N N . PHE A 1 346 ? 10.230 34.868 50.683 1.00 77.12 346 PHE A N 1
ATOM 2631 C CA . PHE A 1 346 ? 10.271 33.458 50.305 1.00 77.12 346 PHE A CA 1
ATOM 2632 C C . PHE A 1 346 ? 9.785 32.558 51.446 1.00 77.12 346 PHE A C 1
ATOM 2634 O O . PHE A 1 346 ? 8.917 31.714 51.236 1.00 77.12 346 PHE A O 1
ATOM 2641 N N . THR A 1 347 ? 10.267 32.792 52.668 1.00 82.75 347 THR A N 1
ATOM 2642 C CA . THR A 1 347 ? 9.854 32.039 53.861 1.00 82.75 347 THR A CA 1
ATOM 2643 C C . THR A 1 347 ? 8.365 32.225 54.137 1.00 82.75 347 THR A C 1
ATOM 2645 O O . THR A 1 347 ? 7.667 31.247 54.397 1.00 82.75 347 THR A O 1
ATOM 2648 N N . ALA A 1 348 ? 7.843 33.451 54.016 1.00 81.19 348 ALA A N 1
ATOM 2649 C CA . ALA A 1 348 ? 6.416 33.727 54.162 1.00 81.19 348 ALA A CA 1
ATOM 2650 C C . ALA A 1 348 ? 5.571 33.017 53.088 1.00 81.19 348 ALA A C 1
ATOM 2652 O O . ALA A 1 348 ? 4.530 32.441 53.416 1.00 81.19 348 ALA A O 1
ATOM 2653 N N . SER A 1 349 ? 6.034 33.007 51.832 1.00 82.00 349 SER A N 1
ATOM 2654 C CA . SER A 1 349 ? 5.375 32.296 50.728 1.00 82.00 349 SER A CA 1
ATOM 2655 C C . SER A 1 349 ? 5.348 30.788 50.976 1.00 82.00 349 SER A C 1
ATOM 2657 O O . SER A 1 349 ? 4.268 30.197 50.979 1.00 82.00 349 SER A O 1
ATOM 2659 N N . LEU A 1 350 ? 6.494 30.185 51.316 1.00 83.38 350 LEU A N 1
ATOM 2660 C CA . LEU A 1 350 ? 6.594 28.765 51.663 1.00 83.38 350 LEU A CA 1
ATOM 2661 C C . LEU A 1 350 ? 5.665 28.391 52.818 1.00 83.38 350 LEU A C 1
ATOM 2663 O O . LEU A 1 350 ? 4.951 27.393 52.748 1.00 83.38 350 LEU A O 1
ATOM 2667 N N . HIS A 1 351 ? 5.631 29.199 53.880 1.00 81.06 351 HIS A N 1
ATOM 2668 C CA . HIS A 1 351 ? 4.739 28.947 55.009 1.00 81.06 351 HIS A CA 1
ATOM 2669 C C . HIS A 1 351 ? 3.266 29.003 54.592 1.00 81.06 351 HIS A C 1
ATOM 2671 O O . HIS A 1 351 ? 2.457 28.198 55.061 1.00 81.06 351 HIS A O 1
ATOM 2677 N N . SER A 1 352 ? 2.909 29.931 53.702 1.00 85.81 352 SER A N 1
ATOM 2678 C CA . SER A 1 352 ? 1.545 30.050 53.190 1.00 85.81 352 SER A CA 1
ATOM 2679 C C . SER A 1 352 ? 1.139 28.841 52.339 1.00 85.81 352 SER A C 1
ATOM 2681 O O . SER A 1 352 ? 0.055 28.296 52.552 1.00 85.81 352 SER A O 1
ATOM 2683 N N . GLU A 1 353 ? 2.027 28.354 51.471 1.00 85.75 353 GLU A N 1
ATOM 2684 C CA . GLU A 1 353 ? 1.796 27.200 50.595 1.00 85.75 353 GLU A CA 1
ATOM 2685 C C . GLU A 1 353 ? 1.754 25.887 51.383 1.00 85.75 353 GLU A C 1
ATOM 2687 O O . GLU A 1 353 ? 0.832 25.093 51.197 1.00 85.75 353 GLU A O 1
ATOM 2692 N N . ILE A 1 354 ? 2.667 25.686 52.343 1.00 83.81 354 ILE A N 1
ATOM 2693 C CA . ILE A 1 354 ? 2.642 24.528 53.253 1.00 83.81 354 ILE A CA 1
ATOM 2694 C C . ILE A 1 354 ? 1.337 24.508 54.050 1.00 83.81 354 ILE A C 1
ATOM 2696 O O . ILE A 1 354 ? 0.727 23.452 54.219 1.00 83.81 354 ILE A O 1
ATOM 2700 N N . ARG A 1 355 ? 0.862 25.668 54.521 1.00 82.00 355 ARG A N 1
ATOM 2701 C CA . ARG A 1 355 ? -0.414 25.757 55.243 1.00 82.00 355 ARG A CA 1
ATOM 2702 C C . ARG A 1 355 ? -1.602 25.418 54.345 1.00 82.00 355 ARG A C 1
ATOM 2704 O O . ARG A 1 355 ? -2.556 24.799 54.817 1.00 82.00 355 ARG A O 1
ATOM 2711 N N . LEU A 1 356 ? -1.550 25.812 53.076 1.00 82.75 356 LEU A N 1
ATOM 2712 C CA . LEU A 1 356 ? -2.581 25.512 52.086 1.00 82.75 356 LEU A CA 1
ATOM 2713 C C . LEU A 1 356 ? -2.606 24.008 51.773 1.00 82.75 356 LEU A C 1
ATOM 2715 O O . LEU A 1 356 ? -3.668 23.399 51.875 1.00 82.75 356 LEU A O 1
ATOM 2719 N N . LEU A 1 357 ? -1.439 23.394 51.551 1.00 78.19 357 LEU A N 1
ATOM 2720 C CA . LEU A 1 357 ? -1.274 21.945 51.377 1.00 78.19 357 LEU A CA 1
ATOM 2721 C C . LEU A 1 357 ? -1.732 21.148 52.604 1.00 78.19 357 LEU A C 1
ATOM 2723 O O . LEU A 1 357 ? -2.466 20.172 52.479 1.00 78.19 357 LEU A O 1
ATOM 2727 N N . ALA A 1 358 ? -1.359 21.571 53.812 1.00 79.75 358 ALA A N 1
ATOM 2728 C CA . ALA A 1 358 ? -1.801 20.914 55.041 1.00 79.75 358 ALA A CA 1
ATOM 2729 C C . ALA A 1 358 ? -3.328 20.987 55.207 1.00 79.75 358 ALA A C 1
ATOM 2731 O O . ALA A 1 358 ? -3.952 20.042 55.692 1.00 79.75 358 ALA A O 1
ATOM 2732 N N . ARG A 1 359 ? -3.950 22.092 54.776 1.00 77.44 359 ARG A N 1
ATOM 2733 C CA . ARG A 1 359 ? -5.404 22.272 54.829 1.00 77.44 359 ARG A CA 1
ATOM 2734 C C . ARG A 1 359 ? -6.129 21.437 53.773 1.00 77.44 359 ARG A C 1
ATOM 2736 O O . ARG A 1 359 ? -7.185 20.892 54.088 1.00 77.44 359 ARG A O 1
ATOM 2743 N N . THR A 1 360 ? -5.578 21.297 52.568 1.00 82.94 360 THR A N 1
ATOM 2744 C CA . THR A 1 360 ? -6.155 20.439 51.520 1.00 82.94 360 THR A CA 1
ATOM 2745 C C . THR A 1 360 ? -6.018 18.960 51.877 1.00 82.94 360 THR A C 1
ATOM 2747 O O . THR A 1 360 ? -7.013 18.238 51.840 1.00 82.94 360 THR A O 1
ATOM 2750 N N . LEU A 1 361 ? -4.848 18.520 52.354 1.00 75.19 361 LEU A N 1
ATOM 2751 C CA . LEU A 1 361 ? -4.648 17.165 52.888 1.00 75.19 361 LEU A CA 1
ATOM 2752 C C . LEU A 1 361 ? -5.550 16.880 54.094 1.00 75.19 361 LEU A C 1
ATOM 2754 O O . LEU A 1 361 ? -6.203 15.838 54.141 1.00 75.19 361 LEU A O 1
ATOM 2758 N N . GLY A 1 362 ? -5.649 17.818 55.038 1.00 79.69 362 GLY A N 1
ATOM 2759 C CA . GLY A 1 362 ? -6.542 17.703 56.190 1.00 79.69 362 GLY A CA 1
ATOM 2760 C C . GLY A 1 362 ? -8.007 17.556 55.776 1.00 79.69 362 GLY A C 1
ATOM 2761 O O . GLY A 1 362 ? -8.693 16.664 56.266 1.00 79.69 362 GLY A O 1
ATOM 2762 N N . ALA A 1 363 ? -8.482 18.359 54.819 1.00 73.88 363 ALA A N 1
ATOM 2763 C CA . ALA A 1 363 ? -9.845 18.259 54.297 1.00 73.88 363 ALA A CA 1
ATOM 2764 C C . ALA A 1 363 ? -10.116 16.914 53.596 1.00 73.88 363 ALA A C 1
ATOM 2766 O O . ALA A 1 363 ? -11.207 16.356 53.734 1.00 73.88 363 ALA A O 1
ATOM 2767 N N . ILE A 1 364 ? -9.127 16.358 52.889 1.00 74.38 364 ILE A N 1
ATOM 2768 C CA . ILE A 1 364 ? -9.223 15.034 52.257 1.00 74.38 364 ILE A CA 1
ATOM 2769 C C . ILE A 1 364 ? -9.357 13.941 53.324 1.00 74.38 364 ILE A C 1
ATOM 2771 O O . ILE A 1 364 ? -10.288 13.134 53.254 1.00 74.38 364 ILE A O 1
ATOM 2775 N N . VAL A 1 365 ? -8.501 13.949 54.349 1.00 74.19 365 VAL A N 1
ATOM 2776 C CA . VAL A 1 365 ? -8.544 12.965 55.445 1.00 74.19 365 VAL A CA 1
ATOM 2777 C C . VAL A 1 365 ? -9.853 13.073 56.234 1.00 74.19 365 VAL A C 1
ATOM 2779 O O . VAL A 1 365 ? -10.514 12.063 56.487 1.00 74.19 365 VAL A O 1
ATOM 2782 N N . ASP A 1 366 ? -10.297 14.286 56.556 1.00 71.00 366 ASP A N 1
ATOM 2783 C CA . ASP A 1 366 ? -11.517 14.519 57.336 1.00 71.00 366 ASP A CA 1
ATOM 2784 C C . ASP A 1 366 ? -12.785 14.129 56.548 1.00 71.00 366 ASP A C 1
ATOM 2786 O O . ASP A 1 366 ? -13.738 13.575 57.106 1.00 71.00 366 ASP A O 1
ATOM 2790 N N . SER A 1 367 ? -12.777 14.323 55.220 1.00 64.75 367 SER A N 1
ATOM 2791 C CA . SER A 1 367 ? -13.851 13.859 54.328 1.00 64.75 367 SER A CA 1
ATOM 2792 C C . SER A 1 367 ? -13.921 12.328 54.227 1.00 64.75 367 SER A C 1
ATOM 2794 O O . SER A 1 367 ? -15.016 11.763 54.278 1.00 64.75 367 SER A O 1
ATOM 2796 N N . SER A 1 368 ? -12.770 11.648 54.181 1.00 63.94 368 SER A N 1
ATOM 2797 C CA . SER A 1 368 ? -12.682 10.181 54.201 1.00 63.94 368 SER A CA 1
ATOM 2798 C C . SER A 1 368 ? -13.193 9.604 55.529 1.00 63.94 368 SER A C 1
ATOM 2800 O O . SER A 1 368 ? -14.007 8.678 55.559 1.00 63.94 368 SER A O 1
ATOM 2802 N N . THR A 1 369 ? -12.821 10.231 56.648 1.00 63.97 369 THR A N 1
ATOM 2803 C CA . THR A 1 369 ? -13.190 9.769 57.996 1.00 63.97 369 THR A CA 1
ATOM 2804 C C . THR A 1 369 ? -14.683 9.973 58.290 1.00 63.97 369 THR A C 1
ATOM 2806 O O . THR A 1 369 ? -15.333 9.094 58.864 1.00 63.97 369 THR A O 1
ATOM 2809 N N . LYS A 1 370 ? -15.273 11.094 57.843 1.00 61.28 370 LYS A N 1
ATOM 2810 C CA . LYS A 1 370 ? -16.727 11.334 57.937 1.00 61.28 370 LYS A CA 1
ATOM 2811 C C . LYS A 1 370 ? -17.534 10.368 57.071 1.00 61.28 370 LYS A C 1
ATOM 2813 O O . LYS A 1 370 ? -18.594 9.929 57.514 1.00 61.28 370 LYS A O 1
ATOM 2818 N N . SER A 1 371 ? -17.030 10.009 55.888 1.00 59.34 371 SER A N 1
ATOM 2819 C CA . SER A 1 371 ? -17.659 9.003 55.021 1.00 59.34 371 SER A CA 1
ATOM 2820 C C . SER A 1 371 ? -17.714 7.634 55.712 1.00 59.34 371 SER A C 1
ATOM 2822 O O . SER A 1 371 ? -18.793 7.062 55.866 1.00 59.34 371 SER A O 1
ATOM 2824 N N . ASN A 1 372 ? -16.588 7.174 56.270 1.00 57.69 372 ASN A N 1
ATOM 2825 C CA . ASN A 1 372 ? -16.516 5.892 56.981 1.00 57.69 372 ASN A CA 1
ATOM 2826 C C . ASN A 1 372 ? -17.412 5.837 58.230 1.00 57.69 372 ASN A C 1
ATOM 2828 O O . ASN A 1 372 ? -18.066 4.828 58.490 1.00 57.69 372 ASN A O 1
ATOM 2832 N N . LYS A 1 373 ? -17.500 6.932 58.997 1.00 57.84 373 LYS A N 1
ATOM 2833 C CA . LYS A 1 373 ? -18.355 6.987 60.195 1.00 57.84 373 LYS A CA 1
ATOM 2834 C C . LYS A 1 373 ? -19.850 6.987 59.853 1.00 57.84 373 LYS A C 1
ATOM 2836 O O . LYS A 1 373 ? -20.647 6.455 60.620 1.00 57.84 373 LYS A O 1
ATOM 2841 N N . LYS A 1 374 ? -20.234 7.559 58.706 1.00 55.75 374 LYS A N 1
ATOM 2842 C CA . LYS A 1 374 ? -21.624 7.571 58.229 1.00 55.75 374 LYS A CA 1
ATOM 2843 C C . LYS A 1 374 ? -22.073 6.174 57.784 1.00 55.75 374 LYS A C 1
ATOM 2845 O O . LYS A 1 374 ? -23.168 5.773 58.153 1.00 55.75 374 LYS A O 1
ATOM 2850 N N . ILE A 1 375 ? -21.196 5.426 57.107 1.00 59.12 375 ILE A N 1
ATOM 2851 C CA . ILE A 1 375 ? -21.433 4.030 56.691 1.00 59.12 375 ILE A CA 1
ATOM 2852 C C . ILE A 1 375 ? -21.568 3.100 57.913 1.00 59.12 375 ILE A C 1
ATOM 2854 O O . ILE A 1 375 ? -22.464 2.261 57.964 1.00 59.12 375 ILE A O 1
ATOM 2858 N N . ALA A 1 376 ? -20.737 3.289 58.943 1.00 56.09 376 ALA A N 1
ATOM 2859 C CA . ALA A 1 376 ? -20.819 2.501 60.177 1.00 56.09 376 ALA A CA 1
ATOM 2860 C C . ALA A 1 376 ? -22.089 2.783 61.010 1.00 56.09 376 ALA A C 1
ATOM 2862 O O . ALA A 1 376 ? -22.579 1.900 61.710 1.00 56.09 376 ALA A O 1
ATOM 2863 N N . LEU A 1 377 ? -22.632 4.006 60.952 1.00 56.38 377 LEU A N 1
ATOM 2864 C CA . LEU A 1 377 ? -23.860 4.382 61.666 1.00 56.38 377 LEU A CA 1
ATOM 2865 C C . LEU A 1 377 ? -25.139 3.949 60.939 1.00 56.38 377 LEU A C 1
ATOM 2867 O O . LEU A 1 377 ? -26.145 3.724 61.605 1.00 56.38 377 LEU A O 1
ATOM 2871 N N . THR A 1 378 ? -25.114 3.824 59.610 1.00 57.53 378 THR A N 1
ATOM 2872 C CA . THR A 1 378 ? -26.228 3.237 58.848 1.00 57.53 378 THR A CA 1
ATOM 2873 C C . THR A 1 378 ? -26.270 1.720 59.006 1.00 57.53 378 THR A C 1
ATOM 2875 O O . THR A 1 378 ? -27.338 1.183 59.257 1.00 57.53 378 THR A O 1
ATOM 2878 N N . ALA A 1 379 ? -25.117 1.041 59.012 1.00 56.00 379 ALA A N 1
ATOM 2879 C CA . ALA A 1 379 ? -25.058 -0.410 59.220 1.00 56.00 379 ALA A CA 1
ATOM 2880 C C . ALA A 1 379 ? -25.567 -0.859 60.606 1.00 56.00 379 ALA A C 1
ATOM 2882 O O . ALA A 1 379 ? -26.109 -1.944 60.737 1.00 56.00 379 ALA A O 1
ATOM 2883 N N . LYS A 1 380 ? -25.436 -0.016 61.641 1.00 54.22 380 LYS A N 1
ATOM 2884 C CA . LYS A 1 380 ? -25.886 -0.326 63.014 1.00 54.22 380 LYS A CA 1
ATOM 2885 C C . LYS A 1 380 ? -27.359 0.018 63.287 1.00 54.22 380 LYS A C 1
ATOM 2887 O O . LYS A 1 380 ? -27.805 -0.070 64.425 1.00 54.22 380 LYS A O 1
ATOM 2892 N N . ARG A 1 381 ? -28.077 0.532 62.288 1.00 53.38 381 ARG A N 1
ATOM 2893 C CA . ARG A 1 381 ? -29.487 0.937 62.401 1.00 53.38 381 ARG A CA 1
ATOM 2894 C C . ARG A 1 381 ? -30.430 -0.024 61.666 1.00 53.38 381 ARG A C 1
ATOM 2896 O O . ARG A 1 381 ? -31.637 0.091 61.845 1.00 53.38 381 ARG A O 1
ATOM 2903 N N . ASP A 1 382 ? -29.848 -0.946 60.898 1.00 52.94 382 ASP A N 1
ATOM 2904 C CA . ASP A 1 382 ? -30.521 -2.015 60.155 1.00 52.94 382 ASP A CA 1
ATOM 2905 C C . ASP A 1 382 ? -30.276 -3.416 60.778 1.00 52.94 382 ASP A C 1
ATOM 2907 O O . ASP A 1 382 ? -30.722 -4.420 60.224 1.00 52.94 382 ASP A O 1
ATOM 2911 N N . GLU A 1 383 ? -29.606 -3.475 61.939 1.00 46.31 383 GLU A N 1
ATOM 2912 C CA . GLU A 1 383 ? -29.659 -4.573 62.928 1.00 46.31 383 GLU A CA 1
ATOM 2913 C C . GLU A 1 383 ? -30.538 -4.137 64.106 1.00 46.31 383 GLU A C 1
ATOM 2915 O O . GLU A 1 383 ? -31.298 -4.989 64.623 1.00 46.31 383 GLU A O 1
#

Foldseek 3Di:
DDDLVVLLVVLVVLVVVVVVVCVVCVVVVVVLCVLCVPLLVVLVVLLVVLSVLLSVLSVLVVVVVVLVVCVVVPLDDDDRDDDRPLCVVVCVVVVVCNPPQDQDDPVNLVVSLVSSVVVSVVSLVVSVVSLVVLLVSLVVLLVVLVVVLVVLLVVLVVPQPPPDPDPPVNVVSNVVSNVVSVVSNVSSNSSNVSSNVSSVSSVVSSVSSVVSSVVSSVVSVVVVVVSNVCSVVVVPPDDDDDDDDPDPVVVVVVVVVVVVVVVVVVVVVVVVVVVVVVVVVVVVVVVVVVVVVVVVVVVVVVVVVVVVVVVVPPDDDPVVVVVVVVVVVVVVVVVVVVVVVVVVVVVVVVVVVVVVVVVVVVVVVVVVVVVVVVVVVVVVVVD

Radius of gyration: 41.32 Å; chains: 1; bounding box: 96×83×104 Å

pLDDT: mean 75.85, std 14.0, range [38.59, 96.44]